Protein AF-A0A812P3U1-F1 (afdb_monomer_lite)

Structure (mmCIF, N/CA/C/O backbone):
data_AF-A0A812P3U1-F1
#
_entry.id   AF-A0A812P3U1-F1
#
loop_
_atom_site.group_PDB
_atom_site.id
_atom_site.type_symbol
_atom_site.label_atom_id
_atom_site.label_alt_id
_atom_site.label_comp_id
_atom_site.label_asym_id
_atom_site.label_entity_id
_atom_site.label_seq_id
_atom_site.pdbx_PDB_ins_code
_atom_site.Cartn_x
_atom_site.Cartn_y
_atom_site.Cartn_z
_atom_site.occupancy
_atom_site.B_iso_or_equiv
_atom_site.auth_seq_id
_atom_site.auth_comp_id
_atom_site.auth_asym_id
_atom_site.auth_atom_id
_atom_site.pdbx_PDB_model_num
ATOM 1 N N . MET A 1 1 ? -9.580 5.241 38.600 1.00 35.41 1 MET A N 1
ATOM 2 C CA . MET A 1 1 ? -8.513 4.418 37.987 1.00 35.41 1 MET A CA 1
ATOM 3 C C . MET A 1 1 ? -7.707 5.245 36.988 1.00 35.41 1 MET A C 1
ATOM 5 O O . MET A 1 1 ? -6.519 5.392 37.224 1.00 35.41 1 MET A O 1
ATOM 9 N N . LEU A 1 2 ? -8.333 5.895 35.993 1.00 36.06 2 LEU A N 1
ATOM 10 C CA . LEU A 1 2 ? -7.642 6.769 35.025 1.00 36.06 2 LEU A CA 1
ATOM 11 C C . LEU A 1 2 ? -6.825 7.919 35.646 1.00 36.06 2 LEU A C 1
ATOM 13 O O . LEU A 1 2 ? -5.671 8.079 35.280 1.00 36.06 2 LEU A O 1
ATOM 17 N N . ASN A 1 3 ? -7.335 8.650 36.646 1.00 39.12 3 ASN A N 1
ATOM 18 C CA . ASN A 1 3 ? -6.546 9.726 37.282 1.00 39.12 3 ASN A CA 1
ATOM 19 C C . ASN A 1 3 ? -5.245 9.229 37.932 1.00 39.12 3 ASN A C 1
ATOM 21 O O . ASN A 1 3 ? -4.270 9.967 37.981 1.00 39.12 3 ASN A O 1
ATOM 25 N N . LYS A 1 4 ? -5.209 7.975 38.408 1.00 44.34 4 LYS A N 1
ATOM 26 C CA . LYS A 1 4 ? -3.974 7.374 38.931 1.00 44.34 4 LYS A CA 1
ATOM 27 C C . LYS A 1 4 ? -3.002 7.044 37.798 1.00 44.34 4 LYS A C 1
ATOM 29 O O . LYS A 1 4 ? -1.811 7.218 37.984 1.00 44.34 4 LYS A O 1
ATOM 34 N N . ILE A 1 5 ? -3.506 6.602 36.646 1.00 46.44 5 ILE A N 1
ATOM 35 C CA . ILE A 1 5 ? -2.692 6.303 35.459 1.00 46.44 5 ILE A CA 1
ATOM 36 C C . ILE A 1 5 ? -2.029 7.585 34.943 1.00 46.44 5 ILE A C 1
ATOM 38 O O . ILE A 1 5 ? -0.818 7.605 34.781 1.00 46.44 5 ILE A O 1
ATOM 42 N N . TRP A 1 6 ? -2.791 8.670 34.783 1.00 49.84 6 TRP A N 1
ATOM 43 C CA . TRP A 1 6 ? -2.254 9.958 34.327 1.00 49.84 6 TRP A CA 1
ATOM 44 C C . TRP A 1 6 ? -1.283 10.580 35.329 1.00 49.84 6 TRP A C 1
ATOM 46 O O . TRP A 1 6 ? -0.220 11.048 34.942 1.00 49.84 6 TRP A O 1
ATOM 56 N N . PHE A 1 7 ? -1.605 10.517 36.623 1.00 54.69 7 PHE A N 1
ATOM 57 C CA . PHE A 1 7 ? -0.685 10.943 37.674 1.00 54.69 7 PHE A CA 1
ATOM 58 C C . PHE A 1 7 ? 0.636 10.168 37.617 1.00 54.69 7 PHE A C 1
ATOM 60 O O . PHE A 1 7 ? 1.700 10.776 37.640 1.00 54.69 7 PHE A O 1
ATOM 67 N N . TRP A 1 8 ? 0.586 8.838 37.492 1.00 63.28 8 TRP A N 1
ATOM 68 C CA . TRP A 1 8 ? 1.797 8.029 37.390 1.00 63.28 8 TRP A CA 1
ATOM 69 C C . TRP A 1 8 ? 2.546 8.243 36.075 1.00 63.28 8 TRP A C 1
ATOM 71 O O . TRP A 1 8 ? 3.765 8.215 36.106 1.00 63.28 8 TRP A O 1
ATOM 81 N N . LEU A 1 9 ? 1.871 8.529 34.960 1.00 57.09 9 LEU A N 1
ATOM 82 C CA . LEU A 1 9 ? 2.522 8.915 33.702 1.00 57.09 9 LEU A CA 1
ATOM 83 C C . LEU A 1 9 ? 3.313 10.219 33.843 1.00 57.09 9 LEU A C 1
ATOM 85 O O . LEU A 1 9 ? 4.460 10.269 33.418 1.00 57.09 9 LEU A O 1
ATOM 89 N N . VAL A 1 10 ? 2.746 11.233 34.505 1.00 53.69 10 VAL A N 1
ATOM 90 C CA . VAL A 1 10 ? 3.455 12.487 34.813 1.00 53.69 10 VAL A CA 1
ATOM 91 C C . VAL A 1 10 ? 4.627 12.229 35.757 1.00 53.69 10 VAL A C 1
ATOM 93 O O . VAL A 1 10 ? 5.730 12.699 35.513 1.00 53.69 10 VAL A O 1
ATOM 96 N N . VAL A 1 11 ? 4.413 11.456 36.827 1.00 65.44 11 VAL A N 1
ATOM 97 C CA . VAL A 1 11 ? 5.470 11.121 37.794 1.00 65.44 11 VAL A CA 1
ATOM 98 C C . VAL A 1 11 ? 6.602 10.343 37.124 1.00 65.44 11 VAL A C 1
ATOM 100 O O . VAL A 1 11 ? 7.764 10.652 37.357 1.00 65.44 11 VAL A O 1
ATOM 103 N N . ILE A 1 12 ? 6.283 9.368 36.272 1.00 68.31 12 ILE A N 1
ATOM 104 C CA . ILE A 1 12 ? 7.272 8.619 35.494 1.00 68.31 12 ILE A CA 1
ATOM 105 C C . ILE A 1 12 ? 7.984 9.565 34.526 1.00 68.31 12 ILE A C 1
ATOM 107 O O . ILE A 1 12 ? 9.206 9.589 34.537 1.00 68.31 12 ILE A O 1
ATOM 111 N N . GLY A 1 13 ? 7.259 10.394 33.772 1.00 58.78 13 GLY A N 1
ATOM 112 C CA . GLY A 1 13 ? 7.859 11.336 32.826 1.00 58.78 13 GLY A CA 1
ATOM 113 C C . GLY A 1 13 ? 8.827 12.325 33.487 1.00 58.78 13 GLY A C 1
ATOM 114 O O . GLY A 1 13 ? 9.929 12.540 32.995 1.00 58.78 13 GLY A O 1
ATOM 115 N N . ILE A 1 14 ? 8.469 12.852 34.663 1.00 61.41 14 ILE A N 1
ATOM 116 C CA . ILE A 1 14 ? 9.309 13.790 35.423 1.00 61.41 14 ILE A CA 1
ATOM 117 C C . ILE A 1 14 ? 10.513 13.093 36.071 1.00 61.41 14 ILE A C 1
ATOM 119 O O . ILE A 1 14 ? 11.592 13.674 36.129 1.00 61.41 14 ILE A O 1
ATOM 123 N N . LEU A 1 15 ? 10.345 11.879 36.609 1.00 68.62 15 LEU A N 1
ATOM 124 C CA . LEU A 1 15 ? 11.401 11.199 37.373 1.00 68.62 15 LEU A CA 1
ATOM 125 C C . LEU A 1 15 ? 12.348 10.372 36.504 1.00 68.62 15 LEU A C 1
ATOM 127 O O . LEU A 1 15 ? 13.488 10.137 36.908 1.00 68.62 15 LEU A O 1
ATOM 131 N N . TYR A 1 16 ? 11.896 9.923 35.334 1.00 69.06 16 TYR A N 1
ATOM 132 C CA . TYR A 1 16 ? 12.659 9.020 34.486 1.00 69.06 16 TYR A CA 1
ATOM 133 C C . TYR A 1 16 ? 13.907 9.683 33.911 1.00 69.06 16 TYR A C 1
ATOM 135 O O . TYR A 1 16 ? 14.999 9.143 34.065 1.00 69.06 16 TYR A O 1
ATOM 143 N N . ALA A 1 17 ? 13.777 10.875 33.329 1.00 61.88 17 ALA A N 1
ATOM 144 C CA . ALA A 1 17 ? 14.898 11.572 32.708 1.00 61.88 17 ALA A CA 1
ATOM 145 C C . ALA A 1 17 ? 16.033 11.904 33.724 1.00 61.88 17 ALA A C 1
ATOM 147 O O . ALA A 1 17 ? 17.196 11.580 33.457 1.00 61.88 17 ALA A O 1
ATOM 148 N N . PRO A 1 18 ? 15.734 12.395 34.951 1.00 62.41 18 PRO A N 1
ATOM 149 C CA . PRO A 1 18 ? 16.685 12.471 36.069 1.00 62.41 18 PRO A CA 1
ATOM 150 C C . PRO A 1 18 ? 17.338 11.142 36.458 1.00 62.41 18 PRO A C 1
ATOM 152 O O . PRO A 1 18 ? 18.549 11.077 36.674 1.00 62.41 18 PRO A O 1
ATOM 155 N N . ALA A 1 19 ? 16.542 10.076 36.584 1.00 67.00 19 ALA A N 1
ATOM 156 C CA . ALA A 1 19 ? 17.036 8.763 36.982 1.00 67.00 19 ALA A CA 1
ATOM 157 C C . ALA A 1 19 ? 17.965 8.170 35.910 1.00 67.00 19 ALA A C 1
ATOM 159 O O . ALA A 1 19 ? 19.026 7.642 36.241 1.00 67.00 19 ALA A O 1
ATOM 160 N N . LYS A 1 20 ? 17.616 8.331 34.629 1.00 64.38 20 LYS A N 1
ATOM 161 C CA . LYS A 1 20 ? 18.434 7.948 33.474 1.00 64.38 20 LYS A CA 1
ATOM 162 C C . LYS A 1 20 ? 19.774 8.685 33.479 1.00 64.38 20 LYS A C 1
ATOM 164 O O . LYS A 1 20 ? 20.815 8.043 33.364 1.00 64.38 20 LYS A O 1
ATOM 169 N N . ALA A 1 21 ? 19.775 10.001 33.708 1.00 61.41 21 ALA A N 1
ATOM 170 C CA . ALA A 1 21 ? 21.001 10.799 33.794 1.00 61.41 21 ALA A CA 1
ATOM 171 C C . ALA A 1 21 ? 21.945 10.343 34.928 1.00 61.41 21 ALA A C 1
ATOM 173 O O . ALA A 1 21 ? 23.162 10.328 34.745 1.00 61.41 21 ALA A O 1
ATOM 174 N N . LEU A 1 22 ? 21.400 9.916 36.074 1.00 66.88 22 LEU A N 1
ATOM 175 C CA . LEU A 1 22 ? 22.176 9.403 37.214 1.00 66.88 22 LEU A CA 1
ATOM 176 C C . LEU A 1 22 ? 22.772 8.006 36.974 1.00 66.88 22 LEU A C 1
ATOM 178 O O . LEU A 1 22 ? 23.843 7.697 37.498 1.00 66.88 22 LEU A O 1
ATOM 182 N N . VAL A 1 23 ? 22.084 7.157 36.206 1.00 66.19 23 VAL A N 1
ATOM 183 C CA . VAL A 1 23 ? 22.488 5.762 35.948 1.00 66.19 23 VAL A CA 1
ATOM 184 C C . VAL A 1 23 ? 23.395 5.638 34.714 1.00 66.19 23 VAL A C 1
ATOM 186 O O . VAL A 1 23 ? 24.175 4.691 34.629 1.00 66.19 23 VAL A O 1
ATOM 189 N N . ARG A 1 24 ? 23.384 6.625 33.807 1.00 61.34 24 ARG A N 1
ATOM 190 C CA . ARG A 1 24 ? 24.194 6.681 32.572 1.00 61.34 24 ARG A CA 1
ATOM 191 C C . ARG A 1 24 ? 25.697 6.376 32.739 1.00 61.34 24 ARG A C 1
ATOM 193 O O . ARG A 1 24 ? 26.239 5.706 31.868 1.00 61.34 24 ARG A O 1
ATOM 200 N N . PRO A 1 25 ? 26.396 6.776 33.824 1.00 63.16 25 PRO A N 1
ATOM 201 C CA . PRO A 1 25 ? 27.804 6.405 34.017 1.00 63.16 25 PRO A CA 1
ATOM 202 C C . PRO A 1 25 ? 28.043 4.897 34.213 1.00 63.16 25 PRO A C 1
ATOM 204 O O . PRO A 1 25 ? 29.178 4.440 34.114 1.00 63.16 25 PRO A O 1
ATOM 207 N N . TRP A 1 26 ? 26.992 4.130 34.520 1.00 61.72 26 TRP A N 1
ATOM 208 C CA . TRP A 1 26 ? 27.055 2.721 34.918 1.00 61.72 26 TRP A CA 1
ATOM 209 C C . TRP A 1 26 ? 26.405 1.773 33.902 1.00 61.72 26 TRP A C 1
ATOM 211 O O . TRP A 1 26 ? 26.569 0.560 34.022 1.00 61.72 26 TRP A O 1
ATOM 221 N N . LEU A 1 27 ? 25.669 2.302 32.917 1.00 54.31 27 LEU A N 1
ATOM 222 C CA . LEU A 1 27 ? 24.940 1.531 31.911 1.00 54.31 27 LEU A CA 1
ATOM 223 C C . LEU A 1 27 ? 25.068 2.217 30.536 1.00 54.31 27 LEU A C 1
ATOM 225 O O . LEU A 1 27 ? 24.733 3.400 30.435 1.00 54.31 27 LEU A O 1
ATOM 229 N N . PRO A 1 28 ? 25.512 1.518 29.475 1.00 55.69 28 PRO A N 1
ATOM 230 C CA . PRO A 1 28 ? 25.570 2.079 28.130 1.00 55.69 28 PRO A CA 1
ATOM 231 C C . PRO A 1 28 ? 24.150 2.142 27.548 1.00 55.69 28 PRO A C 1
ATOM 233 O O . PRO A 1 28 ? 23.687 1.206 26.904 1.00 55.69 28 PRO A O 1
ATOM 236 N N . LEU A 1 29 ? 23.435 3.224 27.847 1.00 54.84 29 LEU A N 1
ATOM 237 C CA . LEU A 1 29 ? 22.147 3.567 27.238 1.00 54.84 29 LEU A CA 1
ATOM 238 C C . LEU A 1 29 ? 22.382 4.441 25.990 1.00 54.84 29 LEU A C 1
ATOM 240 O O . LEU A 1 29 ? 23.396 5.151 25.952 1.00 54.84 29 LEU A O 1
ATOM 244 N N . PRO A 1 30 ? 21.485 4.404 24.984 1.00 50.34 30 PRO A N 1
ATOM 245 C CA . PRO A 1 30 ? 21.627 5.201 23.765 1.00 50.34 30 PRO A CA 1
ATOM 246 C C . PRO A 1 30 ? 21.749 6.707 24.074 1.00 50.34 30 PRO A C 1
ATOM 248 O O . PRO A 1 30 ? 21.284 7.170 25.128 1.00 50.34 30 PRO A O 1
ATOM 251 N N . PRO A 1 31 ? 22.417 7.488 23.201 1.00 49.81 31 PRO A N 1
ATOM 252 C CA . PRO A 1 31 ? 22.459 8.936 23.344 1.00 49.81 31 PRO A CA 1
ATOM 253 C C . PRO A 1 31 ? 21.032 9.494 23.330 1.00 49.81 31 PRO A C 1
ATOM 255 O O . PRO A 1 31 ? 20.183 9.028 22.580 1.00 49.81 31 PRO A O 1
ATOM 258 N N . VAL A 1 32 ? 20.767 10.483 24.185 1.00 44.66 32 VAL A N 1
ATOM 259 C CA . VAL A 1 32 ? 19.588 11.339 24.018 1.00 44.66 32 VAL A CA 1
ATOM 260 C C . VAL A 1 32 ? 19.856 12.109 22.731 1.00 44.66 32 VAL A C 1
ATOM 262 O O . VAL A 1 32 ? 20.801 12.900 22.711 1.00 44.66 32 VAL A O 1
ATOM 265 N N . GLU A 1 33 ? 19.137 11.807 21.652 1.00 39.09 33 GLU A N 1
ATOM 266 C CA . GLU A 1 33 ? 19.189 12.636 20.451 1.00 39.09 33 GLU A CA 1
ATOM 267 C C . GLU A 1 33 ? 18.694 14.024 20.848 1.00 39.09 33 GLU A C 1
ATOM 269 O O . GLU A 1 33 ? 17.530 14.222 21.189 1.00 39.09 33 GLU A O 1
ATOM 274 N N . ALA A 1 34 ? 19.626 14.973 20.905 1.00 35.62 34 ALA A N 1
ATOM 275 C CA . ALA A 1 34 ? 19.278 16.373 20.976 1.00 35.62 34 ALA A CA 1
ATOM 276 C C . ALA A 1 34 ? 18.569 16.716 19.665 1.00 35.62 34 ALA A C 1
ATOM 278 O O . ALA A 1 34 ? 19.098 16.442 18.587 1.00 35.62 34 ALA A O 1
ATOM 279 N N . VAL A 1 35 ? 17.382 17.310 19.772 1.00 32.56 35 VAL A N 1
ATOM 280 C CA . VAL A 1 35 ? 16.724 17.978 18.651 1.00 32.56 35 VAL A CA 1
ATOM 281 C C . VAL A 1 35 ? 17.746 18.904 17.994 1.00 32.56 35 VAL A C 1
ATOM 283 O O . VAL A 1 35 ? 18.381 19.714 18.673 1.00 32.56 35 VAL A O 1
ATOM 286 N N . VAL A 1 36 ? 17.918 18.736 16.683 1.00 29.97 36 VAL A N 1
ATOM 287 C CA . VAL A 1 36 ? 18.748 19.575 15.817 1.00 29.97 36 VAL A CA 1
ATOM 288 C C . VAL A 1 36 ? 18.342 21.033 16.037 1.00 29.97 36 VAL A C 1
ATOM 290 O O . VAL A 1 36 ? 17.263 21.458 15.630 1.00 29.97 36 VAL A O 1
ATOM 293 N N . LEU A 1 37 ? 19.186 21.787 16.738 1.00 32.56 37 LEU A N 1
ATOM 294 C CA . LEU A 1 37 ? 19.173 23.240 16.668 1.00 32.56 37 LEU A CA 1
ATOM 295 C C . LEU A 1 37 ? 20.023 23.637 15.459 1.00 32.56 37 LEU A C 1
ATOM 297 O O . LEU A 1 37 ? 21.056 23.023 15.207 1.00 32.56 37 LEU A O 1
ATOM 301 N N . ASP A 1 38 ? 19.499 24.623 14.738 1.00 32.94 38 ASP A N 1
ATOM 302 C CA . ASP A 1 38 ? 19.952 25.251 13.492 1.00 32.94 38 ASP A CA 1
ATOM 303 C C . ASP A 1 38 ? 21.463 25.174 13.179 1.00 32.94 38 ASP A C 1
ATOM 305 O O . ASP A 1 38 ? 22.321 25.271 14.060 1.00 32.94 38 ASP A O 1
ATOM 309 N N . ASP A 1 39 ? 21.767 25.043 11.887 1.00 38.06 39 ASP A N 1
ATOM 310 C CA . ASP A 1 39 ? 23.092 24.799 11.311 1.00 38.06 39 ASP A CA 1
ATOM 311 C C . ASP A 1 39 ? 24.202 25.713 11.877 1.00 38.06 39 ASP A C 1
ATOM 313 O O . ASP A 1 39 ? 24.243 26.916 11.600 1.00 38.06 39 ASP A O 1
ATOM 317 N N . GLY A 1 40 ? 25.184 25.131 12.589 1.00 40.25 40 GLY A N 1
ATOM 318 C CA . GLY A 1 40 ? 26.502 25.762 12.766 1.00 40.25 40 GLY A CA 1
ATOM 319 C C . GLY A 1 40 ? 27.254 25.611 14.095 1.00 40.25 40 GLY A C 1
ATOM 320 O O . GLY A 1 40 ? 28.354 26.159 14.181 1.00 40.25 40 GLY A O 1
ATOM 321 N N . GLU A 1 41 ? 26.757 24.902 15.114 1.00 33.53 41 GLU A N 1
ATOM 322 C CA . GLU A 1 41 ? 27.467 24.784 16.406 1.00 33.53 41 GLU A CA 1
ATOM 323 C C . GLU A 1 41 ? 28.112 23.402 16.660 1.00 33.53 41 GLU A C 1
ATOM 325 O O . GLU A 1 41 ? 27.617 22.358 16.239 1.00 33.53 41 GLU A O 1
ATOM 330 N N . GLU A 1 42 ? 29.278 23.424 17.322 1.00 31.62 42 GLU A N 1
ATOM 331 C CA . GLU A 1 42 ? 30.118 22.275 17.712 1.00 31.62 42 GLU A CA 1
ATOM 332 C C . GLU A 1 42 ? 29.354 21.169 18.479 1.00 31.62 42 GLU A C 1
ATOM 334 O O . GLU A 1 42 ? 28.328 21.450 19.101 1.00 31.62 42 GLU A O 1
ATOM 339 N N . PRO A 1 43 ? 29.853 19.908 18.504 1.00 34.81 43 PRO A N 1
ATOM 340 C CA . PRO A 1 43 ? 29.157 18.789 19.144 1.00 34.81 43 PRO A CA 1
ATOM 341 C C . PRO A 1 43 ? 28.796 19.101 20.602 1.00 34.81 43 PRO A C 1
ATOM 343 O O . PRO A 1 43 ? 29.668 19.340 21.442 1.00 34.81 43 PRO A O 1
ATOM 346 N N . ALA A 1 44 ? 27.491 19.080 20.882 1.00 37.16 44 ALA A N 1
ATOM 347 C CA . ALA A 1 44 ? 26.908 19.517 22.139 1.00 37.16 44 ALA A CA 1
ATOM 348 C C . ALA A 1 44 ? 27.502 18.788 23.358 1.00 37.16 44 ALA A C 1
ATOM 350 O O . ALA A 1 44 ? 27.598 17.559 23.422 1.00 37.16 44 ALA A O 1
ATOM 351 N N . THR A 1 45 ? 27.864 19.577 24.368 1.00 42.03 45 THR A N 1
ATOM 352 C CA . THR A 1 45 ? 28.166 19.118 25.726 1.00 42.03 45 THR A CA 1
ATOM 353 C C . THR A 1 45 ? 27.034 18.250 26.295 1.00 42.03 45 THR A C 1
ATOM 355 O O . THR A 1 45 ? 25.875 18.442 25.929 1.00 42.03 45 THR A O 1
ATOM 358 N N . PRO A 1 46 ? 27.319 17.312 27.221 1.00 44.16 46 PRO A N 1
ATOM 359 C CA . PRO A 1 46 ? 26.283 16.481 27.827 1.00 44.16 46 PRO A CA 1
ATOM 360 C C . PRO A 1 46 ? 25.206 17.350 28.487 1.00 44.16 46 PRO A C 1
ATOM 362 O O . PRO A 1 46 ? 25.521 18.140 29.378 1.00 44.16 46 PRO A O 1
ATOM 365 N N . VAL A 1 47 ? 23.955 17.157 28.050 1.00 49.94 47 VAL A N 1
ATOM 366 C CA . VAL A 1 47 ? 22.759 17.873 28.520 1.00 49.94 47 VAL A CA 1
ATOM 367 C C . VAL A 1 47 ? 22.753 17.942 30.047 1.00 49.94 47 VAL A C 1
ATOM 369 O O . VAL A 1 47 ? 22.734 16.924 30.747 1.00 49.94 47 VAL A O 1
ATOM 372 N N . THR A 1 48 ? 22.814 19.156 30.578 1.00 54.84 48 THR A N 1
ATOM 373 C CA . THR A 1 48 ? 22.782 19.416 32.012 1.00 54.84 48 THR A CA 1
ATOM 374 C C . THR A 1 48 ? 21.369 19.202 32.558 1.00 54.84 48 THR A C 1
ATOM 376 O O . THR A 1 48 ? 20.366 19.373 31.868 1.00 54.84 48 THR A O 1
ATOM 379 N N . PHE A 1 49 ? 21.255 18.875 33.848 1.00 51.06 49 PHE A N 1
ATOM 380 C CA . PHE A 1 49 ? 19.959 18.722 34.529 1.00 51.06 49 PHE A CA 1
ATOM 381 C C . PHE A 1 49 ? 19.043 19.956 34.372 1.00 51.06 49 PHE A C 1
ATOM 383 O O . PHE A 1 49 ? 17.819 19.840 34.381 1.00 51.06 49 PHE A O 1
ATOM 390 N N . ALA A 1 50 ? 19.642 21.141 34.213 1.00 47.88 50 ALA A N 1
ATOM 391 C CA . ALA A 1 50 ? 18.932 22.393 33.987 1.00 47.88 50 ALA A CA 1
ATOM 392 C C . ALA A 1 50 ? 18.325 22.495 32.573 1.00 47.88 50 ALA A C 1
ATOM 394 O O . ALA A 1 50 ? 17.213 23.002 32.433 1.00 47.88 50 ALA A O 1
ATOM 395 N N . GLU A 1 51 ? 19.016 21.995 31.546 1.00 49.94 51 GLU A N 1
ATOM 396 C CA . GLU A 1 51 ? 18.537 21.978 30.154 1.00 49.94 51 GLU A CA 1
ATOM 397 C C . GLU A 1 51 ? 17.381 20.991 29.977 1.00 49.94 51 GLU A C 1
ATOM 399 O O . GLU A 1 51 ? 16.342 21.362 29.438 1.00 49.94 51 GLU A O 1
ATOM 404 N N . LEU A 1 52 ? 17.491 19.800 30.572 1.00 52.00 52 LEU A N 1
ATOM 405 C CA . LEU A 1 52 ? 16.429 18.788 30.586 1.00 52.00 52 LEU A CA 1
ATOM 406 C C . LEU A 1 52 ? 15.149 19.301 31.275 1.00 52.00 52 LEU A C 1
ATOM 408 O O . LEU A 1 52 ? 14.032 19.094 30.807 1.00 52.00 52 LEU A O 1
ATOM 412 N N . GLY A 1 53 ? 15.302 20.025 32.391 1.00 51.59 53 GLY A N 1
ATOM 413 C CA . GLY A 1 53 ? 14.174 20.661 33.076 1.00 51.59 53 GLY A CA 1
ATOM 414 C C . GLY A 1 53 ? 13.509 21.760 32.240 1.00 51.59 53 GLY A C 1
ATOM 415 O O . GLY A 1 53 ? 12.284 21.900 32.269 1.00 51.59 53 GLY A O 1
ATOM 416 N N . LYS A 1 54 ? 14.298 22.523 31.472 1.00 51.94 54 LYS A N 1
ATOM 417 C CA . LYS A 1 54 ? 13.801 23.561 30.559 1.00 51.94 54 LYS A CA 1
ATOM 418 C C . LYS A 1 54 ? 13.021 22.948 29.392 1.00 51.94 54 LYS A C 1
ATOM 420 O O . LYS A 1 54 ? 11.946 23.441 29.073 1.00 51.94 54 LYS A O 1
ATOM 425 N N . GLU A 1 55 ? 13.509 21.852 28.826 1.00 53.91 55 GLU A N 1
ATOM 426 C CA . GLU A 1 55 ? 12.900 21.137 27.700 1.00 53.91 55 GLU A CA 1
ATOM 427 C C . GLU A 1 55 ? 11.556 20.485 28.058 1.00 53.91 55 GLU A C 1
ATOM 429 O O . GLU A 1 55 ? 10.556 20.688 27.364 1.00 53.91 55 GLU A O 1
ATOM 434 N N . VAL A 1 56 ? 11.483 19.793 29.203 1.00 52.44 56 VAL A N 1
ATOM 435 C CA . VAL A 1 56 ? 10.223 19.221 29.716 1.00 52.44 56 VAL A CA 1
ATOM 436 C C . VAL A 1 56 ? 9.201 20.323 30.006 1.00 52.44 56 VAL A C 1
ATOM 438 O O . VAL A 1 56 ? 8.010 20.161 29.736 1.00 52.44 56 VAL A O 1
ATOM 441 N N . THR A 1 57 ? 9.657 21.465 30.531 1.00 52.69 57 THR A N 1
ATOM 442 C CA . THR A 1 57 ? 8.790 22.618 30.812 1.00 52.69 57 THR A CA 1
ATOM 443 C C . THR A 1 57 ? 8.272 23.266 29.525 1.00 52.69 57 THR A C 1
ATOM 445 O O . THR A 1 57 ? 7.091 23.597 29.449 1.00 52.69 57 THR A O 1
ATOM 448 N N . GLN A 1 58 ? 9.120 23.422 28.507 1.00 55.50 58 GLN A N 1
ATOM 449 C CA . GLN A 1 58 ? 8.738 24.011 27.224 1.00 55.50 58 GLN A CA 1
ATOM 450 C C . GLN A 1 58 ? 7.754 23.103 26.470 1.00 55.50 58 GLN A C 1
ATOM 452 O O . GLN A 1 58 ? 6.667 23.546 26.111 1.00 55.50 58 GLN A O 1
ATOM 457 N N . SER A 1 59 ? 8.050 21.802 26.389 1.00 51.22 59 SER A N 1
ATOM 458 C CA . SER A 1 59 ? 7.171 20.792 25.777 1.00 51.22 59 SER A CA 1
ATOM 459 C C . SER A 1 59 ? 5.791 20.721 26.441 1.00 51.22 59 SER A C 1
ATOM 461 O O . SER A 1 59 ? 4.771 20.492 25.786 1.00 51.22 59 SER A O 1
ATOM 463 N N . ALA A 1 60 ? 5.742 20.929 27.758 1.00 49.62 60 ALA A N 1
ATOM 464 C CA . ALA A 1 60 ? 4.502 21.021 28.516 1.00 49.62 60 ALA A CA 1
ATOM 465 C C . ALA A 1 60 ? 3.650 22.242 28.132 1.00 49.62 60 ALA A C 1
ATOM 467 O O . ALA A 1 60 ? 2.424 22.130 28.052 1.00 49.62 60 ALA A O 1
ATOM 468 N N . ILE A 1 61 ? 4.287 23.397 27.917 1.00 58.50 61 ILE A N 1
ATOM 469 C CA . ILE A 1 61 ? 3.619 24.639 27.508 1.00 58.50 61 ILE A CA 1
ATOM 470 C C . ILE A 1 61 ? 3.132 24.521 26.060 1.00 58.50 61 ILE A C 1
ATOM 472 O O . ILE A 1 61 ? 1.969 24.819 25.784 1.00 58.50 61 ILE A O 1
ATOM 476 N N . ASP A 1 62 ? 3.971 24.013 25.158 1.00 53.88 62 ASP A N 1
ATOM 477 C CA . ASP A 1 62 ? 3.631 23.857 23.741 1.00 53.88 62 ASP A CA 1
ATOM 478 C C . ASP A 1 62 ? 2.474 22.866 23.555 1.00 53.88 62 ASP A C 1
ATOM 480 O O . ASP A 1 62 ? 1.503 23.152 22.853 1.00 53.88 62 ASP A O 1
ATOM 484 N N . GLY A 1 63 ? 2.488 21.755 24.300 1.00 49.34 63 GLY A N 1
ATOM 485 C CA . GLY A 1 63 ? 1.374 20.807 24.348 1.00 49.34 63 GLY A CA 1
ATOM 486 C C . GLY A 1 63 ? 0.048 21.425 24.807 1.00 49.34 63 GLY A C 1
ATOM 487 O O . GLY A 1 63 ? -1.013 21.054 24.300 1.00 49.34 63 GLY A O 1
ATOM 488 N N . ALA A 1 64 ? 0.088 22.377 25.745 1.00 51.25 64 ALA A N 1
ATOM 489 C CA . ALA A 1 64 ? -1.103 23.086 26.207 1.00 51.25 64 ALA A CA 1
ATOM 490 C C . ALA A 1 64 ? -1.645 24.066 25.152 1.00 51.25 64 ALA A C 1
ATOM 492 O O . ALA A 1 64 ? -2.862 24.168 24.998 1.00 51.25 64 ALA A O 1
ATOM 493 N N . ASN A 1 65 ? -0.768 24.741 24.403 1.00 55.53 65 ASN A N 1
ATOM 494 C CA . ASN A 1 65 ? -1.156 25.665 23.332 1.00 55.53 65 ASN A CA 1
ATOM 495 C C . ASN A 1 65 ? -1.793 24.924 22.147 1.00 55.53 65 ASN A C 1
ATOM 497 O O . ASN A 1 65 ? -2.914 25.248 21.753 1.00 55.53 65 ASN A O 1
ATOM 501 N N . VAL A 1 66 ? -1.153 23.850 21.669 1.00 50.00 66 VAL A N 1
ATOM 502 C CA . VAL A 1 66 ? -1.685 22.999 20.586 1.00 50.00 66 VAL A CA 1
ATOM 503 C C . VAL A 1 66 ? -3.073 22.453 20.942 1.00 50.00 66 VAL A C 1
ATOM 505 O O . VAL A 1 66 ? -3.982 22.437 20.111 1.00 50.00 66 VAL A O 1
ATOM 508 N N . ALA A 1 67 ? -3.282 22.056 22.202 1.00 47.88 67 ALA A N 1
ATOM 509 C CA . ALA A 1 67 ? -4.580 21.586 22.685 1.00 47.88 67 ALA A CA 1
ATOM 510 C C . ALA A 1 67 ? -5.698 22.633 22.534 1.00 47.88 67 ALA A C 1
ATOM 512 O O . ALA A 1 67 ? -6.834 22.286 22.188 1.00 47.88 67 ALA A O 1
ATOM 513 N N . VAL A 1 68 ? -5.392 23.902 22.816 1.00 53.41 68 VAL A N 1
ATOM 514 C CA . VAL A 1 68 ? -6.345 25.017 22.730 1.00 53.41 68 VAL A CA 1
ATOM 515 C C . VAL A 1 68 ? -6.677 25.325 21.272 1.00 53.41 68 VAL A C 1
ATOM 517 O O . VAL A 1 68 ? -7.860 25.393 20.931 1.00 53.41 68 VAL A O 1
ATOM 520 N N . ASP A 1 69 ? -5.670 25.420 20.406 1.00 53.75 69 ASP A N 1
ATOM 521 C CA . ASP A 1 69 ? -5.854 25.753 18.988 1.00 53.75 69 ASP A CA 1
ATOM 522 C C . ASP A 1 69 ? -6.672 24.691 18.245 1.00 53.75 69 ASP A C 1
ATOM 524 O O . ASP A 1 69 ? -7.627 25.003 17.524 1.00 53.75 69 ASP A O 1
ATOM 528 N N . VAL A 1 70 ? -6.377 23.411 18.489 1.00 47.25 70 VAL A N 1
ATOM 529 C CA . VAL A 1 70 ? -7.155 22.291 17.939 1.00 47.25 70 VAL A CA 1
ATOM 530 C C . VAL A 1 70 ? -8.602 22.340 18.433 1.00 47.25 70 VAL A C 1
ATOM 532 O O . VAL A 1 70 ? -9.535 22.137 17.652 1.00 47.25 70 VAL A O 1
ATOM 535 N N . SER A 1 71 ? -8.814 22.641 19.717 1.00 47.59 71 SER A N 1
ATOM 536 C CA . SER A 1 71 ? -10.158 22.716 20.299 1.00 47.59 71 SER A CA 1
ATOM 537 C C . SER A 1 71 ? -10.992 23.841 19.679 1.00 47.59 71 SER A C 1
ATOM 539 O O . SER A 1 71 ? -12.168 23.628 19.387 1.00 47.59 71 SER A O 1
ATOM 541 N N . LEU A 1 72 ? -10.398 25.014 19.434 1.00 55.94 72 LEU A N 1
ATOM 542 C CA . LEU A 1 72 ? -11.082 26.158 18.820 1.00 55.94 72 LEU A CA 1
ATOM 543 C C . LEU A 1 72 ? -11.460 25.894 17.356 1.00 55.94 72 LEU A C 1
ATOM 545 O O . LEU A 1 72 ? -12.600 26.152 16.963 1.00 55.94 72 LEU A O 1
ATOM 549 N N . ASN A 1 73 ? -10.550 25.316 16.567 1.00 49.50 73 ASN A N 1
ATOM 550 C CA . ASN A 1 73 ? -10.806 24.996 15.159 1.00 49.50 73 ASN A CA 1
ATOM 551 C C . ASN A 1 73 ? -11.888 23.913 14.986 1.00 49.50 73 ASN A C 1
ATOM 553 O O . ASN A 1 73 ? -12.718 23.987 14.075 1.00 49.50 73 ASN A O 1
ATOM 557 N N . LEU A 1 74 ? -11.945 22.935 15.896 1.00 46.84 74 LEU A N 1
ATOM 558 C CA . LEU A 1 74 ? -12.957 21.876 15.868 1.00 46.84 74 LEU A CA 1
ATOM 559 C C . LEU A 1 74 ? -14.379 22.384 16.124 1.00 46.84 74 LEU A C 1
ATOM 561 O O . LEU A 1 74 ? -15.324 21.830 15.562 1.00 46.84 74 LEU A O 1
ATOM 565 N N . ILE A 1 75 ? -14.552 23.442 16.922 1.00 51.38 75 ILE A N 1
ATOM 566 C CA . ILE A 1 75 ? -15.878 24.001 17.225 1.00 51.38 75 ILE A CA 1
ATOM 567 C C . ILE A 1 75 ? -16.576 24.471 15.944 1.00 51.38 75 ILE A C 1
ATOM 569 O O . ILE A 1 75 ? -17.737 24.125 15.724 1.00 51.38 75 ILE A O 1
ATOM 573 N N . GLY A 1 76 ? -15.879 25.208 15.073 1.00 49.47 76 GLY A N 1
ATOM 574 C CA . GLY A 1 76 ? -16.462 25.733 13.833 1.00 49.47 76 GLY A CA 1
ATOM 575 C C . GLY A 1 76 ? -16.921 24.627 12.879 1.00 49.47 76 GLY A C 1
ATOM 576 O O . GLY A 1 76 ? -18.045 24.655 12.375 1.00 49.47 76 GLY A O 1
ATOM 577 N N . ILE A 1 77 ? -16.079 23.608 12.699 1.00 44.50 77 ILE A N 1
ATOM 578 C CA . ILE A 1 77 ? -16.371 22.443 11.856 1.00 44.50 77 ILE A CA 1
ATOM 579 C C . ILE A 1 77 ? -17.547 21.641 12.438 1.00 44.50 77 ILE A C 1
ATOM 581 O O . ILE A 1 77 ? -18.489 21.314 11.718 1.00 44.50 77 ILE A O 1
ATOM 585 N N . MET A 1 78 ? -17.547 21.362 13.745 1.00 44.53 78 MET A N 1
ATOM 586 C CA . MET A 1 78 ? -18.619 20.597 14.392 1.00 44.53 78 MET A CA 1
ATOM 587 C C . MET A 1 78 ? -19.971 21.309 14.326 1.00 44.53 78 MET A C 1
ATOM 589 O O . MET A 1 78 ? -20.979 20.662 14.055 1.00 44.53 78 MET A O 1
ATOM 593 N N . VAL A 1 79 ? -20.008 22.627 14.541 1.00 51.94 79 VAL A N 1
ATOM 594 C CA . VAL A 1 79 ? -21.247 23.418 14.460 1.00 51.94 79 VAL A CA 1
ATOM 595 C C . VAL A 1 79 ? -21.846 23.357 13.054 1.00 51.94 79 VAL A C 1
ATOM 597 O O . VAL A 1 79 ? -23.048 23.121 12.916 1.00 51.94 79 VAL A O 1
ATOM 600 N N . LEU A 1 80 ? -21.019 23.503 12.016 1.00 47.34 80 LEU A N 1
ATOM 601 C CA . LEU A 1 80 ? -21.458 23.416 10.622 1.00 47.34 80 LEU A CA 1
ATOM 602 C C . LEU A 1 80 ? -22.074 22.043 10.305 1.00 47.34 80 LEU A C 1
ATOM 604 O O . LEU A 1 80 ? -23.184 21.962 9.775 1.00 47.34 80 LEU A O 1
ATOM 608 N N . TRP A 1 81 ? -21.379 20.960 10.660 1.00 50.78 81 TRP A N 1
ATOM 609 C CA . TRP A 1 81 ? -21.809 19.606 10.301 1.00 50.78 81 TRP A CA 1
ATOM 610 C C . TRP A 1 81 ? -22.963 19.081 11.154 1.00 50.78 81 TRP A C 1
ATOM 612 O O . TRP A 1 81 ? -23.841 18.407 10.621 1.00 50.78 81 TRP A O 1
ATOM 622 N N . LEU A 1 82 ? -23.028 19.424 12.445 1.00 45.53 82 LEU A N 1
ATOM 623 C CA . LEU A 1 82 ? -24.196 19.132 13.285 1.00 45.53 82 LEU A CA 1
ATOM 624 C C . LEU A 1 82 ? -25.449 19.837 12.757 1.00 45.53 82 LEU A C 1
ATOM 626 O O . LEU A 1 82 ? -26.525 19.239 12.733 1.00 45.53 82 LEU A O 1
ATOM 630 N N . GLY A 1 83 ? -25.299 21.078 12.280 1.00 47.25 83 GLY A N 1
ATOM 631 C CA . GLY A 1 83 ? -26.363 21.803 11.591 1.00 47.25 83 GLY A CA 1
ATOM 632 C C . GLY A 1 83 ? -26.830 21.074 10.329 1.00 47.25 83 GLY A C 1
ATOM 633 O O . GLY A 1 83 ? -28.024 20.834 10.167 1.00 47.25 83 GLY A O 1
ATOM 634 N N . LEU A 1 84 ? -25.899 20.644 9.470 1.00 47.12 84 LEU A N 1
ATOM 635 C CA . LEU A 1 84 ? -26.233 19.899 8.251 1.00 47.12 84 LEU A CA 1
ATOM 636 C C . LEU A 1 84 ? -26.870 18.530 8.547 1.00 47.12 84 LEU A C 1
ATOM 638 O O . LEU A 1 84 ? -27.790 18.108 7.850 1.00 47.12 84 LEU A O 1
ATOM 642 N N . MET A 1 85 ? -26.422 17.847 9.599 1.00 49.94 85 MET A N 1
ATOM 643 C CA . MET A 1 85 ? -26.980 16.567 10.034 1.00 49.94 85 MET A CA 1
ATOM 644 C C . MET A 1 85 ? -28.422 16.712 10.524 1.00 49.94 85 MET A C 1
ATOM 646 O O . MET A 1 85 ? -29.279 15.891 10.198 1.00 49.94 85 MET A O 1
ATOM 650 N N . GLN A 1 86 ? -28.708 17.780 11.269 1.00 50.41 86 GLN A N 1
ATOM 651 C CA . GLN A 1 86 ? -30.069 18.093 11.687 1.00 50.41 86 GLN A CA 1
ATOM 652 C C . GLN A 1 86 ? -30.968 18.348 10.467 1.00 50.41 86 GLN A C 1
ATOM 654 O O . GLN A 1 86 ? -32.061 17.795 10.400 1.00 50.41 86 GLN A O 1
ATOM 659 N N . VAL A 1 87 ? -30.468 19.057 9.448 1.00 47.16 87 VAL A N 1
ATOM 660 C CA . VAL A 1 87 ? -31.169 19.233 8.163 1.00 47.16 87 VAL A CA 1
ATOM 661 C C . VAL A 1 87 ? -31.410 17.892 7.457 1.00 47.16 87 VAL A C 1
ATOM 663 O O . VAL A 1 87 ? -32.510 17.655 6.968 1.00 47.16 87 VAL A O 1
ATOM 666 N N . ALA A 1 88 ? -30.427 16.986 7.424 1.00 48.38 88 ALA A N 1
ATOM 667 C CA . ALA A 1 88 ? -30.576 15.662 6.811 1.00 48.38 88 ALA A CA 1
ATOM 668 C C . ALA A 1 88 ? -31.622 14.793 7.533 1.00 48.38 88 ALA A C 1
ATOM 670 O O . ALA A 1 88 ? -32.387 14.064 6.894 1.00 48.38 88 ALA A O 1
ATOM 671 N N . LYS A 1 89 ? -31.681 14.888 8.864 1.00 51.31 89 LYS A N 1
ATOM 672 C CA . LYS A 1 89 ? -32.707 14.241 9.683 1.00 51.31 89 LYS A CA 1
ATOM 673 C C . LYS A 1 89 ? -34.092 14.821 9.402 1.00 51.31 89 LYS A C 1
ATOM 675 O O . LYS A 1 89 ? -35.013 14.057 9.134 1.00 51.31 89 LYS A O 1
ATOM 680 N N . ASP A 1 90 ? -34.220 16.144 9.391 1.00 51.62 90 ASP A N 1
ATOM 681 C CA . ASP A 1 90 ? -35.492 16.830 9.132 1.00 51.62 90 ASP A CA 1
ATOM 682 C C . ASP A 1 90 ? -35.979 16.619 7.684 1.00 51.62 90 ASP A C 1
ATOM 684 O O . ASP A 1 90 ? -37.180 16.618 7.421 1.00 51.62 90 ASP A O 1
ATOM 688 N N . ALA A 1 91 ? -35.059 16.357 6.749 1.00 50.59 91 ALA A N 1
ATOM 689 C CA . ALA A 1 91 ? -35.346 15.974 5.367 1.00 50.59 91 ALA A CA 1
ATOM 690 C C . ALA A 1 91 ? -35.744 14.491 5.187 1.00 50.59 91 ALA A C 1
ATOM 692 O O . ALA A 1 91 ? -36.024 14.069 4.065 1.00 50.59 91 ALA A O 1
ATOM 693 N N . GLY A 1 92 ? -35.747 13.679 6.251 1.00 53.62 92 GLY A N 1
ATOM 694 C CA . GLY A 1 92 ? -36.125 12.260 6.201 1.00 53.62 92 GLY A CA 1
ATOM 695 C C . GLY A 1 92 ? -35.090 11.331 5.549 1.00 53.62 92 GLY A C 1
ATOM 696 O O . GLY A 1 92 ? -35.355 10.139 5.383 1.00 53.62 92 GLY A O 1
ATOM 697 N N . LEU A 1 93 ? -33.893 11.827 5.205 1.00 55.59 93 LEU A N 1
ATOM 698 C CA . LEU A 1 93 ? -32.806 11.013 4.634 1.00 55.59 93 LEU A CA 1
ATOM 699 C C . LEU A 1 93 ? -32.354 9.917 5.606 1.00 55.59 93 LEU A C 1
ATOM 701 O O . LEU A 1 93 ? -32.092 8.784 5.201 1.00 55.59 93 LEU A O 1
ATOM 705 N N . VAL A 1 94 ? -32.311 10.243 6.900 1.00 55.22 94 VAL A N 1
ATOM 706 C CA . VAL A 1 94 ? -31.899 9.303 7.949 1.00 55.22 94 VAL A CA 1
ATOM 707 C C . VAL A 1 94 ? -32.951 8.207 8.160 1.00 55.22 94 VAL A C 1
ATOM 709 O O . VAL A 1 94 ? -32.599 7.041 8.331 1.00 55.22 94 VAL A O 1
ATOM 712 N N . ASP A 1 95 ? -34.238 8.542 8.051 1.00 60.44 95 ASP A N 1
ATOM 713 C CA . ASP A 1 95 ? -35.331 7.562 8.103 1.00 60.44 95 ASP A CA 1
ATOM 714 C C . ASP A 1 95 ? -35.343 6.651 6.861 1.00 60.44 95 ASP A C 1
ATOM 716 O O . ASP A 1 95 ? -35.639 5.456 6.954 1.00 60.44 95 ASP A O 1
ATOM 720 N N . GLY A 1 96 ? -34.948 7.179 5.698 1.00 63.66 96 GLY A N 1
ATOM 721 C CA . GLY A 1 96 ? -34.728 6.393 4.482 1.00 63.66 96 GLY A CA 1
ATOM 722 C C . GLY A 1 96 ? -33.589 5.378 4.633 1.00 63.66 96 GLY A C 1
ATOM 723 O O . GLY A 1 96 ? -33.754 4.200 4.302 1.00 63.66 96 GLY A O 1
ATOM 724 N N . LEU A 1 97 ? -32.459 5.801 5.208 1.00 60.34 97 LEU A N 1
ATOM 725 C CA . LEU A 1 97 ? -31.338 4.911 5.527 1.00 60.34 97 LEU A CA 1
ATOM 726 C C . LEU A 1 97 ? -31.736 3.851 6.571 1.00 60.34 97 LEU A C 1
ATOM 728 O O . LEU A 1 97 ? -31.378 2.679 6.437 1.00 60.34 97 LEU A O 1
ATOM 732 N N . ALA A 1 98 ? -32.550 4.230 7.561 1.00 58.19 98 ALA A N 1
ATOM 733 C CA . ALA A 1 98 ? -33.122 3.315 8.548 1.00 58.19 98 ALA A CA 1
ATOM 734 C C . ALA A 1 98 ? -33.937 2.198 7.925 1.00 58.19 98 ALA A C 1
ATOM 736 O O . ALA A 1 98 ? -33.809 1.030 8.303 1.00 58.19 98 ALA A O 1
ATOM 737 N N . TYR A 1 99 ? -34.778 2.558 6.961 1.00 65.06 99 TYR A N 1
ATOM 738 C CA . TYR A 1 99 ? -35.596 1.605 6.241 1.00 65.06 99 TYR A CA 1
ATOM 739 C C . TYR A 1 99 ? -34.738 0.643 5.411 1.00 65.06 99 TYR A C 1
ATOM 741 O O . TYR A 1 99 ? -34.982 -0.564 5.439 1.00 65.06 99 TYR A O 1
ATOM 749 N N . LEU A 1 100 ? -33.697 1.153 4.747 1.00 68.88 100 LEU A N 1
ATOM 750 C CA . LEU A 1 100 ? -32.773 0.354 3.940 1.00 68.88 100 LEU A CA 1
ATOM 751 C C . LEU A 1 100 ? -31.969 -0.651 4.782 1.00 68.88 100 LEU A C 1
ATOM 753 O O . LEU A 1 100 ? -31.776 -1.792 4.366 1.00 68.88 100 LEU A O 1
ATOM 757 N N . LEU A 1 101 ? -31.538 -0.254 5.984 1.00 70.88 101 LEU A N 1
ATOM 758 C CA . LEU A 1 101 ? -30.712 -1.080 6.873 1.00 70.88 101 LEU A CA 1
ATOM 759 C C . LEU A 1 101 ? -31.517 -2.021 7.788 1.00 70.88 101 LEU A C 1
ATOM 761 O O . LEU A 1 101 ? -30.927 -2.858 8.476 1.00 70.88 101 LEU A O 1
ATOM 765 N N . ARG A 1 102 ? -32.858 -1.975 7.770 1.00 69.81 102 ARG A N 1
ATOM 766 C CA . ARG A 1 102 ? -33.727 -2.887 8.549 1.00 69.81 102 ARG A CA 1
ATOM 767 C C . ARG A 1 102 ? -33.363 -4.379 8.447 1.00 69.81 102 ARG A C 1
ATOM 769 O O . ARG A 1 102 ? -33.367 -5.038 9.489 1.00 69.81 102 ARG A O 1
ATOM 776 N N . PRO A 1 103 ? -33.057 -4.951 7.263 1.00 75.75 103 PRO A N 1
ATOM 777 C CA . PRO A 1 103 ? -32.710 -6.369 7.147 1.00 75.75 103 PRO A CA 1
ATOM 778 C C . PRO A 1 103 ? -31.427 -6.720 7.908 1.00 75.75 103 PRO A C 1
ATOM 780 O O . PRO A 1 103 ? -31.369 -7.738 8.595 1.00 75.75 103 PRO A O 1
ATOM 783 N N . LEU A 1 104 ? -30.425 -5.839 7.838 1.00 80.00 104 LEU A N 1
ATOM 784 C CA . LEU A 1 104 ? -29.169 -5.980 8.570 1.00 80.00 104 LEU A CA 1
ATOM 785 C C . LEU A 1 104 ? -29.404 -5.87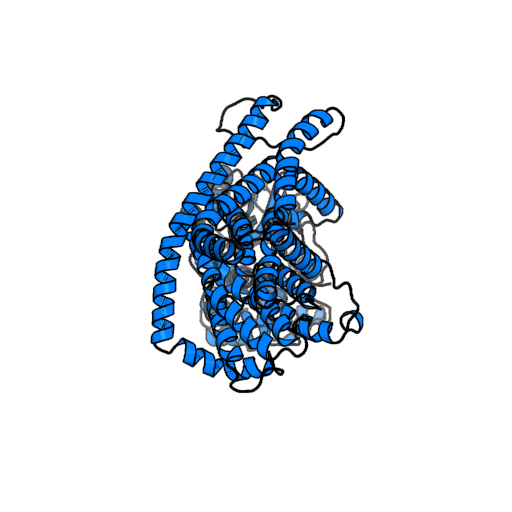5 10.082 1.00 80.00 104 LEU A C 1
ATOM 787 O O . LEU A 1 104 ? -28.871 -6.679 10.842 1.00 80.00 104 LEU A O 1
ATOM 791 N N . MET A 1 105 ? -30.252 -4.940 10.516 1.00 79.56 105 MET A N 1
ATOM 792 C CA . MET A 1 105 ? -30.581 -4.743 11.930 1.00 79.56 105 MET A CA 1
ATOM 793 C C . MET A 1 105 ? -31.254 -5.963 12.563 1.00 79.56 105 MET A C 1
ATOM 795 O O . MET A 1 105 ? -30.893 -6.340 13.677 1.00 79.56 105 MET A O 1
ATOM 799 N N . ARG A 1 106 ? -32.168 -6.623 11.844 1.00 79.06 106 ARG A N 1
ATOM 800 C CA . ARG A 1 106 ? -32.785 -7.888 12.285 1.00 79.06 106 ARG A CA 1
ATOM 801 C C . ARG A 1 106 ? -31.767 -9.016 12.433 1.00 79.06 106 ARG A C 1
ATOM 803 O O . ARG A 1 106 ? -31.886 -9.855 13.318 1.00 79.06 106 ARG A O 1
ATOM 810 N N . TRP A 1 107 ? -30.760 -9.039 11.564 1.00 81.19 107 TRP A N 1
ATOM 811 C CA . TRP A 1 107 ? -29.708 -10.051 11.596 1.00 81.19 107 TRP A CA 1
ATOM 812 C C . TRP A 1 107 ? -28.657 -9.793 12.686 1.00 81.19 107 TRP A C 1
ATOM 814 O O . TRP A 1 107 ? -28.170 -10.736 13.313 1.00 81.19 107 TRP A O 1
ATOM 824 N N . LEU A 1 108 ? -28.293 -8.529 12.920 1.00 80.25 108 LEU A N 1
ATOM 825 C CA . LEU A 1 108 ? -27.338 -8.134 13.960 1.00 80.25 108 LEU A CA 1
ATOM 826 C C . LEU A 1 108 ? -27.937 -8.256 15.363 1.00 80.25 108 LEU A C 1
ATOM 828 O O . LEU A 1 108 ? -27.249 -8.708 16.276 1.00 80.25 108 LEU A O 1
ATOM 832 N N . PHE A 1 109 ? -29.213 -7.903 15.522 1.00 86.00 109 PHE A N 1
ATOM 833 C CA . PHE A 1 109 ? -29.903 -7.865 16.809 1.00 86.00 109 PHE A CA 1
ATOM 834 C C . PHE A 1 109 ? -31.152 -8.762 16.814 1.00 86.00 109 PHE A C 1
ATOM 836 O O . PHE A 1 109 ? -32.267 -8.254 16.920 1.00 86.00 109 PHE A O 1
ATOM 843 N N . PRO A 1 110 ? -30.990 -10.095 16.730 1.00 79.75 110 PRO A N 1
ATOM 844 C CA . PRO A 1 110 ? -32.119 -11.028 16.673 1.00 79.75 110 PRO A CA 1
ATOM 845 C C . PRO A 1 110 ? -32.959 -11.045 17.961 1.00 79.75 110 PRO A C 1
ATOM 847 O O . PRO A 1 110 ? -34.110 -11.466 17.937 1.00 79.75 110 PRO A O 1
ATOM 850 N N . ASP A 1 111 ? -32.385 -10.580 19.075 1.00 79.44 111 ASP A N 1
ATOM 851 C CA . ASP A 1 111 ? -33.025 -10.551 20.393 1.00 79.44 111 ASP A CA 1
ATOM 852 C C . ASP A 1 111 ? -33.929 -9.313 20.602 1.00 79.44 111 ASP A C 1
ATOM 854 O O . ASP A 1 111 ? -34.581 -9.202 21.641 1.00 79.44 111 ASP A O 1
ATOM 858 N N . ILE A 1 112 ? -33.960 -8.358 19.658 1.00 85.62 112 ILE A N 1
ATOM 859 C CA . ILE A 1 112 ? -34.802 -7.153 19.739 1.00 85.62 112 ILE A CA 1
ATOM 860 C C . ILE A 1 112 ? -36.117 -7.400 18.977 1.00 85.62 112 ILE A C 1
ATOM 862 O O . ILE A 1 112 ? -36.070 -7.767 17.802 1.00 85.62 112 ILE A O 1
ATOM 866 N N . PRO A 1 113 ? -37.296 -7.180 19.593 1.00 81.19 113 PRO A N 1
ATOM 867 C CA . PRO A 1 113 ? -38.575 -7.306 18.900 1.00 81.19 113 PRO A CA 1
ATOM 868 C C . PRO A 1 113 ? -38.713 -6.337 17.718 1.00 81.19 113 PRO A C 1
ATOM 870 O O . PRO A 1 113 ? -38.336 -5.164 17.799 1.00 81.19 113 PRO A O 1
ATOM 873 N N . ASP A 1 114 ? -39.335 -6.808 16.637 1.00 73.94 114 ASP A N 1
ATOM 874 C CA . ASP A 1 114 ? -39.610 -5.991 15.455 1.00 73.94 114 ASP A CA 1
ATOM 875 C C . ASP A 1 114 ? -40.425 -4.736 15.816 1.00 73.94 114 ASP A C 1
ATOM 877 O O . ASP A 1 114 ? -41.492 -4.813 16.424 1.00 73.94 114 ASP A O 1
ATOM 881 N N . GLY A 1 115 ? -39.927 -3.564 15.412 1.00 70.69 115 GLY A N 1
ATOM 882 C CA . GLY A 1 115 ? -40.569 -2.273 15.687 1.00 70.69 115 GLY A CA 1
ATOM 883 C C . GLY A 1 115 ? -40.230 -1.649 17.046 1.00 70.69 115 GLY A C 1
ATOM 884 O O . GLY A 1 115 ? -40.727 -0.562 17.333 1.00 70.69 115 GLY A O 1
ATOM 885 N N . HIS A 1 116 ? -39.368 -2.275 17.859 1.00 81.69 116 HIS A N 1
ATOM 886 C CA . HIS A 1 116 ? -38.918 -1.695 19.127 1.00 81.69 116 HIS A CA 1
ATOM 887 C C . HIS A 1 116 ? -38.101 -0.398 18.911 1.00 81.69 116 HIS A C 1
ATOM 889 O O . HIS A 1 116 ? -37.240 -0.371 18.020 1.00 81.69 116 HIS A O 1
ATOM 895 N N . PRO A 1 117 ? -38.277 0.656 19.740 1.00 74.75 117 PRO A N 1
ATOM 896 C CA . PRO A 1 117 ? -37.555 1.927 19.591 1.00 74.75 117 PRO A CA 1
ATOM 897 C C . PRO A 1 117 ? -36.022 1.803 19.652 1.00 74.75 117 PRO A C 1
ATOM 899 O O . PRO A 1 117 ? -35.311 2.610 19.047 1.00 74.75 117 PRO A O 1
ATOM 902 N N . ALA A 1 118 ? -35.508 0.748 20.298 1.00 79.81 118 ALA A N 1
ATOM 903 C CA . ALA A 1 118 ? -34.085 0.383 20.301 1.00 79.81 118 ALA A CA 1
ATOM 904 C C . ALA A 1 118 ? -33.464 0.371 18.893 1.00 79.81 118 ALA A C 1
ATOM 906 O O . ALA A 1 118 ? -32.356 0.870 18.717 1.00 79.81 118 ALA A O 1
ATOM 907 N N . HIS A 1 119 ? -34.173 -0.137 17.878 1.00 78.88 119 HIS A N 1
ATOM 908 C CA . HIS A 1 119 ? -33.651 -0.165 16.510 1.00 78.88 119 HIS A CA 1
ATOM 909 C C . HIS A 1 119 ? -33.389 1.235 15.952 1.00 78.88 119 HIS A C 1
ATOM 911 O O . HIS A 1 119 ? -32.362 1.450 15.313 1.00 78.88 119 HIS A O 1
ATOM 917 N N . GLY A 1 120 ? -34.291 2.185 16.216 1.00 73.69 120 GLY A N 1
ATOM 918 C CA . GLY A 1 120 ? -34.132 3.569 15.775 1.00 73.69 120 GLY A CA 1
ATOM 919 C C . GLY A 1 120 ? -32.941 4.240 16.453 1.00 73.69 120 GLY A C 1
ATOM 920 O O . GLY A 1 120 ? -32.107 4.839 15.783 1.00 73.69 120 GLY A O 1
ATOM 921 N N . ALA A 1 121 ? -32.806 4.084 17.771 1.00 74.81 121 ALA A N 1
ATOM 922 C CA . ALA A 1 121 ? -31.706 4.687 18.520 1.00 74.81 121 ALA A CA 1
ATOM 923 C C . ALA A 1 121 ? -30.331 4.094 18.152 1.00 74.81 121 ALA A C 1
ATOM 925 O O . ALA A 1 121 ? -29.375 4.850 17.971 1.00 74.81 121 ALA A O 1
ATOM 926 N N . ILE A 1 122 ? -30.236 2.766 17.983 1.00 84.31 122 ILE A N 1
ATOM 927 C CA . ILE A 1 122 ? -28.999 2.094 17.544 1.00 84.31 122 ILE A CA 1
ATOM 928 C C . ILE A 1 122 ? -28.578 2.613 16.173 1.00 84.31 122 ILE A C 1
ATOM 930 O O . ILE A 1 122 ? -27.418 2.950 15.964 1.00 84.31 122 ILE A O 1
ATOM 934 N N . LEU A 1 123 ? -29.522 2.715 15.245 1.00 76.25 123 LEU A N 1
ATOM 935 C CA . LEU A 1 123 ? -29.226 3.157 13.897 1.00 76.25 123 LEU A CA 1
ATOM 936 C C . LEU A 1 123 ? -28.815 4.635 13.838 1.00 76.25 123 LEU A C 1
ATOM 938 O O . LEU A 1 123 ? -27.908 4.978 13.086 1.00 76.25 123 LEU A O 1
ATOM 942 N N . MET A 1 124 ? -29.437 5.507 14.633 1.00 71.25 124 MET A N 1
ATOM 943 C CA . MET A 1 124 ? -29.040 6.920 14.716 1.00 71.25 124 MET A CA 1
ATOM 944 C C . MET A 1 124 ? -27.607 7.060 15.234 1.00 71.25 124 MET A C 1
ATOM 946 O O . MET A 1 124 ? -26.821 7.834 14.695 1.00 71.25 124 MET A O 1
ATOM 950 N N . ASN A 1 125 ? -27.247 6.261 16.237 1.00 80.06 125 ASN A N 1
ATOM 951 C CA . ASN A 1 125 ? -25.883 6.187 16.737 1.00 80.06 125 ASN A CA 1
ATOM 952 C C . ASN A 1 125 ? -24.905 5.643 15.675 1.00 80.06 125 ASN A C 1
ATOM 954 O O . ASN A 1 125 ? -23.894 6.286 15.410 1.00 80.06 125 ASN A O 1
ATOM 958 N N . MET A 1 126 ? -25.239 4.534 15.007 1.00 78.50 126 MET A N 1
ATOM 959 C CA . MET A 1 126 ? -24.410 3.974 13.934 1.00 78.50 126 MET A CA 1
ATOM 960 C C . MET A 1 126 ? -24.235 4.960 12.778 1.00 78.50 126 MET A C 1
ATOM 962 O O . MET A 1 126 ? -23.124 5.137 12.306 1.00 78.50 126 MET A O 1
ATOM 966 N N . SER A 1 127 ? -25.295 5.648 12.355 1.00 70.81 127 SER A N 1
ATOM 967 C CA . SER A 1 127 ? -25.241 6.619 11.253 1.00 70.81 127 SER A CA 1
ATOM 968 C C . SER A 1 127 ? -24.350 7.816 11.591 1.00 70.81 127 SER A C 1
ATOM 970 O O . SER A 1 127 ? -23.610 8.289 10.734 1.00 70.81 127 SER A O 1
ATOM 972 N N . ALA A 1 128 ? -24.384 8.285 12.842 1.00 67.00 128 ALA A N 1
ATOM 973 C CA . ALA A 1 128 ? -23.507 9.353 13.312 1.00 67.00 128 ALA A CA 1
ATOM 974 C C . ALA A 1 128 ? -22.029 8.914 13.332 1.00 67.00 128 ALA A C 1
ATOM 976 O O . ALA A 1 128 ? -21.180 9.648 12.830 1.00 67.00 128 ALA A O 1
ATOM 977 N N . ASN A 1 129 ? -21.731 7.701 13.813 1.00 72.19 129 ASN A N 1
ATOM 978 C CA . ASN A 1 129 ? -20.375 7.140 13.755 1.00 72.19 129 ASN A CA 1
ATOM 979 C C . ASN A 1 129 ? -19.912 6.904 12.309 1.00 72.19 129 ASN A C 1
ATOM 981 O O . ASN A 1 129 ? -18.780 7.219 11.960 1.00 72.19 129 ASN A O 1
ATOM 985 N N . MET A 1 130 ? -20.795 6.412 11.432 1.00 69.00 130 MET A N 1
ATOM 986 C CA . MET A 1 130 ? -20.467 6.155 10.025 1.00 69.00 130 MET A CA 1
ATOM 987 C C . MET A 1 130 ? -20.062 7.423 9.267 1.00 69.00 130 MET A C 1
ATOM 989 O O . MET A 1 130 ? -19.362 7.350 8.261 1.00 69.00 130 MET A O 1
ATOM 993 N N . LEU A 1 131 ? -20.479 8.591 9.743 1.00 62.41 131 LEU A N 1
ATOM 994 C CA . LEU A 1 131 ? -20.140 9.885 9.159 1.00 62.41 131 LEU A CA 1
ATOM 995 C C . LEU A 1 131 ? -18.998 10.594 9.905 1.00 62.41 131 LEU A C 1
ATOM 997 O O . LEU A 1 131 ? -18.762 11.776 9.662 1.00 62.41 131 LEU A O 1
ATOM 1001 N N . GLY A 1 132 ? -18.307 9.902 10.819 1.00 60.28 132 GLY A N 1
ATOM 1002 C CA . GLY A 1 132 ? -17.190 10.455 11.589 1.00 60.28 132 GLY A CA 1
ATOM 1003 C C . GLY A 1 132 ? -17.603 11.584 12.539 1.00 60.28 132 GLY A C 1
ATOM 1004 O O . GLY A 1 132 ? -16.823 12.508 12.781 1.00 60.28 132 GLY A O 1
ATOM 1005 N N . LEU A 1 133 ? -18.853 11.559 13.026 1.00 58.19 133 LEU A N 1
ATOM 1006 C CA . LEU A 1 133 ? -19.422 12.527 13.971 1.00 58.19 133 LEU A CA 1
ATOM 1007 C C . LEU A 1 133 ? -19.431 11.958 15.400 1.00 58.19 133 LEU A C 1
ATOM 1009 O O . LEU A 1 133 ? -20.437 12.028 16.107 1.00 58.19 133 LEU A O 1
ATOM 1013 N N . ASP A 1 134 ? -18.300 11.410 15.830 1.00 59.47 134 ASP A N 1
ATOM 1014 C CA . ASP A 1 134 ? -18.097 10.613 17.051 1.00 59.47 134 ASP A CA 1
ATOM 1015 C C . ASP A 1 134 ? -18.729 11.236 18.317 1.00 59.47 134 ASP A C 1
ATOM 1017 O O . ASP A 1 134 ? -19.468 10.604 19.080 1.00 59.47 134 ASP A O 1
ATOM 1021 N N . ASN A 1 135 ? -18.532 12.543 18.513 1.00 53.06 135 ASN A N 1
ATOM 1022 C CA . ASN A 1 135 ? -19.072 13.278 19.664 1.00 53.06 135 ASN A CA 1
ATOM 1023 C C . ASN A 1 135 ? -20.608 13.457 19.600 1.00 53.06 135 ASN A C 1
ATOM 1025 O O . ASN A 1 135 ? -21.260 13.607 20.634 1.00 53.06 135 ASN A O 1
ATOM 1029 N N . ALA A 1 136 ? -21.195 13.438 18.401 1.00 51.56 136 ALA A N 1
ATOM 1030 C CA . ALA A 1 136 ? -22.632 13.583 18.159 1.00 51.56 136 ALA A CA 1
ATOM 1031 C C . ALA A 1 136 ? -23.403 12.266 18.324 1.00 51.56 136 ALA A C 1
ATOM 1033 O O . ALA A 1 136 ? -24.616 12.277 18.530 1.00 51.56 136 ALA A O 1
ATOM 1034 N N . ALA A 1 137 ? -22.712 11.129 18.236 1.00 63.62 137 ALA A N 1
ATOM 1035 C CA . ALA A 1 137 ? -23.316 9.803 18.301 1.00 63.62 137 ALA A CA 1
ATOM 1036 C C . ALA A 1 137 ? -23.683 9.365 19.727 1.00 63.62 137 ALA A C 1
ATOM 1038 O O . ALA A 1 137 ? -24.572 8.530 19.926 1.00 63.62 137 ALA A O 1
ATOM 1039 N N . THR A 1 138 ? -23.015 9.938 20.732 1.00 67.19 138 THR A N 1
ATOM 1040 C CA . THR A 1 138 ? -23.128 9.532 22.141 1.00 67.19 138 THR A CA 1
ATOM 1041 C C . THR A 1 138 ? -24.542 9.678 22.725 1.00 67.19 138 THR A C 1
ATOM 1043 O O . THR A 1 138 ? -25.011 8.726 23.350 1.00 67.19 138 THR A O 1
ATOM 1046 N N . PRO A 1 139 ? -25.290 10.780 22.507 1.00 55.81 139 PRO A N 1
ATOM 1047 C CA . PRO A 1 139 ? -26.671 10.895 22.986 1.00 55.81 139 PRO A CA 1
ATOM 1048 C C . PRO A 1 139 ? -27.593 9.803 22.428 1.00 55.81 139 PRO A C 1
ATOM 1050 O O . PRO A 1 139 ? -28.413 9.241 23.158 1.00 55.81 139 PRO A O 1
ATOM 1053 N N . PHE A 1 140 ? -27.428 9.453 21.150 1.00 70.44 140 PHE A N 1
ATOM 1054 C CA . PHE A 1 140 ? -28.187 8.376 20.516 1.00 70.44 140 PHE A CA 1
ATOM 1055 C C . PHE A 1 140 ? -27.789 7.008 21.066 1.00 70.44 140 PHE A C 1
ATOM 1057 O O . PHE A 1 140 ? -28.650 6.159 21.280 1.00 70.44 140 PHE A O 1
ATOM 1064 N N . GLY A 1 141 ? -26.502 6.808 21.355 1.00 76.00 141 GLY A N 1
ATOM 1065 C CA . GLY A 1 141 ? -26.003 5.557 21.909 1.00 76.00 141 GLY A CA 1
ATOM 1066 C C . GLY A 1 141 ? -26.425 5.316 23.357 1.00 76.00 141 GLY A C 1
ATOM 1067 O O . GLY A 1 141 ? -26.807 4.203 23.717 1.00 76.00 141 GLY A O 1
ATOM 1068 N N . LEU A 1 142 ? -26.479 6.374 24.169 1.00 71.25 142 LEU A N 1
ATOM 1069 C CA . LEU A 1 142 ? -27.075 6.327 25.504 1.00 71.25 142 LEU A CA 1
ATOM 1070 C C . LEU A 1 142 ? -28.562 5.980 25.438 1.00 71.25 142 LEU A C 1
ATOM 1072 O O . LEU A 1 142 ? -29.030 5.127 26.194 1.00 71.25 142 LEU A O 1
ATOM 1076 N N . LYS A 1 143 ? -29.296 6.587 24.498 1.00 66.69 143 LYS A N 1
ATOM 1077 C CA . LYS A 1 143 ? -30.703 6.253 24.276 1.00 66.69 143 LYS A CA 1
ATOM 1078 C C . LYS A 1 143 ? -30.865 4.796 23.831 1.00 66.69 143 LYS A C 1
ATOM 1080 O O . LYS A 1 143 ? -31.700 4.092 24.383 1.00 66.69 143 LYS A O 1
ATOM 1085 N N . ALA A 1 144 ? -30.029 4.311 22.915 1.00 79.88 144 ALA A N 1
ATOM 1086 C CA . ALA A 1 144 ? -30.027 2.917 22.475 1.00 79.88 144 ALA A CA 1
ATOM 1087 C C . ALA A 1 144 ? -29.797 1.944 23.636 1.00 79.88 144 ALA A C 1
ATOM 1089 O O . ALA A 1 144 ? -30.513 0.953 23.762 1.00 79.88 144 ALA A O 1
ATOM 1090 N N . MET A 1 145 ? -28.852 2.249 24.526 1.00 82.12 145 MET A N 1
ATOM 1091 C CA . MET A 1 145 ? -28.613 1.426 25.707 1.00 82.12 145 MET A CA 1
ATOM 1092 C C . MET A 1 145 ? -29.787 1.426 26.675 1.00 82.12 145 MET A C 1
ATOM 1094 O O . MET A 1 145 ? -30.097 0.369 27.217 1.00 82.12 145 MET A O 1
ATOM 1098 N N . GLN A 1 146 ? -30.452 2.565 26.889 1.00 73.94 146 GLN A N 1
ATOM 1099 C CA . GLN A 1 146 ? -31.656 2.632 27.726 1.00 73.94 146 GLN A CA 1
ATOM 1100 C C . GLN A 1 146 ? -32.757 1.718 27.174 1.00 73.94 146 GLN A C 1
ATOM 1102 O O . GLN A 1 146 ? -33.305 0.908 27.915 1.00 73.94 146 GLN A O 1
ATOM 1107 N N . GLU A 1 147 ? -33.002 1.771 25.865 1.00 81.88 147 GLU A N 1
ATOM 1108 C CA . GLU A 1 147 ? -33.993 0.927 25.184 1.00 81.88 147 GLU A CA 1
ATOM 1109 C C . GLU A 1 147 ? -33.622 -0.567 25.237 1.00 81.88 147 GLU A C 1
ATOM 1111 O O . GLU A 1 147 ? -34.465 -1.428 25.483 1.00 81.88 147 GLU A O 1
ATOM 1116 N N . LEU A 1 148 ? -32.340 -0.906 25.063 1.00 86.75 148 LEU A N 1
ATOM 1117 C CA . LEU A 1 148 ? -31.846 -2.276 25.242 1.00 86.75 148 LEU A CA 1
ATOM 1118 C C . LEU A 1 148 ? -31.962 -2.745 26.696 1.00 86.75 148 LEU A C 1
ATOM 1120 O O . LEU A 1 148 ? -32.163 -3.933 26.957 1.00 86.75 148 LEU A O 1
ATOM 1124 N N . GLN A 1 149 ? -31.816 -1.823 27.648 1.00 86.69 149 GLN A N 1
ATOM 1125 C CA . GLN A 1 149 ? -31.915 -2.109 29.071 1.00 86.69 149 GLN A CA 1
ATOM 1126 C C . GLN A 1 149 ? -33.352 -2.395 29.482 1.00 86.69 149 GLN A C 1
ATOM 1128 O O . GLN A 1 149 ? -33.541 -3.207 30.380 1.00 86.69 149 GLN A O 1
ATOM 1133 N N . GLU A 1 150 ? -34.368 -1.826 28.831 1.00 85.00 150 GLU A N 1
ATOM 1134 C CA . GLU A 1 150 ? -35.773 -2.189 29.068 1.00 85.00 150 GLU A CA 1
ATOM 1135 C C . GLU A 1 150 ? -36.025 -3.673 28.774 1.00 85.00 150 GLU A C 1
ATOM 1137 O O . GLU A 1 150 ? -36.574 -4.381 29.622 1.00 85.00 150 GLU A O 1
ATOM 1142 N N . LEU A 1 151 ? -35.490 -4.161 27.651 1.00 84.38 151 LEU A N 1
ATOM 1143 C CA . LEU A 1 151 ? -35.569 -5.559 27.211 1.00 84.38 151 LEU A CA 1
ATOM 1144 C C . LEU A 1 151 ? -34.689 -6.520 28.027 1.00 84.38 151 LEU A C 1
ATOM 1146 O O . LEU A 1 151 ? -34.824 -7.737 27.910 1.00 84.38 151 LEU A O 1
ATOM 1150 N N . ASN A 1 152 ? -33.774 -5.999 28.846 1.00 84.44 152 ASN A N 1
ATOM 1151 C CA . ASN A 1 152 ? -32.817 -6.816 29.579 1.00 84.44 152 ASN A CA 1
ATOM 1152 C C . ASN A 1 152 ? -33.481 -7.567 30.757 1.00 84.44 152 ASN A C 1
ATOM 1154 O O . ASN A 1 152 ? -33.980 -6.904 31.677 1.00 84.44 152 ASN A O 1
ATOM 1158 N N . PRO A 1 153 ? -33.458 -8.916 30.789 1.00 77.88 153 PRO A N 1
ATOM 1159 C CA . PRO A 1 153 ? -33.997 -9.691 31.908 1.00 77.88 153 PRO A CA 1
ATOM 1160 C C . PRO A 1 153 ? -33.150 -9.583 33.189 1.00 77.88 153 PRO A C 1
ATOM 1162 O O . PRO A 1 153 ? -33.692 -9.720 34.282 1.00 77.88 153 PRO A O 1
ATOM 1165 N N . ASP A 1 154 ? -31.845 -9.305 33.080 1.00 81.88 154 ASP A N 1
ATOM 1166 C CA . ASP A 1 154 ? -30.940 -9.086 34.215 1.00 81.88 154 ASP A CA 1
ATOM 1167 C C . ASP A 1 154 ? -30.263 -7.721 34.084 1.00 81.88 154 ASP A C 1
ATOM 1169 O O . ASP A 1 154 ? -29.232 -7.579 33.426 1.00 81.88 154 ASP A O 1
ATOM 1173 N N . LYS A 1 155 ? -30.825 -6.714 34.762 1.00 78.94 155 LYS A N 1
ATOM 1174 C CA . LYS A 1 155 ? -30.389 -5.312 34.662 1.00 78.94 155 LYS A CA 1
ATOM 1175 C C . LYS A 1 155 ? -28.916 -5.093 35.025 1.00 78.94 155 LYS A C 1
ATOM 1177 O O . LYS A 1 155 ? -28.335 -4.093 34.613 1.00 78.94 155 LYS A O 1
ATOM 1182 N N . GLU A 1 156 ? -28.287 -6.006 35.759 1.00 72.69 156 GLU A N 1
ATOM 1183 C CA . GLU A 1 156 ? -26.875 -5.883 36.120 1.00 72.69 156 GLU A CA 1
ATOM 1184 C C . GLU A 1 156 ? -25.926 -6.548 35.112 1.00 72.69 156 GLU A C 1
ATOM 1186 O O . GLU A 1 156 ? -24.711 -6.355 35.214 1.00 72.69 156 GLU A O 1
ATOM 1191 N N . THR A 1 157 ? -26.438 -7.304 34.138 1.00 74.12 157 THR A N 1
ATOM 1192 C CA . THR A 1 157 ? -25.644 -8.064 33.163 1.00 74.12 157 THR A CA 1
ATOM 1193 C C . THR A 1 157 ? -25.894 -7.603 31.736 1.00 74.12 157 THR A C 1
ATOM 1195 O O . THR A 1 157 ? -27.033 -7.504 31.299 1.00 74.12 157 THR A O 1
ATOM 1198 N N . ALA A 1 158 ? -24.824 -7.392 30.968 1.00 80.25 158 ALA A N 1
ATOM 1199 C CA . ALA A 1 158 ? -24.924 -7.047 29.554 1.00 80.25 158 ALA A CA 1
ATOM 1200 C C . ALA A 1 158 ? -25.606 -8.166 28.742 1.00 80.25 158 ALA A C 1
ATOM 1202 O O . ALA A 1 158 ? -25.195 -9.332 28.788 1.00 80.25 158 ALA A O 1
ATOM 1203 N N . THR A 1 159 ? -26.617 -7.823 27.943 1.00 85.69 159 THR A N 1
ATOM 1204 C CA . THR A 1 159 ? -27.205 -8.756 26.966 1.00 85.69 159 THR A CA 1
ATOM 1205 C C . THR A 1 159 ? -26.298 -8.914 25.742 1.00 85.69 159 THR A C 1
ATOM 1207 O O . THR A 1 159 ? -25.372 -8.129 25.532 1.00 85.69 159 THR A O 1
ATOM 1210 N N . ASN A 1 160 ? -26.555 -9.926 24.905 1.00 82.31 160 ASN A N 1
ATOM 1211 C CA . ASN A 1 160 ? -25.824 -10.079 23.640 1.00 82.31 160 ASN A CA 1
ATOM 1212 C C . ASN A 1 160 ? -26.086 -8.891 22.700 1.00 82.31 160 ASN A C 1
ATOM 1214 O O . ASN A 1 160 ? -25.170 -8.452 22.011 1.00 82.31 160 ASN A O 1
ATOM 1218 N N . ALA A 1 161 ? -27.299 -8.326 22.720 1.00 83.38 161 ALA A N 1
ATOM 1219 C CA . ALA A 1 161 ? -27.629 -7.115 21.976 1.00 83.38 161 ALA A CA 1
ATOM 1220 C C . ALA A 1 161 ? -26.792 -5.911 22.447 1.00 83.38 161 ALA A C 1
ATOM 1222 O O . ALA A 1 161 ? -26.211 -5.217 21.622 1.00 83.38 161 ALA A O 1
ATOM 1223 N N . MET A 1 162 ? -26.625 -5.710 23.758 1.00 85.88 162 MET A N 1
ATOM 1224 C CA . MET A 1 162 ? -25.748 -4.652 24.284 1.00 85.88 162 MET A CA 1
ATOM 1225 C C . MET A 1 162 ? -24.274 -4.871 23.935 1.00 85.88 162 MET A C 1
ATOM 1227 O O . MET A 1 162 ? -23.586 -3.926 23.560 1.00 85.88 162 MET A O 1
ATOM 1231 N N . ALA A 1 163 ? -23.795 -6.115 24.033 1.00 83.19 163 ALA A N 1
ATOM 1232 C CA . ALA A 1 163 ? -22.424 -6.468 23.671 1.00 83.19 163 ALA A CA 1
ATOM 1233 C C . ALA A 1 163 ? -22.155 -6.234 22.176 1.00 83.19 163 ALA A C 1
ATOM 1235 O O . ALA A 1 163 ? -21.135 -5.657 21.817 1.00 83.19 163 ALA A O 1
ATOM 1236 N N . THR A 1 164 ? -23.097 -6.626 21.315 1.00 84.19 164 THR A N 1
ATOM 1237 C CA . THR A 1 164 ? -23.035 -6.414 19.860 1.00 84.19 164 THR A CA 1
ATOM 1238 C C . THR A 1 164 ? -23.061 -4.927 19.523 1.00 84.19 164 THR A C 1
ATOM 1240 O O . THR A 1 164 ? -22.257 -4.467 18.720 1.00 84.19 164 THR A O 1
ATOM 1243 N N . PHE A 1 165 ? -23.940 -4.159 20.172 1.00 86.62 165 PHE A N 1
ATOM 1244 C CA . PHE A 1 165 ? -24.052 -2.718 19.963 1.00 86.62 165 PHE A CA 1
ATOM 1245 C C . PHE A 1 165 ? -22.756 -1.977 20.312 1.00 86.62 165 PHE A C 1
ATOM 1247 O O . PHE A 1 165 ? -22.300 -1.129 19.547 1.00 86.62 165 PHE A O 1
ATOM 1254 N N . LEU A 1 166 ? -22.137 -2.331 21.439 1.00 81.75 166 LEU A N 1
ATOM 1255 C CA . LEU A 1 166 ? -20.859 -1.764 21.862 1.00 81.75 166 LEU A CA 1
ATOM 1256 C C . LEU A 1 166 ? -19.697 -2.197 20.973 1.00 81.75 166 LEU A C 1
ATOM 1258 O O . LEU A 1 166 ? -18.868 -1.365 20.630 1.00 81.75 166 LEU A O 1
ATOM 1262 N N . ALA A 1 167 ? -19.656 -3.464 20.560 1.00 80.69 167 ALA A N 1
ATOM 1263 C CA . ALA A 1 167 ? -18.620 -3.963 19.663 1.00 80.69 167 ALA A CA 1
ATOM 1264 C C . ALA A 1 167 ? -18.660 -3.251 18.298 1.00 80.69 167 ALA A C 1
ATOM 1266 O O . ALA A 1 167 ? -17.615 -2.885 17.774 1.00 80.69 167 ALA A O 1
ATOM 1267 N N . ILE A 1 168 ? -19.861 -2.978 17.774 1.00 81.94 168 ILE A N 1
ATOM 1268 C CA . ILE A 1 168 ? -20.059 -2.184 16.553 1.00 81.94 168 ILE A CA 1
ATOM 1269 C C . ILE A 1 168 ? -19.671 -0.714 16.765 1.00 81.94 168 ILE A C 1
ATOM 1271 O O . ILE A 1 168 ? -19.092 -0.106 15.874 1.00 81.94 168 ILE A O 1
ATOM 1275 N N . ASN A 1 169 ? -19.968 -0.131 17.931 1.00 76.19 169 ASN A N 1
ATOM 1276 C CA . ASN A 1 169 ? -19.530 1.233 18.249 1.00 76.19 169 ASN A CA 1
ATOM 1277 C C . ASN A 1 169 ? -18.010 1.339 18.365 1.00 76.19 169 ASN A C 1
ATOM 1279 O O . ASN A 1 169 ? -17.463 2.360 17.982 1.00 76.19 169 ASN A O 1
ATOM 1283 N N . THR A 1 170 ? -17.333 0.303 18.859 1.00 73.25 170 THR A N 1
ATOM 1284 C CA . THR A 1 170 ? -15.867 0.236 18.896 1.00 73.25 170 THR A CA 1
ATOM 1285 C C . THR A 1 170 ? -15.262 0.152 17.495 1.00 73.25 170 THR A C 1
ATOM 1287 O O . THR A 1 170 ? -14.253 0.792 17.229 1.00 73.25 170 THR A O 1
ATOM 1290 N N . SER A 1 171 ? -15.855 -0.632 16.594 1.00 73.12 171 SER A N 1
ATOM 1291 C CA . SER A 1 171 ? -15.313 -0.849 15.248 1.00 73.12 171 SER A CA 1
ATOM 1292 C C . SER A 1 171 ? -15.765 0.173 14.201 1.00 73.12 171 SER A C 1
ATOM 1294 O O . SER A 1 171 ? -15.216 0.175 13.105 1.00 73.12 171 SER A O 1
ATOM 1296 N N . SER A 1 172 ? -16.810 0.950 14.525 1.00 67.56 172 SER A N 1
ATOM 1297 C CA . SER A 1 172 ? -17.448 2.043 13.776 1.00 67.56 172 SER A CA 1
ATOM 1298 C C . SER A 1 172 ? -17.076 2.123 12.292 1.00 67.56 172 SER A C 1
ATOM 1300 O O . SER A 1 172 ? -16.045 2.679 11.938 1.00 67.56 172 SER A O 1
ATOM 1302 N N . VAL A 1 173 ? -17.940 1.592 11.412 1.00 68.31 173 VAL A N 1
ATOM 1303 C CA . VAL A 1 173 ? -17.771 1.655 9.944 1.00 68.31 173 VAL A CA 1
ATOM 1304 C C . VAL A 1 173 ? -17.767 3.100 9.453 1.00 68.31 173 VAL A C 1
ATOM 1306 O O . VAL A 1 173 ? -18.811 3.628 9.096 1.00 68.31 173 VAL A O 1
ATOM 1309 N N . THR A 1 174 ? -16.612 3.749 9.412 1.00 69.06 174 THR A N 1
ATOM 1310 C CA . THR A 1 174 ? -16.502 5.154 9.016 1.00 69.06 174 THR A CA 1
ATOM 1311 C C . THR A 1 174 ? -16.478 5.280 7.491 1.00 69.06 174 THR A C 1
ATOM 1313 O O . THR A 1 174 ? -15.488 4.952 6.841 1.00 69.06 174 THR A O 1
ATOM 1316 N N . LEU A 1 175 ? -17.575 5.767 6.907 1.00 64.62 175 LEU A N 1
ATOM 1317 C CA . LEU A 1 175 ? -17.696 6.065 5.477 1.00 64.62 175 LEU A CA 1
ATOM 1318 C C . LEU A 1 175 ? -17.013 7.374 5.102 1.00 64.62 175 LEU A C 1
ATOM 1320 O O . LEU A 1 175 ? -16.459 7.479 4.016 1.00 64.62 175 LEU A O 1
ATOM 1324 N N . VAL A 1 176 ? -17.085 8.378 5.977 1.00 65.06 176 VAL A N 1
ATOM 1325 C CA . VAL A 1 176 ? -16.439 9.676 5.768 1.00 65.06 176 VAL A CA 1
ATOM 1326 C C . VAL A 1 176 ? -15.785 10.098 7.086 1.00 65.06 176 VAL A C 1
ATOM 1328 O O . VAL A 1 176 ? -16.485 10.524 8.000 1.00 65.06 176 VAL A O 1
ATOM 1331 N N . PRO A 1 177 ? -14.456 9.978 7.232 1.00 66.00 177 PRO A N 1
ATOM 1332 C CA . PRO A 1 177 ? -13.739 10.308 8.455 1.00 66.00 177 PRO A CA 1
ATOM 1333 C C . PRO A 1 177 ? -13.482 11.818 8.509 1.00 66.00 177 PRO A C 1
ATOM 1335 O O . PRO A 1 177 ? -12.348 12.282 8.397 1.00 66.00 177 PRO A O 1
ATOM 1338 N N . ILE A 1 178 ? -14.559 12.597 8.659 1.00 63.94 178 ILE A N 1
ATOM 1339 C CA . ILE A 1 178 ? -14.551 14.067 8.566 1.00 63.94 178 ILE A CA 1
ATOM 1340 C C . ILE A 1 178 ? -13.524 14.681 9.524 1.00 63.94 178 ILE A C 1
ATOM 1342 O O . ILE A 1 178 ? -12.781 15.580 9.136 1.00 63.94 178 ILE A O 1
ATOM 1346 N N . ALA A 1 179 ? -13.448 14.182 10.761 1.00 63.75 179 ALA A N 1
ATOM 1347 C CA . ALA A 1 179 ? -12.502 14.680 11.756 1.00 63.75 179 ALA A CA 1
ATOM 1348 C C . ALA A 1 179 ? -11.039 14.461 11.333 1.00 63.75 179 ALA A C 1
ATOM 1350 O O . ALA A 1 179 ? -10.233 15.380 11.439 1.00 63.75 179 ALA A O 1
ATOM 1351 N N . VAL A 1 180 ? -10.710 13.279 10.799 1.00 71.44 180 VAL A N 1
ATOM 1352 C CA . VAL A 1 180 ? -9.355 12.945 10.327 1.00 71.44 180 VAL A CA 1
ATOM 1353 C C . VAL A 1 180 ? -8.966 13.813 9.134 1.00 71.44 180 VAL A C 1
ATOM 1355 O O . VAL A 1 180 ? -7.879 14.383 9.128 1.00 71.44 180 VAL A O 1
ATOM 1358 N N . ILE A 1 181 ? -9.875 13.984 8.170 1.00 64.69 181 ILE A N 1
ATOM 1359 C CA . ILE A 1 181 ? -9.679 14.895 7.033 1.00 64.69 181 ILE A CA 1
ATOM 1360 C C . ILE A 1 181 ? -9.434 16.322 7.544 1.00 64.69 181 ILE A C 1
ATOM 1362 O O . ILE A 1 181 ? -8.513 16.993 7.090 1.00 64.69 181 ILE A O 1
ATOM 1366 N N . GLY A 1 182 ? -10.209 16.768 8.538 1.00 59.72 182 GLY A N 1
ATOM 1367 C CA . GLY A 1 182 ? -10.035 18.069 9.180 1.00 59.72 182 GLY A CA 1
ATOM 1368 C C . GLY A 1 182 ? -8.658 18.252 9.825 1.00 59.72 182 GLY A C 1
ATOM 1369 O O . GLY A 1 182 ? -8.038 19.293 9.623 1.00 59.72 182 GLY A O 1
ATOM 1370 N N . TYR A 1 183 ? -8.146 17.246 10.544 1.00 69.31 183 TYR A N 1
ATOM 1371 C CA . TYR A 1 183 ? -6.801 17.297 11.135 1.00 69.31 183 TYR A CA 1
ATOM 1372 C C . TYR A 1 183 ? -5.708 17.389 10.074 1.00 69.31 183 TYR A C 1
ATOM 1374 O O . TYR A 1 183 ? -4.777 18.174 10.219 1.00 69.31 183 TYR A O 1
ATOM 1382 N N . ARG A 1 184 ? -5.855 16.649 8.975 1.00 73.88 184 ARG A N 1
ATOM 1383 C CA . ARG A 1 184 ? -4.905 16.683 7.859 1.00 73.88 184 ARG A CA 1
ATOM 1384 C C . ARG A 1 184 ? -4.918 18.023 7.125 1.00 73.88 184 ARG A C 1
ATOM 1386 O O . ARG A 1 184 ? -3.853 18.541 6.811 1.00 73.88 184 ARG A O 1
ATOM 1393 N N . ILE A 1 185 ? -6.094 18.617 6.898 1.00 60.38 185 ILE A N 1
ATOM 1394 C CA . ILE A 1 185 ? -6.207 19.977 6.338 1.00 60.38 185 ILE A CA 1
ATOM 1395 C C . ILE A 1 185 ? -5.515 20.984 7.257 1.00 60.38 185 ILE A C 1
ATOM 1397 O O . ILE A 1 185 ? -4.742 21.810 6.782 1.00 60.38 185 ILE A O 1
ATOM 1401 N N . ALA A 1 186 ? -5.777 20.910 8.565 1.00 57.94 186 ALA A N 1
ATOM 1402 C CA . ALA A 1 186 ? -5.182 21.818 9.543 1.00 57.94 186 ALA A CA 1
ATOM 1403 C C . ALA A 1 186 ? -3.650 21.694 9.600 1.00 57.94 186 ALA A C 1
ATOM 1405 O O . ALA A 1 186 ? -2.966 22.698 9.763 1.00 57.94 186 ALA A O 1
ATOM 1406 N N . ALA A 1 187 ? -3.123 20.486 9.393 1.00 64.94 187 ALA A N 1
ATOM 1407 C CA . ALA A 1 187 ? -1.694 20.213 9.262 1.00 64.94 187 ALA A CA 1
ATOM 1408 C C . ALA A 1 187 ? -1.112 20.564 7.873 1.00 64.94 187 ALA A C 1
ATOM 1410 O O . ALA A 1 187 ? 0.081 20.397 7.637 1.00 64.94 187 ALA A O 1
ATOM 1411 N N . GLY A 1 188 ? -1.928 21.061 6.936 1.00 64.00 188 GLY A N 1
ATOM 1412 C CA . GLY A 1 188 ? -1.490 21.511 5.614 1.00 64.00 188 GLY A CA 1
ATOM 1413 C C . GLY A 1 188 ? -1.208 20.391 4.608 1.00 64.00 188 GLY A C 1
ATOM 1414 O O . GLY A 1 188 ? -0.281 20.545 3.815 1.00 64.00 188 GLY A O 1
ATOM 1415 N N . SER A 1 189 ? -1.979 19.299 4.668 1.00 57.06 189 SER A N 1
ATOM 1416 C CA . SER A 1 189 ? -1.938 18.152 3.743 1.00 57.06 189 SER A CA 1
ATOM 1417 C C . SER A 1 189 ? -2.333 18.526 2.312 1.00 57.06 189 SER A C 1
ATOM 1419 O O . SER A 1 189 ? -3.329 19.222 2.102 1.00 57.06 189 SER A O 1
ATOM 1421 N N . GLU A 1 190 ? -1.590 18.009 1.332 1.00 59.62 190 GLU A N 1
ATOM 1422 C CA . GLU A 1 190 ? -1.889 18.148 -0.100 1.00 59.62 190 GLU A CA 1
ATOM 1423 C C . GLU A 1 190 ? -2.990 17.178 -0.551 1.00 59.62 190 GLU A C 1
ATOM 1425 O O . GLU A 1 190 ? -3.775 17.494 -1.448 1.00 59.62 190 GLU A O 1
ATOM 1430 N N . ASN A 1 191 ? -3.110 16.025 0.123 1.00 59.12 191 ASN A N 1
ATOM 1431 C CA . ASN A 1 191 ? -4.180 15.051 -0.091 1.00 59.12 191 ASN A CA 1
ATOM 1432 C C . ASN A 1 191 ? -4.907 14.673 1.218 1.00 59.12 191 ASN A C 1
ATOM 1434 O O . ASN A 1 191 ? -4.777 13.551 1.726 1.00 59.12 191 ASN A O 1
ATOM 1438 N N . PRO A 1 192 ? -5.760 15.562 1.761 1.00 55.50 192 PRO A N 1
ATOM 1439 C CA . PRO A 1 192 ? -6.410 15.320 3.047 1.00 55.50 192 PRO A CA 1
ATOM 1440 C C . PRO A 1 192 ? -7.357 14.115 3.072 1.00 55.50 192 PRO A C 1
ATOM 1442 O O . PRO A 1 192 ? -7.633 13.574 4.141 1.00 55.50 192 PRO A O 1
ATOM 1445 N N . ALA A 1 193 ? -7.863 13.690 1.910 1.00 65.00 193 ALA A N 1
ATOM 1446 C CA . ALA A 1 193 ? -8.770 12.553 1.773 1.00 65.00 193 ALA A CA 1
ATOM 1447 C C . ALA A 1 193 ? -8.061 11.237 1.398 1.00 65.00 193 ALA A C 1
ATOM 1449 O O . ALA A 1 193 ? -8.723 10.202 1.344 1.00 65.00 193 ALA A O 1
ATOM 1450 N N . GLY A 1 194 ? -6.741 11.241 1.174 1.00 58.28 194 GLY A N 1
ATOM 1451 C CA . GLY A 1 194 ? -5.972 10.067 0.736 1.00 58.28 194 GLY A CA 1
ATOM 1452 C C . GLY A 1 194 ? -6.213 8.789 1.561 1.00 58.28 194 GLY A C 1
ATOM 1453 O O . GLY A 1 194 ? -6.449 7.730 0.977 1.00 58.28 194 GLY A O 1
ATOM 1454 N N . PRO A 1 195 ? -6.266 8.859 2.906 1.00 66.00 195 PRO A N 1
ATOM 1455 C CA . PRO A 1 195 ? -6.526 7.693 3.758 1.00 66.00 195 PRO A CA 1
ATOM 1456 C C . PRO A 1 195 ? -7.951 7.107 3.706 1.00 66.00 195 PRO A C 1
ATOM 1458 O O . PRO A 1 195 ? -8.191 6.054 4.296 1.00 66.00 195 PRO A O 1
ATOM 1461 N N . LEU A 1 196 ? -8.912 7.763 3.043 1.00 68.62 196 LEU A N 1
ATOM 1462 C CA . LEU A 1 196 ? -10.345 7.439 3.102 1.00 68.62 196 LEU A CA 1
ATOM 1463 C C . LEU A 1 196 ? -10.658 5.971 2.786 1.00 68.62 196 LEU A C 1
ATOM 1465 O O . LEU A 1 196 ? -11.336 5.295 3.560 1.00 68.62 196 LEU A O 1
ATOM 1469 N N . ALA A 1 197 ? -10.155 5.471 1.655 1.00 63.62 197 ALA A N 1
ATOM 1470 C CA . ALA A 1 197 ? -10.431 4.108 1.207 1.00 63.62 197 ALA A CA 1
ATOM 1471 C C . ALA A 1 197 ? -9.873 3.066 2.190 1.00 63.62 197 ALA A C 1
ATOM 1473 O O . ALA A 1 197 ? -10.524 2.063 2.485 1.00 63.62 197 ALA A O 1
ATOM 1474 N N . TYR A 1 198 ? -8.696 3.337 2.756 1.00 68.75 198 TYR A N 1
ATOM 1475 C CA . TYR A 1 198 ? -8.060 2.468 3.740 1.00 68.75 198 TYR A CA 1
ATOM 1476 C C . TYR A 1 198 ? -8.807 2.464 5.075 1.00 68.75 198 TYR A C 1
ATOM 1478 O O . TYR A 1 198 ? -8.989 1.396 5.657 1.00 68.75 198 TYR A O 1
ATOM 1486 N N . ILE A 1 199 ? -9.315 3.619 5.519 1.00 70.81 199 ILE A N 1
ATOM 1487 C CA . ILE A 1 199 ? -10.189 3.729 6.697 1.00 70.81 199 ILE A CA 1
ATOM 1488 C C . ILE A 1 199 ? -11.473 2.917 6.489 1.00 70.81 199 ILE A C 1
ATOM 1490 O O . ILE A 1 199 ? -11.867 2.142 7.360 1.00 70.81 199 ILE A O 1
ATOM 1494 N N . MET A 1 200 ? -12.105 3.010 5.317 1.00 71.31 200 MET A N 1
ATOM 1495 C CA . MET A 1 200 ? -13.297 2.210 5.017 1.00 71.31 200 MET A CA 1
ATOM 1496 C C . MET A 1 200 ? -13.013 0.704 5.092 1.00 71.31 200 MET A C 1
ATOM 1498 O O . MET A 1 200 ? -13.772 -0.041 5.707 1.00 71.31 200 MET A O 1
ATOM 1502 N N . VAL A 1 201 ? -11.904 0.239 4.510 1.00 70.44 201 VAL A N 1
ATOM 1503 C CA . VAL A 1 201 ? -11.529 -1.183 4.560 1.00 70.44 201 VAL A CA 1
ATOM 1504 C C . VAL A 1 201 ? -11.233 -1.628 5.993 1.00 70.44 201 VAL A C 1
ATOM 1506 O O . VAL A 1 201 ? -11.754 -2.655 6.433 1.00 70.44 201 VAL A O 1
ATOM 1509 N N . ALA A 1 202 ? -10.438 -0.857 6.735 1.00 70.12 202 ALA A N 1
ATOM 1510 C CA . ALA A 1 202 ? -10.056 -1.177 8.106 1.00 70.12 202 ALA A CA 1
ATOM 1511 C C . ALA A 1 202 ? -11.273 -1.247 9.043 1.00 70.12 202 ALA A C 1
ATOM 1513 O O . ALA A 1 202 ? -11.415 -2.208 9.800 1.00 70.12 202 ALA A O 1
ATOM 1514 N N . THR A 1 203 ? -12.207 -0.300 8.932 1.00 74.81 203 THR A N 1
ATOM 1515 C CA . THR A 1 203 ? -13.430 -0.283 9.751 1.00 74.81 203 THR A CA 1
ATOM 1516 C C . THR A 1 203 ? -14.405 -1.410 9.393 1.00 74.81 203 THR A C 1
ATOM 1518 O O . THR A 1 203 ? -15.019 -2.007 10.283 1.00 74.81 203 THR A O 1
ATOM 1521 N N . ILE A 1 204 ? -14.522 -1.785 8.110 1.00 76.81 204 ILE A N 1
ATOM 1522 C CA . ILE A 1 204 ? -15.310 -2.954 7.680 1.00 76.81 204 ILE A CA 1
ATOM 1523 C C . ILE A 1 204 ? -14.714 -4.238 8.270 1.00 76.81 204 ILE A C 1
ATOM 1525 O O . ILE A 1 204 ? -15.446 -5.040 8.855 1.00 76.81 204 ILE A O 1
ATOM 1529 N N . VAL A 1 205 ? -13.395 -4.428 8.162 1.00 75.88 205 VAL A N 1
ATOM 1530 C CA . VAL A 1 205 ? -12.697 -5.604 8.708 1.00 75.88 205 VAL A CA 1
ATOM 1531 C C . VAL A 1 205 ? -12.836 -5.660 10.228 1.00 75.88 205 VAL A C 1
ATOM 1533 O O . VAL A 1 205 ? -13.243 -6.695 10.761 1.00 75.88 205 VAL A O 1
ATOM 1536 N N . SER A 1 206 ? -12.582 -4.546 10.919 1.00 77.62 206 SER A N 1
ATOM 1537 C CA . SER A 1 206 ? -12.766 -4.425 12.368 1.00 77.62 206 SER A CA 1
ATOM 1538 C C . SER A 1 206 ? -14.196 -4.790 12.779 1.00 77.62 206 SER A C 1
ATOM 1540 O O . SER A 1 206 ? -14.394 -5.583 13.700 1.00 77.62 206 SER A O 1
ATOM 1542 N N . THR A 1 207 ? -15.206 -4.321 12.039 1.00 77.88 207 THR A N 1
ATOM 1543 C CA . THR A 1 207 ? -16.622 -4.598 12.330 1.00 77.88 207 THR A CA 1
ATOM 1544 C C . THR A 1 207 ? -16.993 -6.063 12.108 1.00 77.88 207 THR A C 1
ATOM 1546 O O . THR A 1 207 ? -17.717 -6.651 12.916 1.00 77.88 207 THR A O 1
ATOM 1549 N N . VAL A 1 208 ? -16.464 -6.703 11.062 1.00 80.25 208 VAL A N 1
ATOM 1550 C CA . VAL A 1 208 ? -16.648 -8.146 10.839 1.00 80.25 208 VAL A CA 1
ATOM 1551 C C . VAL A 1 208 ? -16.020 -8.954 11.976 1.00 80.25 208 VAL A C 1
ATOM 1553 O O . VAL A 1 208 ? -16.655 -9.885 12.486 1.00 80.25 208 VAL A O 1
ATOM 1556 N N . VAL A 1 209 ? -14.811 -8.588 12.415 1.00 76.69 209 VAL A N 1
ATOM 1557 C CA . VAL A 1 209 ? -14.137 -9.222 13.557 1.00 76.69 209 VAL A CA 1
ATOM 1558 C C . VAL A 1 209 ? -14.944 -9.018 14.837 1.00 76.69 209 VAL A C 1
ATOM 1560 O O . VAL A 1 209 ? -15.192 -9.994 15.543 1.00 76.69 209 VAL A O 1
ATOM 1563 N N . ALA A 1 210 ? -15.435 -7.805 15.096 1.00 72.06 210 ALA A N 1
ATOM 1564 C CA . ALA A 1 210 ? -16.256 -7.465 16.255 1.00 72.06 210 ALA A CA 1
ATOM 1565 C C . ALA A 1 210 ? -17.513 -8.348 16.347 1.00 72.06 210 ALA A C 1
ATOM 1567 O O . ALA A 1 210 ? -17.738 -9.037 17.347 1.00 72.06 210 ALA A O 1
ATOM 1568 N N . VAL A 1 211 ? -18.309 -8.400 15.272 1.00 75.75 211 VAL A N 1
ATOM 1569 C CA . VAL A 1 211 ? -19.556 -9.184 15.213 1.00 75.75 211 VAL A CA 1
ATOM 1570 C C . VAL A 1 211 ? -19.275 -10.686 15.330 1.00 75.75 211 VAL A C 1
ATOM 1572 O O . VAL A 1 211 ? -19.995 -11.410 16.027 1.00 75.75 211 VAL A O 1
ATOM 1575 N N . THR A 1 212 ? -18.210 -11.169 14.687 1.00 76.44 212 THR A N 1
ATOM 1576 C CA . THR A 1 212 ? -17.814 -12.583 14.744 1.00 76.44 212 THR A CA 1
ATOM 1577 C C . THR A 1 212 ? -17.325 -12.967 16.142 1.00 76.44 212 THR A C 1
ATOM 1579 O O . THR A 1 212 ? -17.751 -13.992 16.680 1.00 76.44 212 THR A O 1
ATOM 1582 N N . ALA A 1 213 ? -16.502 -12.125 16.773 1.00 73.38 213 ALA A N 1
ATOM 1583 C CA . ALA A 1 213 ? -15.988 -12.329 18.123 1.00 73.38 213 ALA A CA 1
ATOM 1584 C C . ALA A 1 213 ? -17.121 -12.388 19.151 1.00 73.38 213 ALA A C 1
ATOM 1586 O O . ALA A 1 213 ? -17.161 -13.327 19.944 1.00 73.38 213 ALA A O 1
ATOM 1587 N N . VAL A 1 214 ? -18.091 -11.466 19.096 1.00 73.88 214 VAL A N 1
ATOM 1588 C CA . VAL A 1 214 ? -19.272 -11.503 19.979 1.00 73.88 214 VAL A CA 1
ATOM 1589 C C . VAL A 1 214 ? -20.022 -12.831 19.832 1.00 73.88 214 VAL A C 1
ATOM 1591 O O . VAL A 1 214 ? -20.300 -13.498 20.829 1.00 73.88 214 VAL A O 1
ATOM 1594 N N . ARG A 1 215 ? -20.294 -13.275 18.597 1.00 76.38 215 ARG A N 1
ATOM 1595 C CA . ARG A 1 215 ? -21.049 -14.516 18.338 1.00 76.38 215 ARG A CA 1
ATOM 1596 C C . ARG A 1 215 ? -20.316 -15.789 18.756 1.00 76.38 215 ARG A C 1
ATOM 1598 O O . ARG A 1 215 ? -20.969 -16.752 19.160 1.00 76.38 215 ARG A O 1
ATOM 1605 N N . LEU A 1 216 ? -18.991 -15.823 18.640 1.00 77.88 216 LEU A N 1
ATOM 1606 C CA . LEU A 1 216 ? -18.179 -16.974 19.040 1.00 77.88 216 LEU A CA 1
ATOM 1607 C C . LEU A 1 216 ? -17.953 -17.005 20.556 1.00 77.88 216 LEU A C 1
ATOM 1609 O O . LEU A 1 216 ? -18.168 -18.043 21.183 1.00 77.88 216 LEU A O 1
ATOM 1613 N N . LEU A 1 217 ? -17.593 -15.871 21.163 1.00 74.31 217 LEU A N 1
ATOM 1614 C CA . LEU A 1 217 ? -17.342 -15.773 22.604 1.00 74.31 217 LEU A CA 1
ATOM 1615 C C . LEU A 1 217 ? -18.619 -15.979 23.426 1.00 74.31 217 LEU A C 1
ATOM 1617 O O . LEU A 1 217 ? -18.558 -16.561 24.509 1.00 74.31 217 LEU A O 1
ATOM 1621 N N . ALA A 1 218 ? -19.785 -15.590 22.900 1.00 70.19 218 ALA A N 1
ATOM 1622 C CA . ALA A 1 218 ? -21.074 -15.856 23.536 1.00 70.19 218 ALA A CA 1
ATOM 1623 C C . ALA A 1 218 ? -21.373 -17.358 23.726 1.00 70.19 218 ALA A C 1
ATOM 1625 O O . ALA A 1 218 ? -22.165 -17.697 24.604 1.00 70.19 218 ALA A O 1
ATOM 1626 N N . LYS A 1 219 ? -20.742 -18.255 22.950 1.00 70.06 219 LYS A N 1
ATOM 1627 C CA . LYS A 1 219 ? -20.937 -19.716 23.037 1.00 70.06 219 LYS A CA 1
ATOM 1628 C C . LYS A 1 219 ? -20.048 -20.402 24.083 1.00 70.06 219 LYS A C 1
ATOM 1630 O O . LYS A 1 219 ? -20.245 -21.584 24.352 1.00 70.06 219 LYS A O 1
ATOM 1635 N N . LEU A 1 220 ? -19.060 -19.708 24.654 1.00 72.38 220 LEU A N 1
ATOM 1636 C CA . LEU A 1 220 ? -18.099 -20.320 25.576 1.00 72.38 220 LEU A CA 1
ATOM 1637 C C . LEU A 1 220 ? -18.634 -20.364 27.027 1.00 72.38 220 LEU A C 1
ATOM 1639 O O . LEU A 1 220 ? -19.048 -19.325 27.552 1.00 72.38 220 LEU A O 1
ATOM 1643 N N . PRO A 1 221 ? -18.518 -21.510 27.738 1.00 57.03 221 PRO A N 1
ATOM 1644 C CA . PRO A 1 221 ? -19.009 -21.668 29.116 1.00 57.03 221 PRO A CA 1
ATOM 1645 C C . PRO A 1 221 ? -18.332 -20.733 30.131 1.00 57.03 221 PRO A C 1
ATOM 1647 O O . PRO A 1 221 ? -18.885 -20.416 31.178 1.00 57.03 221 PRO A O 1
ATOM 1650 N N . ARG A 1 222 ? -17.122 -20.246 29.828 1.00 59.81 222 ARG A N 1
ATOM 1651 C CA . ARG A 1 222 ? -16.387 -19.307 30.692 1.00 59.81 222 ARG A CA 1
ATOM 1652 C C . ARG A 1 222 ? -17.055 -17.927 30.783 1.00 59.81 222 ARG A C 1
ATOM 1654 O O . ARG A 1 222 ? -16.820 -17.205 31.746 1.00 59.81 222 ARG A O 1
ATOM 1661 N N . TYR A 1 223 ? -17.893 -17.567 29.809 1.00 57.81 223 TYR A N 1
ATOM 1662 C CA . TYR A 1 223 ? -18.664 -16.319 29.804 1.00 57.81 223 TYR A CA 1
ATOM 1663 C C . TYR A 1 223 ? -20.136 -16.522 30.215 1.00 57.81 223 TYR A C 1
ATOM 1665 O O . TYR A 1 223 ? -20.903 -15.552 30.233 1.00 57.81 223 TYR A O 1
ATOM 1673 N N . SER A 1 224 ? -20.522 -17.750 30.599 1.00 50.19 224 SER A N 1
ATOM 1674 C CA . SER A 1 224 ? -21.752 -18.047 31.338 1.00 50.19 224 SER A CA 1
ATOM 1675 C C . SER A 1 224 ? -21.455 -18.079 32.842 1.00 50.19 224 SER A C 1
ATOM 1677 O O . SER A 1 224 ? -21.107 -19.113 33.390 1.00 50.19 224 SER A O 1
ATOM 1679 N N . VAL A 1 225 ? -21.579 -16.904 33.467 1.00 45.44 225 VAL A N 1
ATOM 1680 C CA . VAL A 1 225 ? -21.672 -16.621 34.916 1.00 45.44 225 VAL A CA 1
ATOM 1681 C C . VAL A 1 225 ? -20.625 -17.268 35.851 1.00 45.44 225 VAL A C 1
ATOM 1683 O O . VAL A 1 225 ? -20.636 -18.463 36.104 1.00 45.44 225 VAL A O 1
ATOM 1686 N N . THR A 1 226 ? -19.826 -16.432 36.527 1.00 42.34 226 THR A N 1
ATOM 1687 C CA . THR A 1 226 ? -19.462 -16.581 37.959 1.00 42.34 226 THR A CA 1
ATOM 1688 C C . THR A 1 226 ? -19.058 -15.209 38.551 1.00 42.34 226 THR A C 1
ATOM 1690 O O . THR A 1 226 ? -18.679 -14.315 37.792 1.00 42.34 226 THR A O 1
ATOM 1693 N N . PRO A 1 227 ? -19.225 -14.978 39.872 1.00 42.38 227 PRO A N 1
ATOM 1694 C CA . PRO A 1 227 ? -19.477 -13.650 40.446 1.00 42.38 227 PRO A CA 1
ATOM 1695 C C . PRO A 1 227 ? -18.285 -13.017 41.185 1.00 42.38 227 PRO A C 1
ATOM 1697 O O . PRO A 1 227 ? -17.566 -13.712 41.891 1.00 42.38 227 PRO A O 1
ATOM 1700 N N . VAL A 1 228 ? -18.199 -11.677 41.161 1.00 41.09 228 VAL A N 1
ATOM 1701 C CA . VAL A 1 228 ? -17.790 -10.838 42.313 1.00 41.09 228 VAL A CA 1
ATOM 1702 C C . VAL A 1 228 ? -18.605 -9.531 42.252 1.00 41.09 228 VAL A C 1
ATOM 1704 O O . VAL A 1 228 ? -18.400 -8.717 41.357 1.00 41.09 228 VAL A O 1
ATOM 1707 N N . ALA A 1 229 ? -19.588 -9.362 43.148 1.00 51.78 229 ALA A N 1
ATOM 1708 C CA . ALA A 1 229 ? -20.781 -8.531 42.901 1.00 51.78 229 ALA A CA 1
ATOM 1709 C C . ALA A 1 229 ? -21.066 -7.367 43.888 1.00 51.78 229 ALA A C 1
ATOM 1711 O O . ALA A 1 229 ? -22.164 -6.824 43.846 1.00 51.78 229 ALA A O 1
ATOM 1712 N N . TRP A 1 230 ? -20.141 -6.927 44.757 1.00 40.50 230 TRP A N 1
ATOM 1713 C CA . TRP A 1 230 ? -20.521 -6.014 45.866 1.00 40.50 230 TRP A CA 1
ATOM 1714 C C . TRP A 1 230 ? -19.759 -4.687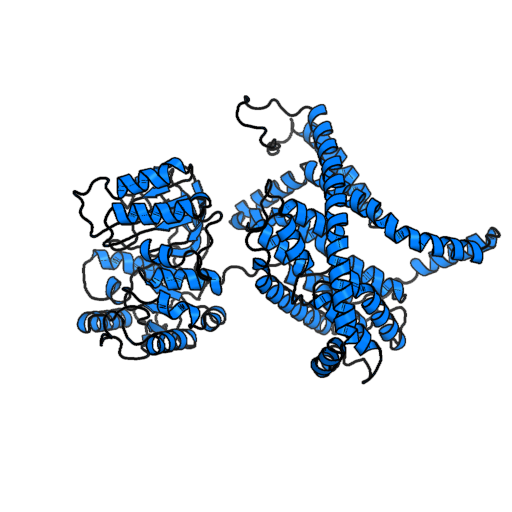 46.028 1.00 40.50 230 TRP A C 1
ATOM 1716 O O . TRP A 1 230 ? -20.086 -3.917 46.926 1.00 40.50 230 TRP A O 1
ATOM 1726 N N . THR A 1 231 ? -18.804 -4.331 45.169 1.00 45.09 231 THR A N 1
ATOM 1727 C CA . THR A 1 231 ? -17.954 -3.144 45.417 1.00 45.09 231 THR A CA 1
ATOM 1728 C C . THR A 1 231 ? -18.659 -1.799 45.208 1.00 45.09 231 THR A C 1
ATOM 1730 O O . THR A 1 231 ? -18.479 -0.883 46.003 1.00 45.09 231 THR A O 1
ATOM 1733 N N . VAL A 1 232 ? -19.489 -1.662 44.173 1.00 38.16 232 VAL A N 1
ATOM 1734 C CA . VAL A 1 232 ? -20.098 -0.370 43.801 1.00 38.16 232 VAL A CA 1
ATOM 1735 C C . VAL A 1 232 ? -21.382 -0.044 44.584 1.00 38.16 232 VAL A C 1
ATOM 1737 O O . VAL A 1 232 ? -21.447 1.044 45.158 1.00 38.16 232 VAL A O 1
ATOM 1740 N N . PRO A 1 233 ? -22.384 -0.943 44.708 1.00 43.88 233 PRO A N 1
ATOM 1741 C CA . PRO A 1 233 ? -23.538 -0.665 45.569 1.00 43.88 233 PRO A CA 1
ATOM 1742 C C . PRO A 1 233 ? -23.151 -0.519 47.051 1.00 43.88 233 PRO A C 1
ATOM 1744 O O . PRO A 1 233 ? -23.779 0.266 47.755 1.00 43.88 233 PRO A O 1
ATOM 1747 N N . GLY A 1 234 ? -22.079 -1.180 47.511 1.00 48.19 234 GLY A N 1
ATOM 1748 C CA . GLY A 1 234 ? -21.555 -1.015 48.871 1.00 48.19 234 GLY A CA 1
ATOM 1749 C C . GLY A 1 234 ? -21.049 0.401 49.171 1.00 48.19 234 GLY A 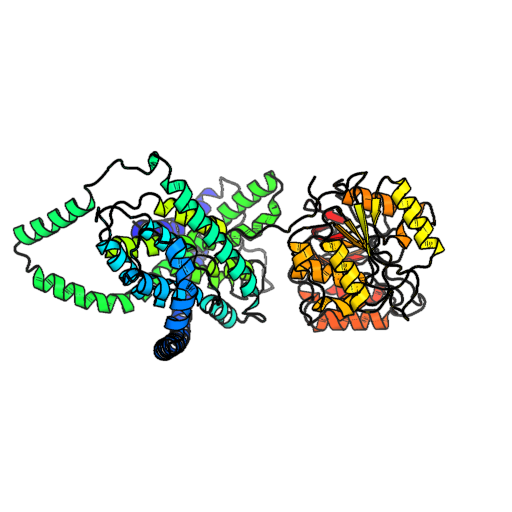C 1
ATOM 1750 O O . GLY A 1 234 ? -21.307 0.920 50.251 1.00 48.19 234 GLY A O 1
ATOM 1751 N N . VAL A 1 235 ? -20.399 1.066 48.210 1.00 42.94 235 VAL A N 1
ATOM 1752 C CA . VAL A 1 235 ? -19.913 2.451 48.370 1.00 42.94 235 VAL A CA 1
ATOM 1753 C C . VAL A 1 235 ? -21.056 3.464 48.286 1.00 42.94 235 VAL A C 1
ATOM 1755 O O . VAL A 1 235 ? -21.081 4.418 49.055 1.00 42.94 235 VAL A O 1
ATOM 1758 N N . ILE A 1 236 ? -22.039 3.246 47.410 1.00 43.12 236 ILE A N 1
ATOM 1759 C CA . ILE A 1 236 ? -23.200 4.142 47.286 1.00 43.12 236 ILE A CA 1
ATOM 1760 C C . ILE A 1 236 ? -24.077 4.066 48.545 1.00 43.12 236 ILE A C 1
ATOM 1762 O O . ILE A 1 236 ? -24.464 5.103 49.079 1.00 43.12 236 ILE A O 1
ATOM 1766 N N . LEU A 1 237 ? -24.319 2.863 49.082 1.00 49.94 237 LEU A N 1
ATOM 1767 C CA . LEU A 1 237 ? -25.033 2.688 50.351 1.00 49.94 237 LEU A CA 1
ATOM 1768 C C . LEU A 1 237 ? -24.251 3.270 51.536 1.00 49.94 237 LEU A C 1
ATOM 1770 O O . LEU A 1 237 ? -24.861 3.889 52.401 1.00 49.94 237 LEU A O 1
ATOM 1774 N N . LEU A 1 238 ? -22.916 3.150 51.553 1.00 50.34 238 LEU A N 1
ATOM 1775 C CA . LEU A 1 238 ? -22.055 3.787 52.556 1.00 50.34 238 LEU A CA 1
ATOM 1776 C C . LEU A 1 238 ? -22.161 5.321 52.509 1.00 50.34 238 LEU A C 1
ATOM 1778 O O . LEU A 1 238 ? -22.221 5.953 53.557 1.00 50.34 238 LEU A O 1
ATOM 1782 N N . ILE A 1 239 ? -22.203 5.921 51.316 1.00 47.81 239 ILE A N 1
ATOM 1783 C CA . ILE A 1 239 ? -22.293 7.378 51.133 1.00 47.81 239 ILE A CA 1
ATOM 1784 C C . ILE A 1 239 ? -23.678 7.896 51.522 1.00 47.81 239 ILE A C 1
ATOM 1786 O O . ILE A 1 239 ? -23.765 8.879 52.251 1.00 47.81 239 ILE A O 1
ATOM 1790 N N . VAL A 1 240 ? -24.753 7.221 51.107 1.00 50.81 240 VAL A N 1
ATOM 1791 C CA . VAL A 1 240 ? -26.128 7.589 51.488 1.00 50.81 240 VAL A CA 1
ATOM 1792 C C . VAL A 1 240 ? -26.342 7.404 52.994 1.00 50.81 240 VAL A C 1
ATOM 1794 O O . VAL A 1 240 ? -26.911 8.278 53.642 1.00 50.81 240 VAL A O 1
ATOM 1797 N N . PHE A 1 241 ? -25.817 6.323 53.581 1.00 57.91 241 PHE A N 1
ATOM 1798 C CA . PHE A 1 241 ? -25.867 6.093 55.027 1.00 57.91 241 PHE A CA 1
ATOM 1799 C C . PHE A 1 241 ? -25.025 7.113 55.804 1.00 57.91 241 PHE A C 1
ATOM 1801 O O . PHE A 1 241 ? -25.479 7.622 56.821 1.00 57.91 241 PHE A O 1
ATOM 1808 N N . ALA A 1 242 ? -23.830 7.468 55.323 1.00 54.69 242 ALA A N 1
ATOM 1809 C CA . ALA A 1 242 ? -22.990 8.495 55.938 1.00 54.69 242 ALA A CA 1
ATOM 1810 C C . ALA A 1 242 ? -23.583 9.908 55.806 1.00 54.69 242 ALA A C 1
ATOM 1812 O O . ALA A 1 242 ? -23.410 10.715 56.717 1.00 54.69 242 ALA A O 1
ATOM 1813 N N . ALA A 1 243 ? -24.273 10.203 54.700 1.00 50.06 243 ALA A N 1
ATOM 1814 C CA . ALA A 1 243 ? -24.985 11.459 54.477 1.00 50.06 243 ALA A CA 1
ATOM 1815 C C . ALA A 1 243 ? -26.226 11.568 55.374 1.00 50.06 243 ALA A C 1
ATOM 1817 O O . ALA A 1 243 ? -26.465 12.625 55.949 1.00 50.06 243 ALA A O 1
ATOM 1818 N N . TRP A 1 244 ? -26.956 10.465 55.566 1.00 70.44 244 TRP A N 1
ATOM 1819 C CA . TRP A 1 244 ? -28.065 10.379 56.518 1.00 70.44 244 TRP A CA 1
ATOM 1820 C C . TRP A 1 244 ? -27.591 10.462 57.980 1.00 70.44 244 TRP A C 1
ATOM 1822 O O . TRP A 1 244 ? -28.129 11.249 58.746 1.00 70.44 244 TRP A O 1
ATOM 1832 N N . TRP A 1 245 ? -26.522 9.744 58.356 1.00 65.81 245 TRP A N 1
ATOM 1833 C CA . TRP A 1 245 ? -25.922 9.781 59.705 1.00 65.81 245 TRP A CA 1
ATOM 1834 C C . TRP A 1 245 ? -25.380 11.169 60.088 1.00 65.81 245 TRP A C 1
ATOM 1836 O O . TRP A 1 245 ? -25.202 11.469 61.267 1.00 65.81 245 TRP A O 1
ATOM 1846 N N . ARG A 1 246 ? -25.075 12.013 59.097 1.00 66.69 246 ARG A N 1
ATOM 1847 C CA . ARG A 1 246 ? -24.545 13.369 59.295 1.00 66.69 246 ARG A CA 1
ATOM 1848 C C . ARG A 1 246 ? -25.535 14.485 58.939 1.00 66.69 246 ARG A C 1
ATOM 1850 O O . ARG A 1 246 ? -25.096 15.625 58.839 1.00 66.69 246 ARG A O 1
ATOM 1857 N N . ASP A 1 247 ? -26.820 14.172 58.748 1.00 64.12 247 ASP A N 1
ATOM 1858 C CA . ASP A 1 247 ? -27.886 15.136 58.412 1.00 64.12 247 ASP A CA 1
ATOM 1859 C C . ASP A 1 247 ? -27.557 16.057 57.214 1.00 64.12 247 ASP A C 1
ATOM 1861 O O . ASP A 1 247 ? -27.809 17.262 57.213 1.00 64.12 247 ASP A O 1
ATOM 1865 N N . VAL A 1 248 ? -26.980 15.492 56.149 1.00 58.41 248 VAL A N 1
ATOM 1866 C CA . VAL A 1 248 ? -26.671 16.240 54.920 1.00 58.41 248 VAL A CA 1
ATOM 1867 C C . VAL A 1 248 ? -27.943 16.399 54.064 1.00 58.41 248 VAL A C 1
ATOM 1869 O O . VAL A 1 248 ? -28.608 15.395 53.789 1.00 58.41 248 VAL A O 1
ATOM 1872 N N . PRO A 1 249 ? -28.288 17.611 53.569 1.00 55.00 249 PRO A N 1
ATOM 1873 C CA . PRO A 1 249 ? -29.470 17.847 52.732 1.00 55.00 249 PRO A CA 1
ATOM 1874 C C . PRO A 1 249 ? -29.280 17.294 51.304 1.00 55.00 249 PRO A C 1
ATOM 1876 O O . PRO A 1 249 ? -29.005 18.014 50.345 1.00 55.00 249 PRO A O 1
ATOM 1879 N N . MET A 1 250 ? -29.446 15.976 51.166 1.00 42.53 250 MET A N 1
ATOM 1880 C CA . MET A 1 250 ? -29.112 15.189 49.968 1.00 42.53 250 MET A CA 1
ATOM 1881 C C . MET A 1 250 ? -29.764 15.685 48.668 1.00 42.53 250 MET A C 1
ATOM 1883 O O . MET A 1 250 ? -29.143 15.611 47.609 1.00 42.53 250 MET A O 1
ATOM 1887 N N . TYR A 1 251 ? -30.992 16.203 48.728 1.00 42.28 251 TYR A N 1
ATOM 1888 C CA . TYR A 1 251 ? -31.717 16.674 47.545 1.00 42.28 251 TYR A CA 1
ATOM 1889 C C . TYR A 1 251 ? -31.133 17.980 46.979 1.00 42.28 251 TYR A C 1
ATOM 1891 O O . TYR A 1 251 ? -30.916 18.088 45.774 1.00 42.28 251 TYR A O 1
ATOM 1899 N N . GLU A 1 252 ? -30.798 18.952 47.832 1.00 45.41 252 GLU A N 1
ATOM 1900 C CA . GLU A 1 252 ? -30.182 20.212 47.392 1.00 45.41 252 GLU A CA 1
ATOM 1901 C C . GLU A 1 252 ? -28.735 20.014 46.931 1.00 45.41 252 GLU A C 1
ATOM 1903 O O . GLU A 1 252 ? -28.333 20.587 45.917 1.00 45.41 252 GLU A O 1
ATOM 1908 N N . SER A 1 253 ? -27.968 19.144 47.599 1.00 45.94 253 SER A N 1
ATOM 1909 C CA . SER A 1 253 ? -26.619 18.773 47.149 1.00 45.94 253 SER A CA 1
ATOM 1910 C C . SER A 1 253 ? -26.636 18.071 45.786 1.00 45.94 253 SER A C 1
ATOM 1912 O O . SER A 1 253 ? -25.764 18.323 44.957 1.00 45.94 253 SER A O 1
ATOM 1914 N N . PHE A 1 254 ? -27.653 17.251 45.505 1.00 43.38 254 PHE A N 1
ATOM 1915 C CA . PHE A 1 254 ? -27.832 16.612 44.199 1.00 43.38 254 PHE A CA 1
ATOM 1916 C C . PHE A 1 254 ? -28.222 17.615 43.099 1.00 43.38 254 PHE A C 1
ATOM 1918 O O . PHE A 1 254 ? -27.630 17.605 42.021 1.00 43.38 254 PHE A O 1
ATOM 1925 N N . ILE A 1 255 ? -29.167 18.524 43.372 1.00 41.97 255 ILE A N 1
ATOM 1926 C CA . ILE A 1 255 ? -29.582 19.584 42.432 1.00 41.97 255 ILE A CA 1
ATOM 1927 C C . ILE A 1 255 ? -28.416 20.550 42.137 1.00 41.97 255 ILE A C 1
ATOM 1929 O O . ILE A 1 255 ? -28.265 21.016 41.006 1.00 41.97 255 ILE A O 1
ATOM 1933 N N . THR A 1 256 ? -27.563 20.820 43.129 1.00 45.16 256 THR A N 1
ATOM 1934 C CA . THR A 1 256 ? -26.343 21.631 42.976 1.00 45.16 256 THR A CA 1
ATOM 1935 C C . THR A 1 256 ? -25.298 20.905 42.120 1.00 45.16 256 THR A C 1
ATOM 1937 O O . THR A 1 256 ? -24.808 21.482 41.151 1.00 45.16 256 THR A O 1
ATOM 1940 N N . GLY A 1 257 ? -25.059 19.611 42.366 1.00 35.53 257 GLY A N 1
ATOM 1941 C CA . GLY A 1 257 ? -24.168 18.781 41.541 1.00 35.53 257 GLY A CA 1
ATOM 1942 C C . GLY A 1 257 ? -24.654 18.584 40.095 1.00 35.53 257 GLY A C 1
ATOM 1943 O O . GLY A 1 257 ? -23.852 18.488 39.168 1.00 35.53 257 GLY A O 1
ATOM 1944 N N . ALA A 1 258 ? -25.969 18.596 39.856 1.00 36.25 258 ALA A N 1
ATOM 1945 C CA . ALA A 1 258 ? -26.536 18.547 38.506 1.00 36.25 258 ALA A CA 1
ATOM 1946 C C . ALA A 1 258 ? -26.307 19.852 37.713 1.00 36.25 258 ALA A C 1
ATOM 1948 O O . ALA A 1 258 ? -26.086 19.801 36.503 1.00 36.25 258 ALA A O 1
ATOM 1949 N N . LYS A 1 259 ? -26.302 21.018 38.380 1.00 37.81 259 LYS A N 1
ATOM 1950 C CA . LYS A 1 259 ? -25.927 22.308 37.765 1.00 37.81 259 LYS A CA 1
ATOM 1951 C C . LYS A 1 259 ? -24.420 22.409 37.500 1.00 37.81 259 LYS A C 1
ATOM 1953 O O . LYS A 1 259 ? -24.029 22.954 36.471 1.00 37.81 259 LYS A O 1
ATOM 1958 N N . GLU A 1 260 ? -23.582 21.818 38.354 1.00 39.34 260 GLU A N 1
ATOM 1959 C CA . GLU A 1 260 ? -22.140 21.650 38.098 1.00 39.34 260 GLU A CA 1
ATOM 1960 C C . GLU A 1 260 ? -21.864 20.762 36.875 1.00 39.34 260 GLU A C 1
ATOM 1962 O O . GLU A 1 260 ? -20.912 21.017 36.142 1.00 39.34 260 GLU A O 1
ATOM 1967 N N . GLY A 1 261 ? -22.751 19.803 36.577 1.00 31.84 261 GLY A N 1
ATOM 1968 C CA . GLY A 1 261 ? -22.749 18.998 35.348 1.00 31.84 261 GLY A CA 1
ATOM 1969 C C . GLY A 1 261 ? -22.723 19.816 34.048 1.00 31.84 261 GLY A C 1
ATOM 1970 O O . GLY A 1 261 ? -22.141 19.381 33.059 1.00 31.84 261 GLY A O 1
ATOM 1971 N N . PHE A 1 262 ? -23.284 21.029 34.046 1.00 36.03 262 PHE A N 1
ATOM 1972 C CA . PHE A 1 262 ? -23.212 21.952 32.906 1.00 36.03 262 PHE A CA 1
ATOM 1973 C C . PHE A 1 262 ? -21.845 22.659 32.823 1.00 36.03 262 PHE A C 1
ATOM 1975 O O . PHE A 1 262 ? -21.331 22.920 31.737 1.00 36.03 262 PHE A O 1
ATOM 1982 N N . GLY A 1 263 ? -21.203 22.881 33.973 1.00 37.56 263 GLY A N 1
ATOM 1983 C CA . GLY A 1 263 ? -19.804 23.294 34.072 1.00 37.56 263 GLY A CA 1
ATOM 1984 C C . GLY A 1 263 ? -18.833 22.215 33.592 1.00 37.56 263 GLY A C 1
ATOM 1985 O O . GLY A 1 263 ? -17.789 22.562 33.051 1.00 37.56 263 GLY A O 1
ATOM 1986 N N . VAL A 1 264 ? -19.192 20.926 33.683 1.00 35.16 264 VAL A N 1
ATOM 1987 C CA . VAL A 1 264 ? -18.356 19.802 33.215 1.00 35.16 264 VAL A CA 1
ATOM 1988 C C . VAL A 1 264 ? -17.983 19.939 31.738 1.00 35.16 264 VAL A C 1
ATOM 1990 O O . VAL A 1 264 ? -16.859 19.621 31.370 1.00 35.16 264 VAL A O 1
ATOM 1993 N N . VAL A 1 265 ? -18.865 20.487 30.899 1.00 36.88 265 VAL A N 1
ATOM 1994 C CA . VAL A 1 265 ? -18.593 20.701 29.466 1.00 36.88 265 VAL A CA 1
ATOM 1995 C C . VAL A 1 265 ? -17.466 21.720 29.240 1.00 36.88 265 VAL A C 1
ATOM 1997 O O . VAL A 1 265 ? -16.595 21.490 28.407 1.00 36.88 265 VAL A O 1
ATOM 2000 N N . ILE A 1 266 ? -17.416 22.795 30.033 1.00 43.69 266 ILE A N 1
ATOM 2001 C CA . ILE A 1 266 ? -16.321 23.785 30.030 1.00 43.69 266 ILE A CA 1
ATOM 2002 C C . ILE A 1 266 ? -15.090 23.248 30.795 1.00 43.69 266 ILE A C 1
ATOM 2004 O O . ILE A 1 266 ? -13.951 23.580 30.479 1.00 43.69 266 ILE A O 1
ATOM 2008 N N . MET A 1 267 ? -15.306 22.349 31.759 1.00 40.31 267 MET A N 1
ATOM 2009 C CA . MET A 1 267 ? -14.282 21.697 32.581 1.00 40.31 267 MET A CA 1
ATOM 2010 C C . MET A 1 267 ? -13.486 20.619 31.827 1.00 40.31 267 MET A C 1
ATOM 2012 O O . MET A 1 267 ? -12.365 20.323 32.228 1.00 40.31 267 MET A O 1
ATOM 2016 N N . ILE A 1 268 ? -14.026 20.029 30.750 1.00 42.56 268 ILE A N 1
ATOM 2017 C CA . ILE A 1 268 ? -13.330 19.000 29.950 1.00 42.56 268 ILE A CA 1
ATOM 2018 C C . ILE A 1 268 ? -12.077 19.564 29.265 1.00 42.56 268 ILE A C 1
ATOM 2020 O O . ILE A 1 268 ? -11.101 18.831 29.123 1.00 42.56 268 ILE A O 1
ATOM 2024 N N . ILE A 1 269 ? -12.055 20.860 28.930 1.00 47.53 269 ILE A N 1
ATOM 2025 C CA . ILE A 1 269 ? -10.891 21.536 28.330 1.00 47.53 269 ILE A CA 1
ATOM 2026 C C . ILE A 1 269 ? -9.645 21.407 29.236 1.00 47.53 269 ILE A C 1
ATOM 2028 O O . ILE A 1 269 ? -8.642 20.874 28.766 1.00 47.53 269 ILE A O 1
ATOM 2032 N N . PRO A 1 270 ? -9.692 21.762 30.539 1.00 46.25 270 PRO A N 1
ATOM 2033 C CA . PRO A 1 270 ? -8.609 21.496 31.489 1.00 46.25 270 PRO A CA 1
ATOM 2034 C C . PRO A 1 270 ? -8.140 20.038 31.562 1.00 46.25 270 PRO A C 1
ATOM 2036 O O . PRO A 1 270 ? -6.946 19.799 31.716 1.00 46.25 270 PRO A O 1
ATOM 2039 N N . TYR A 1 271 ? -9.039 19.052 31.446 1.00 45.59 271 TYR A N 1
ATOM 2040 C CA . TYR A 1 271 ? -8.639 17.638 31.435 1.00 45.59 271 TYR A CA 1
ATOM 2041 C C . TYR A 1 271 ? -7.944 17.249 30.131 1.00 45.59 271 TYR A C 1
ATOM 2043 O O . TYR A 1 271 ? -6.998 16.471 30.167 1.00 45.59 271 TYR A O 1
ATOM 2051 N N . LEU A 1 272 ? -8.378 17.795 28.994 1.00 46.16 272 LEU A N 1
ATOM 2052 C CA . LEU A 1 272 ? -7.731 17.604 27.696 1.00 46.16 272 LEU A CA 1
ATOM 2053 C C . LEU A 1 272 ? -6.324 18.216 27.705 1.00 46.16 272 LEU A C 1
ATOM 2055 O O . LEU A 1 272 ? -5.368 17.535 27.352 1.00 46.16 272 LEU A O 1
ATOM 2059 N N . VAL A 1 273 ? -6.188 19.436 28.235 1.00 49.12 273 VAL A N 1
ATOM 2060 C CA . VAL A 1 273 ? -4.897 20.101 28.465 1.00 49.12 273 VAL A CA 1
ATOM 2061 C C . VAL A 1 273 ? -4.021 19.290 29.425 1.00 49.12 273 VAL A C 1
ATOM 2063 O O . VAL A 1 273 ? -2.863 19.048 29.119 1.00 49.12 273 VAL A O 1
ATOM 2066 N N . ALA A 1 274 ? -4.556 18.798 30.548 1.00 48.53 274 ALA A N 1
ATOM 2067 C CA . ALA A 1 274 ? -3.795 18.007 31.520 1.00 48.53 274 ALA A CA 1
ATOM 2068 C C . ALA A 1 274 ? -3.353 16.635 30.978 1.00 48.53 274 ALA A C 1
ATOM 2070 O O . ALA A 1 274 ? -2.273 16.158 31.319 1.00 48.53 274 ALA A O 1
ATOM 2071 N N . ILE A 1 275 ? -4.172 15.995 30.138 1.00 48.22 275 ILE A N 1
ATOM 2072 C CA . ILE A 1 275 ? -3.837 14.726 29.480 1.00 48.22 275 ILE A CA 1
ATOM 2073 C C . ILE A 1 275 ? -2.759 14.950 28.416 1.00 48.22 275 ILE A C 1
ATOM 2075 O O . ILE A 1 275 ? -1.787 14.202 28.387 1.00 48.22 275 ILE A O 1
ATOM 2079 N N . LEU A 1 276 ? -2.888 15.983 27.579 1.00 48.00 276 LEU A N 1
ATOM 2080 C CA . LEU A 1 276 ? -1.888 16.311 26.557 1.00 48.00 276 LEU A CA 1
ATOM 2081 C C . LEU A 1 276 ? -0.569 16.780 27.176 1.00 48.00 276 LEU A C 1
ATOM 2083 O O . LEU A 1 276 ? 0.489 16.345 26.737 1.00 48.00 276 LEU A O 1
ATOM 2087 N N . PHE A 1 277 ? -0.633 17.543 28.267 1.00 56.50 277 PHE A N 1
ATOM 2088 C CA . PHE A 1 277 ? 0.510 17.859 29.123 1.00 56.50 277 PHE A CA 1
ATOM 2089 C C . PHE A 1 277 ? 1.184 16.587 29.651 1.00 56.50 277 PHE A C 1
ATOM 2091 O O . PHE A 1 277 ? 2.386 16.413 29.481 1.00 56.50 277 PHE A O 1
ATOM 2098 N N . ALA A 1 278 ? 0.422 15.666 30.249 1.00 52.41 278 ALA A N 1
ATOM 2099 C CA . ALA A 1 278 ? 0.969 14.424 30.792 1.00 52.41 278 ALA A CA 1
ATOM 2100 C C . ALA A 1 278 ? 1.636 13.559 29.716 1.00 52.41 278 ALA A C 1
ATOM 2102 O O . ALA A 1 278 ? 2.672 12.953 29.973 1.00 52.41 278 ALA A O 1
ATOM 2103 N N . ILE A 1 279 ? 1.051 13.520 28.518 1.00 53.44 279 ILE A N 1
ATOM 2104 C CA . ILE A 1 279 ? 1.589 12.787 27.373 1.00 53.44 279 ILE A CA 1
ATOM 2105 C C . ILE A 1 279 ? 2.865 13.452 26.861 1.00 53.44 279 ILE A C 1
ATOM 2107 O O . ILE A 1 279 ? 3.857 12.756 26.702 1.00 53.44 279 ILE A O 1
ATOM 2111 N N . LYS A 1 280 ? 2.888 14.775 26.668 1.00 56.75 280 LYS A N 1
ATOM 2112 C CA . LYS A 1 280 ? 4.088 15.500 26.219 1.00 56.75 280 LYS A CA 1
ATOM 2113 C C . LYS A 1 280 ? 5.237 15.384 27.221 1.00 56.75 280 LYS A C 1
ATOM 2115 O O . LYS A 1 280 ? 6.354 15.100 26.815 1.00 56.75 280 LYS A O 1
ATOM 2120 N N . VAL A 1 281 ? 4.957 15.493 28.522 1.00 59.16 281 VAL A N 1
ATOM 2121 C CA . VAL A 1 281 ? 5.948 15.277 29.594 1.00 59.16 281 VAL A CA 1
ATOM 2122 C C . VAL A 1 281 ? 6.465 13.836 29.604 1.00 59.16 281 VAL A C 1
ATOM 2124 O O . VAL A 1 281 ? 7.644 13.601 29.851 1.00 59.16 281 VAL A O 1
ATOM 2127 N N . PHE A 1 282 ? 5.599 12.858 29.340 1.00 60.09 282 PHE A N 1
ATOM 2128 C CA . PHE A 1 282 ? 6.000 11.457 29.254 1.00 60.09 282 PHE A CA 1
ATOM 2129 C C . PHE A 1 282 ? 6.824 11.159 27.993 1.00 60.09 282 PHE A C 1
ATOM 2131 O O . PHE A 1 282 ? 7.839 10.474 28.094 1.00 60.09 282 PHE A O 1
ATOM 2138 N N . LEU A 1 283 ? 6.435 11.689 26.831 1.00 56.22 283 LEU A N 1
ATOM 2139 C CA . LEU A 1 283 ? 7.177 11.537 25.576 1.00 56.22 283 LEU A CA 1
ATOM 2140 C C . LEU A 1 283 ? 8.552 12.215 25.667 1.00 56.22 283 LEU A C 1
ATOM 2142 O O . LEU A 1 283 ? 9.552 11.572 25.382 1.00 56.22 283 LEU A O 1
ATOM 2146 N N . ALA A 1 284 ? 8.620 13.436 26.205 1.00 59.19 284 ALA A N 1
ATOM 2147 C CA . ALA A 1 284 ? 9.869 14.178 26.412 1.00 59.19 284 ALA A CA 1
ATOM 2148 C C . ALA A 1 284 ? 10.786 13.583 27.500 1.00 59.19 284 ALA A C 1
ATOM 2150 O O . ALA A 1 284 ? 11.895 14.062 27.715 1.00 59.19 284 ALA A O 1
ATOM 2151 N N . SER A 1 285 ? 10.342 12.552 28.228 1.00 63.66 285 SER A N 1
ATOM 2152 C CA . SER A 1 285 ? 11.158 11.933 29.279 1.00 63.66 285 SER A CA 1
ATOM 2153 C C . SER A 1 285 ? 12.298 11.065 28.743 1.00 63.66 285 SER A C 1
ATOM 2155 O O . SER A 1 285 ? 13.182 10.681 29.509 1.00 63.66 285 SER A O 1
ATOM 2157 N N . GLY A 1 286 ? 12.265 10.705 27.458 1.00 62.84 286 GLY A N 1
ATOM 2158 C CA . GLY A 1 286 ? 13.216 9.780 26.846 1.00 62.84 286 GLY A CA 1
ATOM 2159 C C . GLY A 1 286 ? 12.975 8.302 27.176 1.00 62.84 286 GLY A C 1
ATOM 2160 O O . GLY A 1 286 ? 13.723 7.444 26.713 1.00 62.84 286 GLY A O 1
ATOM 2161 N N . LEU A 1 287 ? 11.944 7.971 27.973 1.00 66.31 287 LEU A N 1
ATOM 2162 C CA . LEU A 1 287 ? 11.546 6.579 28.234 1.00 66.31 287 LEU A CA 1
ATOM 2163 C C . LEU A 1 287 ? 10.993 5.913 26.979 1.00 66.31 287 LEU A C 1
ATOM 2165 O O . LEU A 1 287 ? 11.214 4.724 26.763 1.00 66.31 287 LEU A O 1
ATOM 2169 N N . PHE A 1 288 ? 10.242 6.666 26.176 1.00 65.50 288 PHE A N 1
ATOM 2170 C CA . PHE A 1 288 ? 9.686 6.136 24.940 1.00 65.50 288 PHE A CA 1
ATOM 2171 C C . PHE A 1 288 ? 10.793 5.834 23.932 1.00 65.50 288 PHE A C 1
ATOM 2173 O O . PHE A 1 288 ? 10.756 4.775 23.317 1.00 65.50 288 PHE A O 1
ATOM 2180 N N . ASP A 1 289 ? 11.819 6.683 23.873 1.00 65.19 289 ASP A N 1
ATOM 2181 C CA . ASP A 1 289 ? 13.000 6.483 23.030 1.00 65.19 289 ASP A CA 1
ATOM 2182 C C . ASP A 1 289 ? 13.804 5.251 23.461 1.00 65.19 289 ASP A C 1
ATOM 2184 O O . ASP A 1 289 ? 14.282 4.500 22.621 1.00 65.19 289 ASP A O 1
ATOM 2188 N N . ASP A 1 290 ? 13.881 4.961 24.764 1.00 67.44 290 ASP A N 1
ATOM 2189 C CA . ASP A 1 290 ? 14.540 3.743 25.253 1.00 67.44 290 ASP A CA 1
ATOM 2190 C C . ASP A 1 290 ? 13.711 2.476 24.997 1.00 67.44 290 ASP A C 1
ATOM 2192 O O . ASP A 1 290 ? 14.268 1.418 24.700 1.00 67.44 290 ASP A O 1
ATOM 2196 N N . VAL A 1 291 ? 12.379 2.555 25.100 1.00 68.94 291 VAL A N 1
ATOM 2197 C CA . VAL A 1 291 ? 11.477 1.450 24.728 1.00 68.94 291 VAL A CA 1
ATOM 2198 C C . VAL A 1 291 ? 11.522 1.207 23.221 1.00 68.94 291 VAL A C 1
ATOM 2200 O O . VAL A 1 291 ? 11.543 0.049 22.805 1.00 68.94 291 VAL A O 1
ATOM 2203 N N . LYS A 1 292 ? 11.576 2.279 22.425 1.00 66.19 292 LYS A N 1
ATOM 2204 C CA . LYS A 1 292 ? 11.789 2.252 20.979 1.00 66.19 292 LYS A CA 1
ATOM 2205 C C . LYS A 1 292 ? 13.122 1.589 20.669 1.00 66.19 292 LYS A C 1
ATOM 2207 O O . LYS A 1 292 ? 13.107 0.554 20.023 1.00 66.19 292 LYS A O 1
ATOM 2212 N N . TRP A 1 293 ? 14.229 2.069 21.233 1.00 67.31 293 TRP A N 1
ATOM 2213 C CA . TRP A 1 293 ? 15.555 1.480 21.043 1.00 67.31 293 TRP A CA 1
ATOM 2214 C C . TRP A 1 2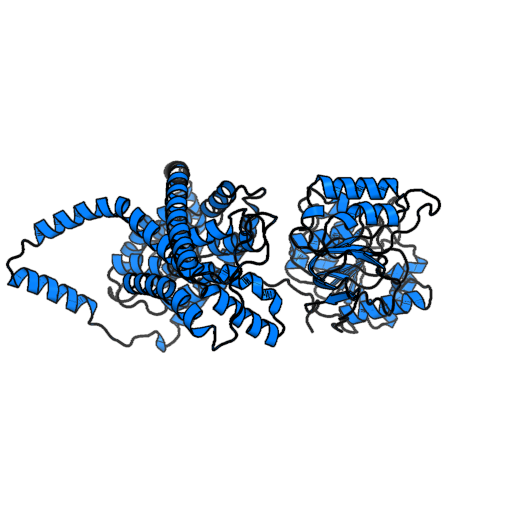93 ? 15.578 -0.006 21.413 1.00 67.31 293 TRP A C 1
ATOM 2216 O O . TRP A 1 293 ? 16.053 -0.833 20.643 1.00 67.31 293 TRP A O 1
ATOM 2226 N N . LEU A 1 294 ? 15.010 -0.396 22.559 1.00 71.31 294 LEU A N 1
ATOM 2227 C CA . LEU A 1 294 ? 14.963 -1.804 22.964 1.00 71.31 294 LEU A CA 1
ATOM 2228 C C . LEU A 1 294 ? 14.086 -2.648 22.022 1.00 71.31 294 LEU A C 1
ATOM 2230 O O . LEU A 1 294 ? 14.409 -3.801 21.739 1.00 71.31 294 LEU A O 1
ATOM 2234 N N . GLY A 1 295 ? 12.981 -2.074 21.542 1.00 64.94 295 GLY A N 1
ATOM 2235 C CA . GLY A 1 295 ? 12.096 -2.666 20.545 1.00 64.94 295 GLY A CA 1
ATOM 2236 C C . GLY A 1 295 ? 12.782 -2.832 19.192 1.00 64.94 295 GLY A C 1
ATOM 2237 O O . GLY A 1 295 ? 12.712 -3.910 18.618 1.00 64.94 295 GLY A O 1
ATOM 2238 N N . GLU A 1 296 ? 13.501 -1.819 18.721 1.00 62.25 296 GLU A N 1
ATOM 2239 C CA . GLU A 1 296 ? 14.306 -1.827 17.498 1.00 62.25 296 GLU A CA 1
ATOM 2240 C C . GLU A 1 296 ? 15.437 -2.847 17.582 1.00 62.25 296 GLU A C 1
ATOM 2242 O O . GLU A 1 296 ? 15.588 -3.650 16.670 1.00 62.25 296 GLU A O 1
ATOM 2247 N N . GLN A 1 297 ? 16.167 -2.909 18.701 1.00 66.88 297 GLN A N 1
ATOM 2248 C CA . GLN A 1 297 ? 17.187 -3.937 18.932 1.00 66.88 297 GLN A CA 1
ATOM 2249 C C . GLN A 1 297 ? 16.576 -5.346 18.946 1.00 66.88 297 GLN A C 1
ATOM 2251 O O . GLN A 1 297 ? 17.153 -6.287 18.398 1.00 66.88 297 GLN A O 1
ATOM 2256 N N . ALA A 1 298 ? 15.390 -5.508 19.541 1.00 66.56 298 ALA A N 1
ATOM 2257 C CA . ALA A 1 298 ? 14.672 -6.776 19.518 1.00 66.56 298 ALA A CA 1
ATOM 2258 C C . ALA A 1 298 ? 14.186 -7.133 18.106 1.00 66.56 298 ALA A C 1
ATOM 2260 O O . ALA A 1 298 ? 14.308 -8.289 17.717 1.00 66.56 298 ALA A O 1
ATOM 2261 N N . LEU A 1 299 ? 13.677 -6.171 17.331 1.00 57.16 299 LEU A N 1
ATOM 2262 C CA . LEU A 1 299 ? 13.247 -6.374 15.947 1.00 57.16 299 LEU A CA 1
ATOM 2263 C C . LEU A 1 299 ? 14.428 -6.677 15.019 1.00 57.16 299 LEU A C 1
ATOM 2265 O O . LEU A 1 299 ? 14.318 -7.608 14.224 1.00 57.16 299 LEU A O 1
ATOM 2269 N N . MET A 1 300 ? 15.560 -5.985 15.173 1.00 56.97 300 MET A N 1
ATOM 2270 C CA . MET A 1 300 ? 16.819 -6.294 14.483 1.00 56.97 300 MET A CA 1
ATOM 2271 C C . MET A 1 300 ? 17.270 -7.726 14.788 1.00 56.97 300 MET A C 1
ATOM 2273 O O . MET A 1 300 ? 17.651 -8.467 13.887 1.00 56.97 300 MET A O 1
ATOM 2277 N N . ALA A 1 301 ? 17.155 -8.175 16.043 1.00 63.47 301 ALA A N 1
ATOM 2278 C CA . ALA A 1 301 ? 17.523 -9.540 16.425 1.00 63.47 301 ALA A CA 1
ATOM 2279 C C . ALA A 1 301 ? 16.660 -10.631 15.754 1.00 63.47 301 ALA A C 1
ATOM 2281 O O . ALA A 1 301 ? 17.089 -11.785 15.683 1.00 63.47 301 ALA A O 1
ATOM 2282 N N . VAL A 1 302 ? 15.464 -10.289 15.257 1.00 57.25 302 VAL A N 1
ATOM 2283 C CA . VAL A 1 302 ? 14.569 -11.197 14.511 1.00 57.25 302 VAL A CA 1
ATOM 2284 C C . VAL A 1 302 ? 14.421 -10.842 13.023 1.00 57.25 302 VAL A C 1
ATOM 2286 O O . VAL A 1 302 ? 13.627 -11.486 12.337 1.00 57.25 302 VAL A O 1
ATOM 2289 N N . GLY A 1 303 ? 15.198 -9.882 12.501 1.00 39.53 303 GLY A N 1
ATOM 2290 C CA . GLY A 1 303 ? 15.180 -9.471 11.087 1.00 39.53 303 GLY A CA 1
ATOM 2291 C C . GLY A 1 303 ? 13.884 -8.772 10.658 1.00 39.53 303 GLY A C 1
ATOM 2292 O O . GLY A 1 303 ? 13.375 -8.996 9.558 1.00 39.53 303 GLY A O 1
ATOM 2293 N N . LEU A 1 304 ? 13.290 -7.998 11.569 1.00 46.41 304 LEU A N 1
ATOM 2294 C CA . LEU A 1 304 ? 12.029 -7.277 11.397 1.00 46.41 304 LEU A CA 1
ATOM 2295 C C . LEU A 1 304 ? 12.206 -5.752 11.528 1.00 46.41 304 LEU A C 1
ATOM 2297 O O . LEU A 1 304 ? 11.230 -5.066 11.835 1.00 46.41 304 LEU A O 1
ATOM 2301 N N . GLU A 1 305 ? 13.407 -5.205 11.283 1.00 49.25 305 GLU A N 1
ATOM 2302 C CA . GLU A 1 305 ? 13.688 -3.760 11.406 1.00 49.25 305 GLU A CA 1
ATOM 2303 C C . GLU A 1 305 ? 12.715 -2.856 10.629 1.00 49.25 305 GLU A C 1
ATOM 2305 O O . GLU A 1 305 ? 12.403 -1.766 11.094 1.00 49.25 305 GLU A O 1
ATOM 2310 N N . ARG A 1 306 ? 12.105 -3.347 9.541 1.00 43.31 306 ARG A N 1
ATOM 2311 C CA . ARG A 1 306 ? 11.054 -2.653 8.767 1.00 43.31 306 ARG A CA 1
ATOM 2312 C C . ARG A 1 306 ? 9.821 -2.201 9.569 1.00 43.31 306 ARG A C 1
ATOM 2314 O O . ARG A 1 306 ? 8.997 -1.450 9.061 1.00 43.31 306 ARG A O 1
ATOM 2321 N N . PHE A 1 307 ? 9.614 -2.736 10.775 1.00 53.19 307 PHE A N 1
ATOM 2322 C CA . PHE A 1 307 ? 8.520 -2.328 11.664 1.00 53.19 307 PHE A CA 1
ATOM 2323 C C . PHE A 1 307 ? 8.958 -1.263 12.682 1.00 53.19 307 PHE A C 1
ATOM 2325 O O . PHE A 1 307 ? 8.140 -0.861 13.507 1.00 53.19 307 PHE A O 1
ATOM 2332 N N . ALA A 1 308 ? 10.205 -0.781 12.620 1.00 53.84 308 ALA A N 1
ATOM 2333 C CA . ALA A 1 308 ? 10.726 0.251 13.513 1.00 53.84 308 ALA A CA 1
ATOM 2334 C C . ALA A 1 308 ? 9.891 1.540 13.445 1.00 53.84 308 ALA A C 1
ATOM 2336 O O . ALA A 1 308 ? 9.419 2.018 14.472 1.00 53.84 308 ALA A O 1
ATOM 2337 N N . GLU A 1 309 ? 9.564 2.019 12.240 1.00 54.53 309 GLU A N 1
ATOM 2338 C CA . GLU A 1 309 ? 8.685 3.185 12.045 1.00 54.53 309 GLU A CA 1
ATOM 2339 C C . GLU A 1 309 ? 7.261 2.966 12.584 1.00 54.53 309 GLU A C 1
ATOM 2341 O O . GLU A 1 309 ? 6.562 3.911 12.944 1.00 54.53 309 GLU A O 1
ATOM 2346 N N . SER A 1 310 ? 6.816 1.709 12.720 1.00 63.12 310 SER A N 1
ATOM 2347 C CA . SER A 1 310 ? 5.525 1.407 13.351 1.00 63.12 310 SER A CA 1
ATOM 2348 C C . SER A 1 310 ? 5.537 1.659 14.865 1.00 63.12 310 SER A C 1
ATOM 2350 O O . SER A 1 310 ? 4.464 1.779 15.462 1.00 63.12 310 SER A O 1
ATOM 2352 N N . PHE A 1 311 ? 6.709 1.784 15.505 1.00 67.75 311 PHE A N 1
ATOM 2353 C CA . PHE A 1 311 ? 6.799 2.202 16.908 1.00 67.75 311 PHE A CA 1
ATOM 2354 C C . PHE A 1 311 ? 6.435 3.675 17.111 1.00 67.75 311 PHE A C 1
ATOM 2356 O O . PHE A 1 311 ? 5.914 4.006 18.176 1.00 67.75 311 PHE A O 1
ATOM 2363 N N . GLU A 1 312 ? 6.577 4.532 16.094 1.00 68.88 312 GLU A N 1
ATOM 2364 C CA . GLU A 1 312 ? 6.098 5.926 16.145 1.00 68.88 312 GLU A CA 1
ATOM 2365 C C . GLU A 1 312 ? 4.570 6.001 16.273 1.00 68.88 312 GLU A C 1
ATOM 2367 O O . GLU A 1 312 ? 4.004 6.940 16.834 1.00 68.88 312 GLU A O 1
ATOM 2372 N N . LEU A 1 313 ? 3.883 4.949 15.822 1.00 74.06 313 LEU A N 1
ATOM 2373 C CA . LEU A 1 313 ? 2.437 4.788 15.931 1.00 74.06 313 LEU A CA 1
ATOM 2374 C C . LEU A 1 313 ? 2.014 4.099 17.235 1.00 74.06 313 LEU A C 1
ATOM 2376 O O . LEU A 1 313 ? 0.823 4.064 17.551 1.00 74.06 313 LEU A O 1
ATOM 2380 N N . LEU A 1 314 ? 2.951 3.565 18.027 1.00 72.75 314 LEU A N 1
ATOM 2381 C CA . LEU A 1 314 ? 2.653 2.866 19.279 1.00 72.75 314 LEU A CA 1
ATOM 2382 C C . LEU A 1 314 ? 1.973 3.767 20.330 1.00 72.75 314 LEU A C 1
ATOM 2384 O O . LEU A 1 314 ? 1.001 3.306 20.942 1.00 72.75 314 LEU A O 1
ATOM 2388 N N . PRO A 1 315 ? 2.378 5.041 20.536 1.00 69.00 315 PRO A N 1
ATOM 2389 C CA . PRO A 1 315 ? 1.637 5.951 21.404 1.00 69.00 315 PRO A CA 1
ATOM 2390 C C . PRO A 1 315 ? 0.181 6.089 20.958 1.00 69.00 315 PRO A C 1
ATOM 2392 O O . PRO A 1 315 ? -0.729 6.071 21.789 1.00 69.00 315 PRO A O 1
ATOM 2395 N N . LEU A 1 316 ? -0.062 6.164 19.647 1.00 75.75 316 LEU A N 1
ATOM 2396 C CA . LEU A 1 316 ? -1.404 6.265 19.087 1.00 75.75 316 LEU A CA 1
ATOM 2397 C C . LEU A 1 316 ? -2.187 4.958 19.289 1.00 75.75 316 LEU A C 1
ATOM 2399 O O . LEU A 1 316 ? -3.311 4.998 19.784 1.00 75.75 316 LEU A O 1
ATOM 2403 N N . ALA A 1 317 ? -1.580 3.801 19.009 1.00 75.00 317 ALA A N 1
ATOM 2404 C CA . ALA A 1 317 ? -2.177 2.478 19.212 1.00 75.00 317 ALA A CA 1
ATOM 2405 C C . ALA A 1 317 ? -2.597 2.229 20.669 1.00 75.00 317 ALA A C 1
ATOM 2407 O O . ALA A 1 317 ? -3.642 1.634 20.926 1.00 75.00 317 ALA A O 1
ATOM 2408 N N . LEU A 1 318 ? -1.792 2.688 21.632 1.00 68.19 318 LEU A N 1
ATOM 2409 C CA . LEU A 1 318 ? -2.063 2.524 23.061 1.00 68.19 318 LEU A CA 1
ATOM 2410 C C . LEU A 1 318 ? -3.099 3.523 23.571 1.00 68.19 318 LEU A C 1
ATOM 2412 O O . LEU A 1 318 ? -3.963 3.177 24.379 1.00 68.19 318 LEU A O 1
ATOM 2416 N N . THR A 1 319 ? -3.017 4.775 23.121 1.00 64.94 319 THR A N 1
ATOM 2417 C CA . THR A 1 319 ? -3.929 5.827 23.581 1.00 64.94 319 THR A CA 1
ATOM 2418 C C . THR A 1 319 ? -5.311 5.706 22.955 1.00 64.94 319 THR A C 1
ATOM 2420 O O . THR A 1 319 ? -6.289 6.039 23.623 1.00 64.94 319 THR A O 1
ATOM 2423 N N . LYS A 1 320 ? -5.432 5.175 21.734 1.00 74.19 320 LYS A N 1
ATOM 2424 C CA . LYS A 1 320 ? -6.696 5.107 20.991 1.00 74.19 320 LYS A CA 1
ATOM 2425 C C . LYS A 1 320 ? -7.804 4.308 21.699 1.00 74.19 320 LYS A C 1
ATOM 2427 O O . LYS A 1 320 ? -8.875 4.888 21.894 1.00 74.19 320 LYS A O 1
ATOM 2432 N N . PRO A 1 321 ? -7.580 3.081 22.213 1.00 63.91 321 PRO A N 1
ATOM 2433 C CA . PRO A 1 321 ? -8.595 2.368 22.998 1.00 63.91 321 PRO A CA 1
ATOM 2434 C C . PRO A 1 321 ? -8.951 3.063 24.325 1.00 63.91 321 PRO A C 1
ATOM 2436 O O . PRO A 1 321 ? -10.052 2.880 24.855 1.00 63.91 321 PRO A O 1
ATOM 2439 N N . LEU A 1 322 ? -8.017 3.845 24.888 1.00 58.56 322 LEU A N 1
ATOM 2440 C CA . LEU A 1 322 ? -8.131 4.471 26.210 1.00 58.56 322 LEU A CA 1
ATOM 2441 C C . LEU A 1 322 ? -8.837 5.834 26.177 1.00 58.56 322 LEU A C 1
ATOM 2443 O O . LEU A 1 322 ? -9.644 6.125 27.061 1.00 58.56 322 LEU A O 1
ATOM 2447 N N . SER A 1 323 ? -8.499 6.692 25.211 1.00 60.47 323 SER A N 1
ATOM 2448 C CA . SER A 1 323 ? -8.970 8.076 25.127 1.00 60.47 323 SER A CA 1
ATOM 2449 C C . SER A 1 323 ? -8.813 8.661 23.723 1.00 60.47 323 SER A C 1
ATOM 2451 O O . SER A 1 323 ? -7.712 8.809 23.198 1.00 60.47 323 SER A O 1
ATOM 2453 N N . GLY A 1 324 ? -9.927 9.116 23.157 1.00 61.25 324 GLY A N 1
ATOM 2454 C CA . GLY A 1 324 ? -9.973 9.691 21.812 1.00 61.25 324 GLY A CA 1
ATOM 2455 C C . GLY A 1 324 ? -9.423 11.110 21.778 1.00 61.25 324 GLY A C 1
ATOM 2456 O O . GLY A 1 324 ? -8.846 11.522 20.785 1.00 61.25 324 GLY A O 1
ATOM 2457 N N . GLY A 1 325 ? -9.542 11.866 22.876 1.00 55.53 325 GLY A N 1
ATOM 2458 C CA . GLY A 1 325 ? -8.874 13.165 23.020 1.00 55.53 325 GLY A CA 1
ATOM 2459 C C . GLY A 1 325 ? -7.349 13.035 23.048 1.00 55.53 325 GLY A C 1
ATOM 2460 O O . GLY A 1 325 ? -6.666 13.794 22.371 1.00 55.53 325 GLY A O 1
ATOM 2461 N N . ALA A 1 326 ? -6.832 12.033 23.767 1.00 53.38 326 ALA A N 1
ATOM 2462 C CA . ALA A 1 326 ? -5.400 11.744 23.822 1.00 53.38 326 ALA A CA 1
ATOM 2463 C C . ALA A 1 326 ? -4.869 11.278 22.462 1.00 53.38 326 ALA A C 1
ATOM 2465 O O . ALA A 1 326 ? -3.905 11.841 21.959 1.00 53.38 326 ALA A O 1
ATOM 2466 N N . ALA A 1 327 ? -5.545 10.306 21.845 1.00 63.66 327 ALA A N 1
ATOM 2467 C CA . ALA A 1 327 ? -5.180 9.787 20.532 1.00 63.66 327 ALA A CA 1
ATOM 2468 C C . ALA A 1 327 ? -5.209 10.870 19.446 1.00 63.66 327 ALA A C 1
ATOM 2470 O O . ALA A 1 327 ? -4.332 10.904 18.594 1.00 63.66 327 ALA A O 1
ATOM 2471 N N . ARG A 1 328 ? -6.160 11.813 19.512 1.00 64.75 328 ARG A N 1
ATOM 2472 C CA . ARG A 1 328 ? -6.175 12.988 18.628 1.00 64.75 328 ARG A CA 1
ATOM 2473 C C . ARG A 1 328 ? -4.959 13.876 18.806 1.00 64.75 328 ARG A C 1
ATOM 2475 O O . ARG A 1 328 ? -4.394 14.298 17.811 1.00 64.75 328 ARG A O 1
ATOM 2482 N N . GLY A 1 329 ? -4.567 14.173 20.041 1.00 59.75 329 GLY A N 1
ATOM 2483 C CA . GLY A 1 329 ? -3.382 14.997 20.269 1.00 59.75 329 GLY A CA 1
ATOM 2484 C C . GLY A 1 329 ? -2.098 14.311 19.820 1.00 59.75 329 GLY A C 1
ATOM 2485 O O . GLY A 1 329 ? -1.259 14.965 19.220 1.00 59.75 329 GLY A O 1
ATOM 2486 N N . VAL A 1 330 ? -1.988 12.993 20.026 1.00 66.19 330 VAL A N 1
ATOM 2487 C CA . VAL A 1 330 ? -0.890 12.193 19.462 1.00 66.19 330 VAL A CA 1
ATOM 2488 C C . VAL A 1 330 ? -0.924 12.242 17.935 1.00 66.19 330 VAL A C 1
ATOM 2490 O O . VAL A 1 330 ? 0.108 12.448 17.319 1.00 66.19 330 VAL A O 1
ATOM 2493 N N . LEU A 1 331 ? -2.098 12.103 17.310 1.00 76.50 331 LEU A N 1
ATOM 2494 C CA . LEU A 1 331 ? -2.212 12.212 15.858 1.00 76.50 331 LEU A CA 1
ATOM 2495 C C . LEU A 1 331 ? -1.786 13.596 15.360 1.00 76.50 331 LEU A C 1
ATOM 2497 O O . LEU A 1 331 ? -1.007 13.666 14.427 1.00 76.50 331 LEU A O 1
ATOM 2501 N N . VAL A 1 332 ? -2.277 14.685 15.953 1.00 69.19 332 VAL A N 1
ATOM 2502 C CA . VAL A 1 332 ? -1.917 16.051 15.531 1.00 69.19 332 VAL A CA 1
ATOM 2503 C C . VAL A 1 332 ? -0.411 16.278 15.632 1.00 69.19 332 VAL A C 1
ATOM 2505 O O . VAL A 1 332 ? 0.171 16.851 14.724 1.00 69.19 332 VAL A O 1
ATOM 2508 N N . ASP A 1 333 ? 0.210 15.768 16.691 1.00 69.88 333 ASP A N 1
ATOM 2509 C CA . ASP A 1 333 ? 1.657 15.800 16.891 1.00 69.88 333 ASP A CA 1
ATOM 2510 C C . ASP A 1 333 ? 2.421 14.990 15.827 1.00 69.88 333 ASP A C 1
ATOM 2512 O O . ASP A 1 333 ? 3.474 15.410 15.366 1.00 69.88 333 ASP A O 1
ATOM 2516 N N . LEU A 1 334 ? 1.878 13.848 15.389 1.00 74.31 334 LEU A N 1
ATOM 2517 C CA . LEU A 1 334 ? 2.432 13.076 14.270 1.00 74.31 334 LEU A CA 1
ATOM 2518 C C . LEU A 1 334 ? 2.232 13.772 12.915 1.00 74.31 334 LEU A C 1
ATOM 2520 O O . LEU A 1 334 ? 3.063 13.622 12.031 1.00 74.31 334 LEU A O 1
ATOM 2524 N N . LEU A 1 335 ? 1.130 14.505 12.734 1.00 70.69 335 LEU A N 1
ATOM 2525 C CA . LEU A 1 335 ? 0.829 15.230 11.495 1.00 70.69 335 LEU A CA 1
ATOM 2526 C C . LEU A 1 335 ? 1.609 16.547 11.375 1.00 70.69 335 LEU A C 1
ATOM 2528 O O . LEU A 1 335 ? 1.556 17.168 10.314 1.00 70.69 335 LEU A O 1
ATOM 2532 N N . ASP A 1 336 ? 2.294 16.984 12.433 1.00 75.00 336 ASP A N 1
ATOM 2533 C CA . ASP A 1 336 ? 3.114 18.191 12.416 1.00 75.00 336 ASP A CA 1
ATOM 2534 C C . ASP A 1 336 ? 4.181 18.100 11.313 1.00 75.00 336 ASP A C 1
ATOM 2536 O O . ASP A 1 336 ? 4.872 17.082 11.182 1.00 75.00 336 ASP A O 1
ATOM 2540 N N . LYS A 1 337 ? 4.290 19.161 10.504 1.00 60.47 337 LYS A N 1
ATOM 2541 C CA . LYS A 1 337 ? 5.224 19.245 9.373 1.00 60.47 337 LYS A CA 1
ATOM 2542 C C . LYS A 1 337 ? 6.677 19.179 9.822 1.00 60.47 337 LYS A C 1
ATOM 2544 O O . LYS A 1 337 ? 7.490 18.645 9.078 1.00 60.47 337 LYS A O 1
ATOM 2549 N N . ASP A 1 338 ? 6.967 19.649 11.030 1.00 58.94 338 ASP A N 1
ATOM 2550 C CA . ASP A 1 338 ? 8.321 19.651 11.582 1.00 58.94 338 ASP A CA 1
ATOM 2551 C C . ASP A 1 338 ? 8.701 18.291 12.200 1.00 58.94 338 ASP A C 1
ATOM 2553 O O . ASP A 1 338 ? 9.837 18.106 12.634 1.00 58.94 338 ASP A O 1
ATOM 2557 N N . ARG A 1 339 ? 7.768 17.320 12.239 1.00 63.19 339 ARG A N 1
ATOM 2558 C CA . ARG A 1 339 ? 8.003 15.979 12.795 1.00 63.19 339 ARG A CA 1
ATOM 2559 C C . ARG A 1 339 ? 7.938 14.858 11.757 1.00 63.19 339 ARG A C 1
ATOM 2561 O O . ARG A 1 339 ? 8.934 14.180 11.546 1.00 63.19 339 ARG A O 1
ATOM 2568 N N . PHE A 1 340 ? 6.778 14.642 11.134 1.00 70.19 340 PHE A N 1
ATOM 2569 C CA . PHE A 1 340 ? 6.621 13.655 10.047 1.00 70.19 340 PHE A CA 1
ATOM 2570 C C . PHE A 1 340 ? 5.775 14.174 8.883 1.00 70.19 340 PHE A C 1
ATOM 2572 O O . PHE A 1 340 ? 5.845 13.636 7.785 1.00 70.19 340 PHE A O 1
ATOM 2579 N N . GLY A 1 341 ? 4.933 15.181 9.106 1.00 63.00 341 GLY A N 1
ATOM 2580 C CA . GLY A 1 341 ? 4.014 15.713 8.110 1.00 63.00 341 GLY A CA 1
ATOM 2581 C C . GLY A 1 341 ? 2.774 14.841 7.878 1.00 63.00 341 GLY A C 1
ATOM 2582 O O . GLY A 1 341 ? 2.755 13.639 8.156 1.00 63.00 341 GLY A O 1
ATOM 2583 N N . PRO A 1 342 ? 1.687 15.434 7.358 1.00 59.66 342 PRO A N 1
ATOM 2584 C CA . PRO A 1 342 ? 0.416 14.735 7.267 1.00 59.66 342 PRO A CA 1
ATOM 2585 C C . PRO A 1 342 ? 0.370 13.673 6.164 1.00 59.66 342 PRO A C 1
ATOM 2587 O O . PRO A 1 342 ? -0.368 12.697 6.302 1.00 59.66 342 PRO A O 1
ATOM 2590 N N . ASP A 1 343 ? 1.143 13.838 5.092 1.00 61.66 343 ASP A N 1
ATOM 2591 C CA . ASP A 1 343 ? 1.112 12.967 3.913 1.00 61.66 343 ASP A CA 1
ATOM 2592 C C . ASP A 1 343 ? 2.156 11.838 3.937 1.00 61.66 343 ASP A C 1
ATOM 2594 O O . ASP A 1 343 ? 2.125 10.988 3.051 1.00 61.66 343 ASP A O 1
ATOM 2598 N N . SER A 1 344 ? 2.989 11.766 4.980 1.00 57.81 344 SER A N 1
ATOM 2599 C CA . SER A 1 344 ? 3.986 10.705 5.164 1.00 57.81 344 SER A CA 1
ATOM 2600 C C . SER A 1 344 ? 3.370 9.349 5.507 1.00 57.81 344 SER A C 1
ATOM 2602 O O . SER A 1 344 ? 2.191 9.240 5.868 1.00 57.81 344 SER A O 1
ATOM 2604 N N . PHE A 1 345 ? 4.174 8.283 5.464 1.00 61.50 345 PHE A N 1
ATOM 2605 C CA . PHE A 1 345 ? 3.757 6.945 5.896 1.00 61.50 345 PHE A CA 1
ATOM 2606 C C . PHE A 1 345 ? 3.170 6.934 7.321 1.00 61.50 345 PHE A C 1
ATOM 2608 O O . PHE A 1 345 ? 2.093 6.363 7.543 1.00 61.50 345 PHE A O 1
ATOM 2615 N N . VAL A 1 346 ? 3.832 7.600 8.275 1.00 65.12 346 VAL A N 1
ATOM 2616 C CA . VAL A 1 346 ? 3.389 7.713 9.676 1.00 65.12 346 VAL A CA 1
ATOM 2617 C C . VAL A 1 346 ? 2.124 8.571 9.775 1.00 65.12 346 VAL A C 1
ATOM 2619 O O . VAL A 1 346 ? 1.162 8.165 10.432 1.00 65.12 346 VAL A O 1
ATOM 2622 N N . GLY A 1 347 ? 2.056 9.699 9.059 1.00 65.88 347 GLY A N 1
ATOM 2623 C CA . GLY A 1 347 ? 0.873 10.564 9.020 1.00 65.88 347 GLY A CA 1
ATOM 2624 C C . GLY A 1 347 ? -0.362 9.871 8.431 1.00 65.88 347 GLY A C 1
ATOM 2625 O O . GLY A 1 347 ? -1.459 9.932 8.999 1.00 65.88 347 GLY A O 1
ATOM 2626 N N . ASN A 1 348 ? -0.195 9.136 7.329 1.00 67.00 348 ASN A N 1
ATOM 2627 C CA . ASN A 1 348 ? -1.243 8.342 6.684 1.00 67.00 348 ASN A CA 1
ATOM 2628 C C . ASN A 1 348 ? -1.687 7.172 7.560 1.00 67.00 348 ASN A C 1
ATOM 2630 O O . ASN A 1 348 ? -2.884 6.987 7.779 1.00 67.00 348 ASN A O 1
ATOM 2634 N N . THR A 1 349 ? -0.748 6.401 8.107 1.00 69.56 349 THR A N 1
ATOM 2635 C CA . THR A 1 349 ? -1.078 5.233 8.933 1.00 69.56 349 THR A CA 1
ATOM 2636 C C . THR A 1 349 ? -1.702 5.655 10.263 1.00 69.56 349 THR A C 1
ATOM 2638 O O . THR A 1 349 ? -2.706 5.073 10.676 1.00 69.56 349 THR A O 1
ATOM 2641 N N . GLY A 1 350 ? -1.217 6.734 10.882 1.00 74.12 350 GLY A N 1
ATOM 2642 C CA . GLY A 1 350 ? -1.841 7.330 12.061 1.00 74.12 350 GLY A CA 1
ATOM 2643 C C . GLY A 1 350 ? -3.250 7.855 11.776 1.00 74.12 350 GLY A C 1
ATOM 2644 O O . GLY A 1 350 ? -4.170 7.637 12.566 1.00 74.12 350 GLY A O 1
ATOM 2645 N N . SER A 1 351 ? -3.462 8.463 10.606 1.00 76.81 351 SER A N 1
ATOM 2646 C CA . SER A 1 351 ? -4.791 8.885 10.143 1.00 76.81 351 SER A CA 1
ATOM 2647 C C . SER A 1 351 ? -5.737 7.693 9.959 1.00 76.81 351 SER A C 1
ATOM 2649 O O . SER A 1 351 ? -6.897 7.757 10.375 1.00 76.81 351 SER A O 1
ATOM 2651 N N . ILE A 1 352 ? -5.239 6.582 9.402 1.00 76.94 352 ILE A N 1
ATOM 2652 C CA . ILE A 1 352 ? -5.997 5.333 9.266 1.00 76.94 352 ILE A CA 1
ATOM 2653 C C . ILE A 1 352 ? -6.369 4.797 10.647 1.00 76.94 352 ILE A C 1
ATOM 2655 O O . ILE A 1 352 ? -7.550 4.596 10.911 1.00 76.94 352 ILE A O 1
ATOM 2659 N N . MET A 1 353 ? -5.408 4.634 11.557 1.00 79.88 353 MET A N 1
ATOM 2660 C CA . MET A 1 353 ? -5.648 4.140 12.920 1.00 79.88 353 MET A CA 1
ATOM 2661 C C . MET A 1 353 ? -6.647 5.013 13.685 1.00 79.88 353 MET A C 1
ATOM 2663 O O . MET A 1 353 ? -7.523 4.502 14.382 1.00 79.88 353 MET A O 1
ATOM 2667 N N . MET A 1 354 ? -6.562 6.334 13.521 1.00 77.25 354 MET A N 1
ATOM 2668 C CA . MET A 1 354 ? -7.488 7.263 14.158 1.00 77.25 354 MET A CA 1
ATOM 2669 C C . MET A 1 354 ? -8.914 7.133 13.614 1.00 77.25 354 MET A C 1
ATOM 2671 O O . MET A 1 354 ? -9.860 7.209 14.399 1.00 77.25 354 MET A O 1
ATOM 2675 N N . GLY A 1 355 ? -9.064 6.932 12.302 1.00 71.06 355 GLY A N 1
ATOM 2676 C CA . GLY A 1 355 ? -10.361 6.765 11.643 1.00 71.06 355 GLY A CA 1
ATOM 2677 C C . GLY A 1 355 ? -10.955 5.355 11.736 1.00 71.06 355 GLY A C 1
ATOM 2678 O O . GLY A 1 355 ? -12.126 5.183 11.397 1.00 71.06 355 GLY A O 1
ATOM 2679 N N . SER A 1 356 ? -10.165 4.362 12.167 1.00 72.75 356 SER A N 1
ATOM 2680 C CA . SER A 1 356 ? -10.522 2.938 12.057 1.00 72.75 356 SER A CA 1
ATOM 2681 C C . SER A 1 356 ? -11.222 2.333 13.269 1.00 72.75 356 SER A C 1
ATOM 2683 O O . SER A 1 356 ? -11.856 1.287 13.143 1.00 72.75 356 SER A O 1
ATOM 2685 N N . THR A 1 357 ? -11.085 2.941 14.446 1.00 70.81 357 THR A N 1
ATOM 2686 C CA . THR A 1 357 ? -11.659 2.418 15.692 1.00 70.81 357 THR A CA 1
ATOM 2687 C C . THR A 1 357 ? -12.145 3.550 16.588 1.00 70.81 357 THR A C 1
ATOM 2689 O O . THR A 1 357 ? -11.848 4.723 16.363 1.00 70.81 357 THR A O 1
ATOM 2692 N N . GLU A 1 358 ? -12.887 3.209 17.631 1.00 68.38 358 GLU A N 1
ATOM 2693 C CA . GLU A 1 358 ? -13.396 4.121 18.649 1.00 68.38 358 GLU A CA 1
ATOM 2694 C C . GLU A 1 358 ? -12.816 3.823 20.036 1.00 68.38 358 GLU A C 1
ATOM 2696 O O . GLU A 1 358 ? -12.058 2.884 20.262 1.00 68.38 358 GLU A O 1
ATOM 2701 N N . THR A 1 359 ? -13.162 4.662 21.005 1.00 70.25 359 THR A N 1
ATOM 2702 C CA . THR A 1 359 ? -12.608 4.611 22.362 1.00 70.25 359 THR A CA 1
ATOM 2703 C C . THR A 1 359 ? -13.254 3.532 23.232 1.00 70.25 359 THR A C 1
ATOM 2705 O O . THR A 1 359 ? -14.100 3.818 24.081 1.00 70.25 359 THR A O 1
ATOM 2708 N N . THR A 1 360 ? -12.833 2.275 23.068 1.00 66.12 360 THR A N 1
ATOM 2709 C CA . THR A 1 360 ? -13.399 1.093 23.751 1.00 66.12 360 THR A CA 1
ATOM 2710 C C . THR A 1 360 ? -13.694 1.293 25.235 1.00 66.12 360 THR A C 1
ATOM 2712 O O . THR A 1 360 ? -14.822 1.068 25.680 1.00 66.12 360 THR A O 1
ATOM 2715 N N . PHE A 1 361 ? -12.718 1.742 26.029 1.00 57.25 361 PHE A N 1
ATOM 2716 C CA . PHE A 1 361 ? -12.919 1.858 27.477 1.00 57.25 361 PHE A CA 1
ATOM 2717 C C . PHE A 1 361 ? -13.865 3.000 27.853 1.00 57.25 361 PHE A C 1
ATOM 2719 O O . PHE A 1 361 ? -14.645 2.860 28.800 1.00 57.25 361 PHE A O 1
ATOM 2726 N N . TYR A 1 362 ? -13.818 4.114 27.121 1.00 58.78 362 TYR A N 1
ATOM 2727 C CA . TYR A 1 362 ? -14.704 5.254 27.341 1.00 58.78 362 TYR A CA 1
ATOM 2728 C C . TYR A 1 362 ? -16.143 4.903 26.961 1.00 58.78 362 TYR A C 1
ATOM 2730 O O . TYR A 1 362 ? -17.038 5.020 27.800 1.00 58.78 362 TYR A O 1
ATOM 2738 N N . VAL A 1 363 ? -16.346 4.385 25.747 1.00 63.03 363 VAL A N 1
ATOM 2739 C CA . VAL A 1 363 ? -17.650 3.973 25.224 1.00 63.03 363 VAL A CA 1
ATOM 2740 C C . VAL A 1 363 ? -18.288 2.948 26.160 1.00 63.03 363 VAL A C 1
ATOM 2742 O O . VAL A 1 363 ? -19.392 3.173 26.647 1.00 63.03 363 VAL A O 1
ATOM 2745 N N . MET A 1 364 ? -17.572 1.884 26.538 1.00 62.44 364 MET A N 1
ATOM 2746 C CA . MET A 1 364 ? -18.089 0.893 27.488 1.00 62.44 364 MET A CA 1
ATOM 2747 C C . MET A 1 364 ? -18.448 1.495 28.852 1.00 62.44 364 MET A C 1
ATOM 2749 O O . MET A 1 364 ? -19.501 1.170 29.402 1.00 62.44 364 MET A O 1
ATOM 2753 N N . SER A 1 365 ? -17.597 2.364 29.406 1.00 57.91 365 SER A N 1
ATOM 2754 C CA . SER A 1 365 ? -17.815 2.950 30.736 1.00 57.91 365 SER A CA 1
ATOM 2755 C C . SER A 1 365 ? -19.022 3.882 30.760 1.00 57.91 365 SER A C 1
ATOM 2757 O O . SER A 1 365 ? -19.834 3.811 31.681 1.00 57.91 365 SER A O 1
ATOM 2759 N N . VAL A 1 366 ? -19.159 4.735 29.745 1.00 57.94 366 VAL A N 1
ATOM 2760 C CA . VAL A 1 366 ? -20.270 5.683 29.625 1.00 57.94 366 VAL A CA 1
ATOM 2761 C C . VAL A 1 366 ? -21.575 4.939 29.366 1.00 57.94 366 VAL A C 1
ATOM 2763 O O . VAL A 1 366 ? -22.572 5.190 30.037 1.00 57.94 366 VAL A O 1
ATOM 2766 N N . TYR A 1 367 ? -21.564 3.978 28.445 1.00 63.50 367 TYR A N 1
ATOM 2767 C CA . TYR A 1 367 ? -22.777 3.321 27.976 1.00 63.50 367 TYR A CA 1
ATOM 2768 C C . TYR A 1 367 ? -23.304 2.322 28.999 1.00 63.50 367 TYR A C 1
ATOM 2770 O O . TYR A 1 367 ? -24.481 2.383 29.340 1.00 63.50 367 TYR A O 1
ATOM 2778 N N . PHE A 1 368 ? -22.458 1.440 29.546 1.00 62.56 368 PHE A N 1
ATOM 2779 C CA . PHE A 1 368 ? -22.896 0.530 30.608 1.00 62.56 368 PHE A CA 1
ATOM 2780 C C . PHE A 1 368 ? -23.145 1.255 31.929 1.00 62.56 368 PHE A C 1
ATOM 2782 O O . PHE A 1 368 ? -24.091 0.905 32.638 1.00 62.56 368 PHE A O 1
ATOM 2789 N N . GLY A 1 369 ? -22.347 2.281 32.242 1.00 52.69 369 GLY A N 1
ATOM 2790 C CA . GLY A 1 369 ? -22.536 3.110 33.430 1.00 52.69 369 GLY A CA 1
ATOM 2791 C C . GLY A 1 369 ? -23.888 3.821 33.430 1.00 52.69 369 GLY A C 1
ATOM 2792 O O . GLY A 1 369 ? -24.585 3.793 34.443 1.00 52.69 369 GLY A O 1
ATOM 2793 N N . ALA A 1 370 ? -24.305 4.373 32.287 1.00 49.88 370 ALA A N 1
ATOM 2794 C CA . ALA A 1 370 ? -25.576 5.085 32.150 1.00 49.88 370 ALA A CA 1
ATOM 2795 C C . ALA A 1 370 ? -26.817 4.201 32.347 1.00 49.88 370 ALA A C 1
ATOM 2797 O O . ALA A 1 370 ? -27.869 4.710 32.730 1.00 49.88 370 ALA A O 1
ATOM 2798 N N . VAL A 1 371 ? -26.707 2.892 32.106 1.00 57.50 371 VAL A N 1
ATOM 2799 C CA . VAL A 1 371 ? -27.820 1.941 32.277 1.00 57.50 371 VAL A CA 1
ATOM 2800 C C . VAL A 1 371 ? -27.661 1.017 33.483 1.00 57.50 371 VAL A C 1
ATOM 2802 O O . VAL A 1 371 ? -28.491 0.135 33.700 1.00 57.50 371 VAL A O 1
ATOM 2805 N N . GLY A 1 372 ? -26.618 1.222 34.291 1.00 50.84 372 GLY A N 1
ATOM 2806 C CA . GLY A 1 372 ? -26.390 0.478 35.530 1.00 50.84 372 GLY A CA 1
ATOM 2807 C C . GLY A 1 372 ? -25.953 -0.978 35.337 1.00 50.84 372 GLY A C 1
ATOM 2808 O O . GLY A 1 372 ? -26.058 -1.770 36.275 1.00 50.84 372 GLY A O 1
ATOM 2809 N N . VAL A 1 373 ? -25.446 -1.343 34.155 1.00 64.50 373 VAL A N 1
ATOM 2810 C CA . VAL A 1 373 ? -24.890 -2.679 33.902 1.00 64.50 373 VAL A CA 1
ATOM 2811 C C . VAL A 1 373 ? -23.539 -2.794 34.604 1.00 64.50 373 VAL A C 1
ATOM 2813 O O . VAL A 1 373 ? -22.648 -1.972 34.414 1.00 64.50 373 VAL A O 1
ATOM 2816 N N . LYS A 1 374 ? -23.372 -3.837 35.420 1.00 60.09 374 LYS A N 1
ATOM 2817 C CA . LYS A 1 374 ? -22.170 -4.077 36.237 1.00 60.09 374 LYS A CA 1
ATOM 2818 C C . LYS A 1 374 ? -21.304 -5.211 35.687 1.00 60.09 374 LYS A C 1
ATOM 2820 O O . LYS A 1 374 ? -20.112 -5.272 35.973 1.00 60.09 374 LYS A O 1
ATOM 2825 N N . ARG A 1 375 ? -21.901 -6.132 34.923 1.00 67.00 375 ARG A N 1
ATOM 2826 C CA . ARG A 1 375 ? -21.257 -7.338 34.387 1.00 67.00 375 ARG A CA 1
ATOM 2827 C C . ARG A 1 375 ? -21.180 -7.264 32.862 1.00 67.00 375 ARG A C 1
ATOM 2829 O O . ARG A 1 375 ? -22.164 -7.510 32.169 1.00 67.00 375 ARG A O 1
ATOM 2836 N N . PHE A 1 376 ? -19.988 -6.973 32.339 1.00 71.25 376 PHE A N 1
ATOM 2837 C CA . PHE A 1 376 ? -19.759 -6.710 30.907 1.00 71.25 376 PHE A CA 1
ATOM 2838 C C . PHE A 1 376 ? -19.612 -7.972 30.026 1.00 71.25 376 PHE A C 1
ATOM 2840 O O . PHE A 1 376 ? -19.595 -7.862 28.801 1.00 71.25 376 PHE A O 1
ATOM 2847 N N . ARG A 1 377 ? -19.532 -9.177 30.616 1.00 79.31 377 ARG A N 1
ATOM 2848 C CA . ARG A 1 377 ? -19.403 -10.483 29.919 1.00 79.31 377 ARG A CA 1
ATOM 2849 C C . ARG A 1 377 ? -18.279 -10.502 28.863 1.00 79.31 377 ARG A C 1
ATOM 2851 O O . ARG A 1 377 ? -17.135 -10.210 29.189 1.00 79.31 377 ARG A O 1
ATOM 2858 N N . HIS A 1 378 ? -18.594 -10.888 27.625 1.00 77.56 378 HIS A N 1
ATOM 2859 C CA . HIS A 1 378 ? -17.669 -10.994 26.494 1.00 77.56 378 HIS A CA 1
ATOM 2860 C C . HIS A 1 378 ? -17.523 -9.678 25.710 1.00 77.56 378 HIS A C 1
ATOM 2862 O O . HIS A 1 378 ? -16.835 -9.658 24.697 1.00 77.56 378 HIS A O 1
ATOM 2868 N N . THR A 1 379 ? -18.142 -8.583 26.168 1.00 73.62 379 THR A N 1
ATOM 2869 C CA . THR A 1 379 ? -18.107 -7.291 25.463 1.00 73.62 379 THR A CA 1
ATOM 2870 C C . THR A 1 379 ? -16.686 -6.738 25.374 1.00 73.62 379 THR A C 1
ATOM 2872 O O . THR A 1 379 ? -16.223 -6.431 24.287 1.00 73.62 379 THR A O 1
ATOM 2875 N N . LEU A 1 380 ? -15.954 -6.697 26.495 1.00 71.00 380 LEU A N 1
ATOM 2876 C CA . LEU A 1 380 ? -14.577 -6.190 26.530 1.00 71.00 380 LEU A CA 1
ATOM 2877 C C . LEU A 1 380 ? -13.620 -6.954 25.592 1.00 71.00 380 LEU A C 1
ATOM 2879 O O . LEU A 1 380 ? -12.971 -6.306 24.777 1.00 71.00 380 LEU A O 1
ATOM 2883 N N . PRO A 1 381 ? -13.513 -8.299 25.652 1.00 70.31 381 PRO A N 1
ATOM 2884 C CA . PRO A 1 381 ? -12.636 -9.020 24.731 1.00 70.31 381 PRO A CA 1
ATOM 2885 C C . PRO A 1 381 ? -13.075 -8.894 23.265 1.00 70.31 381 PRO A C 1
ATOM 2887 O O . PRO A 1 381 ? -12.214 -8.882 22.394 1.00 70.31 381 PRO A O 1
ATOM 2890 N N . ALA A 1 382 ? -14.374 -8.757 22.975 1.00 70.44 382 ALA A N 1
ATOM 2891 C CA . ALA A 1 382 ? -14.836 -8.512 21.609 1.00 70.44 382 ALA A CA 1
ATOM 2892 C C . ALA A 1 382 ? -14.431 -7.119 21.091 1.00 70.44 382 ALA A C 1
ATOM 2894 O O . ALA A 1 382 ? -13.941 -7.018 19.970 1.00 70.44 382 ALA A O 1
ATOM 2895 N N . CYS A 1 383 ? -14.572 -6.072 21.910 1.00 70.50 383 CYS A N 1
ATOM 2896 C CA . CYS A 1 383 ? -14.128 -4.717 21.573 1.00 70.50 383 CYS A CA 1
ATOM 2897 C C . CYS A 1 383 ? -12.603 -4.646 21.377 1.00 70.50 383 CYS A C 1
ATOM 2899 O O . CYS A 1 383 ? -12.145 -4.083 20.394 1.00 70.50 383 CYS A O 1
ATOM 2901 N N . LEU A 1 384 ? -11.807 -5.287 22.239 1.00 72.75 384 LEU A N 1
ATOM 2902 C CA . LEU A 1 384 ? -10.343 -5.288 22.096 1.00 72.75 384 LEU A CA 1
ATOM 2903 C C . LEU A 1 384 ? -9.856 -6.046 20.849 1.00 72.75 384 LEU A C 1
ATOM 2905 O O . LEU A 1 384 ? -8.864 -5.654 20.243 1.00 72.75 384 LEU A O 1
ATOM 2909 N N . LEU A 1 385 ? -10.547 -7.120 20.446 1.00 73.00 385 LEU A N 1
ATOM 2910 C CA . LEU A 1 385 ? -10.262 -7.811 19.181 1.00 73.00 385 LEU A CA 1
ATOM 2911 C C . LEU A 1 385 ? -10.609 -6.940 17.966 1.00 73.00 385 LEU A C 1
ATOM 2913 O O . LEU A 1 385 ? -9.897 -6.982 16.965 1.00 73.00 385 LEU A O 1
ATOM 2917 N N . ALA A 1 386 ? -11.682 -6.153 18.061 1.00 70.31 386 ALA A N 1
ATOM 2918 C CA . ALA A 1 386 ? -12.055 -5.183 17.039 1.00 70.31 386 ALA A CA 1
ATOM 2919 C C . ALA A 1 386 ? -11.030 -4.042 16.935 1.00 70.31 386 ALA A C 1
ATOM 2921 O O . ALA A 1 386 ? -10.612 -3.709 15.826 1.00 70.31 386 ALA A O 1
ATOM 2922 N N . ASP A 1 387 ? -10.568 -3.511 18.072 1.00 68.56 387 ASP A N 1
ATOM 2923 C CA . ASP A 1 387 ? -9.492 -2.517 18.122 1.00 68.56 387 ASP A CA 1
ATOM 2924 C C . ASP A 1 387 ? -8.223 -3.058 17.467 1.00 68.56 387 ASP A C 1
ATOM 2926 O O . ASP A 1 387 ? -7.656 -2.425 16.584 1.00 68.56 387 ASP A O 1
ATOM 2930 N N . PHE A 1 388 ? -7.810 -4.272 17.840 1.00 70.38 388 PHE A N 1
ATOM 2931 C CA . PHE A 1 388 ? -6.631 -4.906 17.260 1.00 70.38 388 PHE A CA 1
ATOM 2932 C C . PHE A 1 388 ? -6.745 -5.044 15.735 1.00 70.38 388 PHE A C 1
ATOM 2934 O O . PHE A 1 388 ? -5.837 -4.643 15.017 1.00 70.38 388 PHE A O 1
ATOM 2941 N N . ALA A 1 389 ? -7.879 -5.540 15.232 1.00 65.75 389 ALA A N 1
ATOM 2942 C CA . ALA A 1 389 ? -8.101 -5.702 13.796 1.00 65.75 389 ALA A CA 1
ATOM 2943 C C . ALA A 1 389 ? -8.158 -4.367 13.028 1.00 65.75 389 ALA A C 1
ATOM 2945 O O . ALA A 1 389 ? -7.729 -4.314 11.878 1.00 65.75 389 ALA A O 1
ATOM 2946 N N . GLY A 1 390 ? -8.681 -3.302 13.645 1.00 54.16 390 GLY A N 1
ATOM 2947 C CA . GLY A 1 390 ? -8.745 -1.965 13.044 1.00 54.16 390 GLY A CA 1
ATOM 2948 C C . GLY A 1 390 ? -7.420 -1.197 13.085 1.00 54.16 390 GLY A C 1
ATOM 2949 O O . GLY A 1 390 ? -7.235 -0.272 12.302 1.00 54.16 390 GLY A O 1
ATOM 2950 N N . LEU A 1 391 ? -6.489 -1.584 13.964 1.00 66.44 391 LEU A N 1
ATOM 2951 C CA . LEU A 1 391 ? -5.173 -0.950 14.109 1.00 66.44 391 LEU A CA 1
ATOM 2952 C C . LEU A 1 391 ? -4.064 -1.640 13.290 1.00 66.44 391 LEU A C 1
ATOM 2954 O O . LEU A 1 391 ? -2.975 -1.088 13.160 1.00 66.44 391 LEU A O 1
ATOM 2958 N N . THR A 1 392 ? -4.312 -2.822 12.715 1.00 57.44 392 THR A N 1
ATOM 2959 C CA . THR A 1 392 ? -3.334 -3.548 11.884 1.00 57.44 392 THR A CA 1
ATOM 2960 C C . THR A 1 392 ? -3.508 -3.246 10.389 1.00 57.44 392 THR A C 1
ATOM 2962 O O . THR A 1 392 ? -4.515 -3.639 9.796 1.00 57.44 392 THR A O 1
ATOM 2965 N N . ARG A 1 393 ? -2.514 -2.612 9.742 1.00 45.91 393 ARG A N 1
ATOM 2966 C CA . ARG A 1 393 ? -2.439 -2.508 8.268 1.00 45.91 393 ARG A CA 1
ATOM 2967 C C . ARG A 1 393 ? -2.160 -3.891 7.667 1.00 45.91 393 ARG A C 1
ATOM 2969 O O . ARG A 1 393 ? -1.354 -4.656 8.197 1.00 45.91 393 ARG A O 1
ATOM 2976 N N . LYS A 1 394 ? -2.812 -4.217 6.545 1.00 40.91 394 LYS A N 1
ATOM 2977 C CA . LYS A 1 394 ? -2.523 -5.446 5.792 1.00 40.91 394 LYS A CA 1
ATOM 2978 C C . LYS A 1 394 ? -1.108 -5.323 5.194 1.00 40.91 394 LYS A C 1
ATOM 2980 O O . LYS A 1 394 ? -0.865 -4.333 4.502 1.00 40.91 394 LYS A O 1
ATOM 2985 N N . PRO A 1 395 ? -0.181 -6.262 5.452 1.00 44.16 395 PRO A N 1
ATOM 2986 C CA . PRO A 1 395 ? 1.112 -6.261 4.775 1.00 44.16 395 PRO A CA 1
ATOM 2987 C C . PRO A 1 395 ? 0.906 -6.396 3.261 1.00 44.16 395 PRO A C 1
ATOM 2989 O O . PRO A 1 395 ? -0.108 -6.957 2.829 1.00 44.16 395 PRO A O 1
ATOM 2992 N N . LEU A 1 396 ? 1.862 -5.877 2.481 1.00 49.38 396 LEU A N 1
ATOM 2993 C CA . LEU A 1 396 ? 1.898 -6.008 1.021 1.00 49.38 396 LEU A CA 1
ATOM 2994 C C . LEU A 1 396 ? 1.598 -7.464 0.643 1.00 49.38 396 LEU A C 1
ATOM 2996 O O . LEU A 1 396 ? 2.223 -8.390 1.172 1.00 49.38 396 LEU A O 1
ATOM 3000 N N . ALA A 1 397 ? 0.600 -7.684 -0.211 1.00 59.84 397 ALA A N 1
ATOM 3001 C CA . ALA A 1 397 ? 0.255 -9.042 -0.594 1.00 59.84 397 ALA A CA 1
ATOM 3002 C C . ALA A 1 397 ? 1.290 -9.535 -1.618 1.00 59.84 397 ALA A C 1
ATOM 3004 O O . ALA A 1 397 ? 1.512 -8.936 -2.666 1.00 59.84 397 ALA A O 1
ATOM 3005 N N . ILE A 1 398 ? 1.971 -10.625 -1.279 1.00 70.75 398 ILE A N 1
ATOM 3006 C CA . ILE A 1 398 ? 2.962 -11.269 -2.142 1.00 70.75 398 ILE A CA 1
ATOM 3007 C C . ILE A 1 398 ? 2.298 -12.435 -2.891 1.00 70.75 398 ILE A C 1
ATOM 3009 O O . ILE A 1 398 ? 1.523 -13.183 -2.284 1.00 70.75 398 ILE A O 1
ATOM 3013 N N . PRO A 1 399 ? 2.534 -12.589 -4.206 1.00 84.94 399 PRO A N 1
ATOM 3014 C CA . PRO A 1 399 ? 1.923 -13.658 -4.991 1.00 84.94 399 PRO A CA 1
ATOM 3015 C C . PRO A 1 399 ? 2.508 -15.041 -4.647 1.00 84.94 399 PRO A C 1
ATOM 3017 O O . PRO A 1 399 ? 3.602 -15.129 -4.090 1.00 84.94 399 PRO A O 1
ATOM 3020 N N . PRO A 1 400 ? 1.807 -16.144 -4.964 1.00 88.44 400 PRO A N 1
ATOM 3021 C CA . PRO A 1 400 ? 2.358 -17.492 -4.819 1.00 88.44 400 PRO A CA 1
ATOM 3022 C C . PRO A 1 400 ? 3.598 -17.701 -5.698 1.00 88.44 400 PRO A C 1
ATOM 3024 O O . PRO A 1 400 ? 3.634 -17.230 -6.835 1.00 88.44 400 PRO A O 1
ATOM 3027 N N . ALA A 1 401 ? 4.596 -18.424 -5.180 1.00 92.00 401 ALA A N 1
ATOM 3028 C CA . ALA A 1 401 ? 5.783 -18.788 -5.946 1.00 92.00 401 ALA A CA 1
ATOM 3029 C C . ALA A 1 401 ? 5.432 -19.682 -7.142 1.00 92.00 401 ALA A C 1
ATOM 3031 O O . ALA A 1 401 ? 4.599 -20.584 -7.048 1.00 92.00 401 ALA A O 1
ATOM 3032 N N . LEU A 1 402 ? 6.131 -19.462 -8.251 1.00 93.50 402 LEU A N 1
ATOM 3033 C CA . LEU A 1 402 ? 5.994 -20.230 -9.477 1.00 93.50 402 LEU A CA 1
ATOM 3034 C C . LEU A 1 402 ? 6.635 -21.619 -9.326 1.00 93.50 402 LEU A C 1
ATOM 3036 O O . LEU A 1 402 ? 7.810 -21.745 -8.963 1.00 93.50 402 LEU A O 1
ATOM 3040 N N . ARG A 1 403 ? 5.881 -22.675 -9.639 1.00 93.12 403 ARG A N 1
ATOM 3041 C CA . ARG A 1 403 ? 6.334 -24.074 -9.585 1.00 93.12 403 ARG A CA 1
ATOM 3042 C C . ARG A 1 403 ? 6.298 -24.734 -10.967 1.00 93.12 403 ARG A C 1
ATOM 3044 O O . ARG A 1 403 ? 5.444 -24.391 -11.784 1.00 93.12 403 ARG A O 1
ATOM 3051 N N . PRO A 1 404 ? 7.198 -25.692 -11.262 1.00 91.06 404 PRO A N 1
ATOM 3052 C CA . PRO A 1 404 ? 7.097 -26.488 -12.481 1.00 91.06 404 PRO A CA 1
ATOM 3053 C C . PRO A 1 404 ? 5.707 -27.118 -12.608 1.00 91.06 404 PRO A C 1
ATOM 3055 O O . PRO A 1 404 ? 5.166 -27.662 -11.647 1.00 91.06 404 PRO A O 1
ATOM 3058 N N . GLY A 1 405 ? 5.130 -27.041 -13.800 1.00 92.69 405 GLY A N 1
ATOM 3059 C CA . GLY A 1 405 ? 3.758 -27.440 -14.077 1.00 92.69 405 GLY A CA 1
ATOM 3060 C C . GLY A 1 405 ? 2.740 -26.313 -13.936 1.00 92.69 405 GLY A C 1
ATOM 3061 O O . GLY A 1 405 ? 1.624 -26.496 -14.403 1.00 92.69 405 GLY A O 1
ATOM 3062 N N . ASP A 1 406 ? 3.069 -25.158 -13.362 1.00 95.81 406 ASP A N 1
ATOM 3063 C CA . ASP A 1 406 ? 2.111 -24.057 -13.233 1.00 95.81 406 ASP A CA 1
ATOM 3064 C C . ASP A 1 406 ? 1.691 -23.476 -14.586 1.00 95.81 406 ASP A C 1
ATOM 3066 O O . ASP A 1 406 ? 2.435 -23.521 -15.575 1.00 95.81 406 ASP A O 1
ATOM 3070 N N . ALA A 1 407 ? 0.476 -22.919 -14.629 1.00 96.94 407 ALA A N 1
ATOM 3071 C CA . ALA A 1 407 ? 0.016 -22.199 -15.805 1.00 96.94 407 ALA A CA 1
ATOM 3072 C C . ALA A 1 407 ? 0.510 -20.748 -15.793 1.00 96.94 407 ALA A C 1
ATOM 3074 O O . ALA A 1 407 ? 0.415 -20.046 -14.780 1.00 96.94 407 ALA A O 1
ATOM 3075 N N . ILE A 1 408 ? 1.008 -20.305 -16.947 1.00 97.62 408 ILE A N 1
ATOM 3076 C CA . ILE A 1 408 ? 1.497 -18.946 -17.177 1.00 97.62 408 ILE A CA 1
ATOM 3077 C C . ILE A 1 408 ? 0.631 -18.323 -18.265 1.00 97.62 408 ILE A C 1
ATOM 3079 O O . ILE A 1 408 ? 0.641 -18.757 -19.415 1.00 97.62 408 ILE A O 1
ATOM 3083 N N . SER A 1 409 ? -0.133 -17.305 -17.900 1.00 98.06 409 SER A N 1
ATOM 3084 C CA . SER A 1 409 ? -0.916 -16.521 -18.844 1.00 98.06 409 SER A CA 1
ATOM 3085 C C . SER A 1 409 ? -0.018 -15.558 -19.599 1.00 98.06 409 SER A C 1
ATOM 3087 O O . SER A 1 409 ? 0.624 -14.707 -18.989 1.00 98.06 409 SER A O 1
ATOM 3089 N N . ILE A 1 410 ? -0.004 -15.663 -20.922 1.00 97.94 410 ILE A N 1
ATOM 3090 C CA . ILE A 1 410 ? 0.704 -14.736 -21.796 1.00 97.94 410 ILE A CA 1
ATOM 3091 C C . ILE A 1 410 ? -0.265 -13.656 -22.263 1.00 97.94 410 ILE A C 1
ATOM 3093 O O . ILE A 1 410 ? -1.329 -13.961 -22.804 1.00 97.94 410 ILE A O 1
ATOM 3097 N N . VAL A 1 411 ? 0.127 -12.400 -22.063 1.00 97.62 411 VAL A N 1
ATOM 3098 C CA . VAL A 1 411 ? -0.672 -11.217 -22.409 1.00 97.62 411 VAL A CA 1
ATOM 3099 C C . VAL A 1 411 ? 0.140 -10.241 -23.252 1.00 97.62 411 VAL A C 1
ATOM 3101 O O . VAL A 1 411 ? 1.364 -10.181 -23.146 1.00 97.62 411 VAL A O 1
ATOM 3104 N N . ALA A 1 412 ? -0.523 -9.435 -24.072 1.00 97.06 412 ALA A N 1
ATOM 3105 C CA . ALA A 1 412 ? 0.108 -8.405 -24.885 1.00 97.06 412 ALA A CA 1
ATOM 3106 C C . ALA A 1 412 ? -0.505 -7.027 -24.587 1.00 97.06 412 ALA A C 1
ATOM 3108 O O . ALA A 1 412 ? -1.176 -6.458 -25.446 1.00 97.06 412 ALA A O 1
ATOM 3109 N N . PRO A 1 413 ? -0.284 -6.445 -23.395 1.00 96.31 413 PRO A N 1
ATOM 3110 C CA . PRO A 1 413 ? -0.896 -5.172 -23.022 1.00 96.31 413 PRO A CA 1
ATOM 3111 C C . PRO A 1 413 ? -0.326 -3.978 -23.803 1.00 96.31 413 PRO A C 1
ATOM 3113 O O . PRO A 1 413 ? -0.941 -2.920 -23.794 1.00 96.31 413 PRO A O 1
ATOM 3116 N N . ALA A 1 414 ? 0.799 -4.145 -24.504 1.00 96.19 414 ALA A N 1
ATOM 3117 C CA . ALA A 1 414 ? 1.461 -3.116 -25.306 1.00 96.19 414 ALA A CA 1
ATOM 3118 C C . ALA A 1 414 ? 1.455 -3.481 -26.806 1.00 96.19 414 ALA A C 1
ATOM 3120 O O . ALA A 1 414 ? 0.397 -3.511 -27.439 1.00 96.19 414 ALA A O 1
ATOM 3121 N N . SER A 1 415 ? 2.621 -3.786 -27.384 1.00 95.38 415 SER A N 1
ATOM 3122 C CA . SER A 1 415 ? 2.811 -4.022 -28.821 1.00 95.38 415 SER A CA 1
ATOM 3123 C C . SER A 1 415 ? 2.849 -5.510 -29.203 1.00 95.38 415 SER A C 1
ATOM 3125 O O . SER A 1 415 ? 3.155 -6.374 -28.383 1.00 95.38 415 SER A O 1
ATOM 3127 N N . SER A 1 416 ? 2.589 -5.827 -30.478 1.00 94.75 416 SER A N 1
ATOM 3128 C CA . SER A 1 416 ? 2.666 -7.205 -31.001 1.00 94.75 416 SER A CA 1
ATOM 3129 C C . SER A 1 416 ? 4.102 -7.735 -31.115 1.00 94.75 416 SER A C 1
ATOM 3131 O O . SER A 1 416 ? 4.996 -6.980 -31.522 1.00 94.75 416 SER A O 1
ATOM 3133 N N . PRO A 1 417 ? 4.349 -9.025 -30.810 1.00 93.25 417 PRO A N 1
ATOM 3134 C CA . PRO A 1 417 ? 5.601 -9.709 -31.128 1.00 93.25 417 PRO A CA 1
ATOM 3135 C C . PRO A 1 417 ? 5.665 -10.142 -32.603 1.00 93.25 417 PRO A C 1
ATOM 3137 O O . PRO A 1 417 ? 4.649 -10.221 -33.292 1.00 93.25 417 PRO A O 1
ATOM 3140 N N . GLN A 1 418 ? 6.866 -10.491 -33.072 1.00 90.75 418 GLN A N 1
ATOM 3141 C CA . GLN A 1 418 ? 7.033 -11.253 -34.315 1.00 90.75 418 GLN A CA 1
ATOM 3142 C C . GLN A 1 418 ? 6.637 -12.715 -34.078 1.00 90.75 418 GLN A C 1
ATOM 3144 O O . GLN A 1 418 ? 7.034 -13.295 -33.064 1.00 90.75 418 GLN A O 1
ATOM 3149 N N . ARG A 1 419 ? 5.898 -13.312 -35.022 1.00 92.81 419 ARG A N 1
ATOM 3150 C CA . ARG A 1 419 ? 5.340 -14.669 -34.890 1.00 92.81 419 ARG A CA 1
ATOM 3151 C C . ARG A 1 419 ? 6.407 -15.725 -34.594 1.00 92.81 419 ARG A C 1
ATOM 3153 O O . ARG A 1 419 ? 6.280 -16.432 -33.602 1.00 92.81 419 ARG A O 1
ATOM 3160 N N . ASP A 1 420 ? 7.491 -15.753 -35.366 1.00 90.94 420 ASP A N 1
ATOM 3161 C CA . ASP A 1 420 ? 8.548 -16.765 -35.214 1.00 90.94 420 ASP A CA 1
ATOM 3162 C C . ASP A 1 420 ? 9.206 -16.720 -33.823 1.00 90.94 420 ASP A C 1
ATOM 3164 O O . ASP A 1 420 ? 9.420 -17.751 -33.185 1.00 90.94 420 ASP A O 1
ATOM 3168 N N . ARG A 1 421 ? 9.471 -15.511 -33.302 1.00 90.19 421 ARG A N 1
ATOM 3169 C CA . ARG A 1 421 ? 10.037 -15.322 -31.953 1.00 90.19 421 ARG A CA 1
ATOM 3170 C C . ARG A 1 421 ? 9.051 -15.707 -30.857 1.00 90.19 421 ARG A C 1
ATOM 3172 O O . ARG A 1 421 ? 9.453 -16.264 -29.838 1.00 90.19 421 ARG A O 1
ATOM 3179 N N . PHE A 1 422 ? 7.771 -15.401 -31.050 1.00 93.25 422 PHE A N 1
ATOM 3180 C CA . PHE A 1 422 ? 6.718 -15.785 -30.118 1.00 93.25 422 PHE A CA 1
ATOM 3181 C C . PHE A 1 422 ? 6.580 -17.309 -30.026 1.00 93.25 422 PHE A C 1
ATOM 3183 O O . PHE A 1 422 ? 6.582 -17.856 -28.925 1.00 93.25 422 PHE A O 1
ATOM 3190 N N . GLU A 1 423 ? 6.528 -18.002 -31.164 1.00 92.94 423 GLU A N 1
ATOM 3191 C CA . GLU A 1 423 ? 6.422 -19.463 -31.213 1.00 92.94 423 GLU A CA 1
ATOM 3192 C C . GLU A 1 423 ? 7.642 -20.141 -30.572 1.00 92.94 423 GLU A C 1
ATOM 3194 O O . GLU A 1 423 ? 7.479 -21.058 -29.760 1.00 92.94 423 GLU A O 1
ATOM 3199 N N . ALA A 1 424 ? 8.852 -19.635 -30.836 1.00 91.06 424 ALA A N 1
ATOM 3200 C CA . ALA A 1 424 ? 10.071 -20.098 -30.172 1.00 91.06 424 ALA A CA 1
ATOM 3201 C C . ALA A 1 424 ? 10.010 -19.905 -28.645 1.00 91.06 424 ALA A C 1
ATOM 3203 O O . ALA A 1 424 ? 10.324 -20.825 -27.886 1.00 91.06 424 ALA A O 1
ATOM 3204 N N . ALA A 1 425 ? 9.549 -18.741 -28.179 1.00 91.69 425 ALA A N 1
ATOM 3205 C CA . ALA A 1 425 ? 9.434 -18.452 -26.754 1.00 91.69 425 ALA A CA 1
ATOM 3206 C C . ALA A 1 425 ? 8.399 -19.332 -26.041 1.00 91.69 425 ALA A C 1
ATOM 3208 O O . ALA A 1 425 ? 8.654 -19.824 -24.941 1.00 91.69 425 ALA A O 1
ATOM 3209 N N . MET A 1 426 ? 7.258 -19.592 -26.682 1.00 93.81 426 MET A N 1
ATOM 3210 C CA . MET A 1 426 ? 6.229 -20.505 -26.177 1.00 93.81 426 MET A CA 1
ATOM 3211 C C . MET A 1 426 ? 6.753 -21.942 -26.059 1.00 93.81 426 MET A C 1
ATOM 3213 O O . MET A 1 426 ? 6.504 -22.616 -25.052 1.00 93.81 426 MET A O 1
ATOM 3217 N N . ALA A 1 427 ? 7.517 -22.404 -27.055 1.00 92.38 427 ALA A N 1
ATOM 3218 C CA . ALA A 1 427 ? 8.164 -23.712 -27.022 1.00 92.38 427 ALA A CA 1
ATOM 3219 C C . ALA A 1 427 ? 9.195 -23.804 -25.886 1.00 92.38 427 ALA A C 1
ATOM 3221 O O . ALA A 1 427 ? 9.176 -24.767 -25.120 1.00 92.38 427 ALA A O 1
ATOM 3222 N N . ASN A 1 428 ? 10.029 -22.775 -25.711 1.00 90.94 428 ASN A N 1
ATOM 3223 C CA . ASN A 1 428 ? 11.022 -22.710 -24.636 1.00 90.94 428 ASN A CA 1
ATOM 3224 C C . ASN A 1 428 ? 10.385 -22.664 -23.238 1.00 90.94 428 ASN A C 1
ATOM 3226 O O . ASN A 1 428 ? 10.896 -23.292 -22.310 1.00 90.94 428 ASN A O 1
ATOM 3230 N N . LEU A 1 429 ? 9.257 -21.968 -23.079 1.00 91.44 429 LEU A N 1
ATOM 3231 C CA . LEU A 1 429 ? 8.513 -21.931 -21.818 1.00 91.44 429 LEU A CA 1
ATOM 3232 C C . LEU A 1 429 ? 7.883 -23.294 -21.487 1.00 91.44 429 LEU A C 1
ATOM 3234 O O . LEU A 1 429 ? 7.922 -23.739 -20.340 1.00 91.44 429 LEU A O 1
ATOM 3238 N N . THR A 1 430 ? 7.373 -23.991 -22.506 1.00 94.19 430 THR A N 1
ATOM 3239 C CA . THR A 1 430 ? 6.842 -25.357 -22.375 1.00 94.19 430 THR A CA 1
ATOM 3240 C C . THR A 1 430 ? 7.951 -26.359 -22.041 1.00 94.19 430 THR A C 1
ATOM 3242 O O . THR A 1 430 ? 7.778 -27.206 -21.166 1.00 94.19 430 THR A O 1
ATOM 3245 N N . ALA A 1 431 ? 9.121 -26.243 -22.679 1.00 91.31 431 ALA A N 1
ATOM 3246 C CA . ALA A 1 431 ? 10.285 -27.091 -22.417 1.00 91.31 431 ALA A CA 1
ATOM 3247 C C . ALA A 1 431 ? 10.833 -26.930 -20.987 1.00 91.31 431 ALA A C 1
ATOM 3249 O O . ALA A 1 431 ? 11.342 -27.890 -20.414 1.00 91.31 431 ALA A O 1
ATOM 3250 N N . ARG A 1 432 ? 10.663 -25.745 -20.383 1.00 89.81 432 ARG A N 1
ATOM 3251 C CA . ARG A 1 432 ? 10.945 -25.482 -18.959 1.00 89.81 432 ARG A CA 1
ATOM 3252 C C . ARG A 1 432 ? 9.919 -26.100 -17.995 1.00 89.81 432 ARG A C 1
ATOM 3254 O O . ARG A 1 432 ? 10.079 -25.996 -16.784 1.00 89.81 432 ARG A O 1
ATOM 3261 N N . GLY A 1 433 ? 8.886 -26.770 -18.511 1.00 92.75 433 GLY A N 1
ATOM 3262 C CA . GLY A 1 433 ? 7.899 -27.503 -17.720 1.00 92.75 433 GLY A CA 1
ATOM 3263 C C . GLY A 1 433 ? 6.680 -26.684 -17.297 1.00 92.75 433 GLY A C 1
ATOM 3264 O O . GLY A 1 433 ? 5.929 -27.144 -16.442 1.00 92.75 433 GLY A O 1
ATOM 3265 N N . TYR A 1 434 ? 6.456 -25.500 -17.868 1.00 96.19 434 TYR A N 1
ATOM 3266 C CA . TYR A 1 434 ? 5.283 -24.665 -17.582 1.00 96.19 434 TYR A CA 1
ATOM 3267 C C . TYR A 1 434 ? 4.179 -24.842 -18.629 1.00 96.19 434 TYR A C 1
ATOM 3269 O O . TYR A 1 434 ? 4.421 -25.324 -19.736 1.00 96.19 434 TYR A O 1
ATOM 3277 N N . ARG A 1 435 ? 2.948 -24.439 -18.292 1.00 96.94 435 ARG A N 1
ATOM 3278 C CA . ARG A 1 435 ? 1.791 -24.491 -19.202 1.00 96.94 435 ARG A CA 1
ATOM 3279 C C . ARG A 1 435 ? 1.415 -23.084 -19.681 1.00 96.94 435 ARG A C 1
ATOM 3281 O O . ARG A 1 435 ? 0.647 -22.408 -18.992 1.00 96.94 435 ARG A O 1
ATOM 3288 N N . PRO A 1 436 ? 1.930 -22.606 -20.826 1.00 96.38 436 PRO A N 1
ATOM 3289 C CA . PRO A 1 436 ? 1.570 -21.284 -21.313 1.00 96.38 436 PRO A CA 1
ATOM 3290 C C . PRO A 1 436 ? 0.125 -21.248 -21.843 1.00 96.38 436 PRO A C 1
ATOM 3292 O O . PRO A 1 436 ? -0.301 -22.148 -22.569 1.00 96.38 436 PRO A O 1
ATOM 3295 N N . LYS A 1 437 ? -0.629 -20.200 -21.495 1.00 96.44 437 LYS A N 1
ATOM 3296 C CA . LYS A 1 437 ? -2.015 -19.952 -21.932 1.00 96.44 437 LYS A CA 1
ATOM 3297 C C . LYS A 1 437 ? -2.091 -18.615 -22.669 1.00 96.44 437 LYS A C 1
ATOM 3299 O O . LYS A 1 437 ? -1.448 -17.653 -22.267 1.00 96.44 437 LYS A O 1
ATOM 3304 N N . THR A 1 438 ? -2.883 -18.551 -23.735 1.00 95.81 438 THR A N 1
ATOM 3305 C CA . THR A 1 438 ? -3.160 -17.321 -24.498 1.00 95.81 438 THR A CA 1
ATOM 3306 C C . THR A 1 438 ? -4.667 -17.117 -24.597 1.00 95.81 438 THR A C 1
ATOM 3308 O O . THR A 1 438 ? -5.429 -18.081 -24.509 1.00 95.81 438 THR A O 1
ATOM 3311 N N . TYR A 1 439 ? -5.101 -15.868 -24.770 1.00 92.50 439 TYR A N 1
ATOM 3312 C CA . TYR A 1 439 ? -6.524 -15.499 -24.775 1.00 92.50 439 TYR A CA 1
ATOM 3313 C C . TYR A 1 439 ? -7.021 -15.021 -26.143 1.00 92.50 439 TYR A C 1
ATOM 3315 O O . TYR A 1 439 ? -8.226 -14.950 -26.377 1.00 92.50 439 TYR A O 1
ATOM 3323 N N . ARG A 1 440 ? -6.093 -14.716 -27.053 1.00 93.44 440 ARG A N 1
ATOM 3324 C CA . ARG A 1 440 ? -6.315 -14.318 -28.448 1.00 93.44 440 ARG A CA 1
ATOM 3325 C C . ARG A 1 440 ? -5.004 -14.446 -29.228 1.00 93.44 440 ARG A C 1
ATOM 3327 O O . ARG A 1 440 ? -3.949 -14.674 -28.638 1.00 93.44 440 ARG A O 1
ATOM 3334 N N . ASP A 1 441 ? -5.061 -14.255 -30.544 1.00 91.88 441 ASP A N 1
ATOM 3335 C CA . ASP A 1 441 ? -3.858 -14.074 -31.361 1.00 91.88 441 ASP A CA 1
ATOM 3336 C C . ASP A 1 441 ? -3.429 -12.598 -31.349 1.00 91.88 441 ASP A C 1
ATOM 3338 O O . ASP A 1 441 ? -4.072 -11.747 -31.960 1.00 91.88 441 ASP A O 1
ATOM 3342 N N . PHE A 1 442 ? -2.337 -12.294 -30.648 1.00 91.06 442 PHE A N 1
ATOM 3343 C CA . PHE A 1 442 ? -1.732 -10.959 -30.594 1.00 91.06 442 PHE A CA 1
ATOM 3344 C C . PHE A 1 442 ? -0.501 -10.808 -31.503 1.00 91.06 442 PHE A C 1
ATOM 3346 O O . PHE A 1 442 ? 0.187 -9.788 -31.434 1.00 91.06 442 PHE A O 1
ATOM 3353 N N . CYS A 1 443 ? -0.206 -11.782 -32.375 1.00 92.12 443 CYS A N 1
ATOM 3354 C CA . CYS A 1 443 ? 0.877 -11.683 -33.366 1.00 92.12 443 CYS A CA 1
ATOM 3355 C C . CYS A 1 443 ? 0.478 -10.880 -34.617 1.00 92.12 443 CYS A C 1
ATOM 3357 O O . CYS A 1 443 ? 1.305 -10.692 -35.508 1.00 92.12 443 CYS A O 1
ATOM 3359 N N . THR A 1 444 ? -0.773 -10.416 -34.698 1.00 91.38 444 THR A N 1
ATOM 3360 C CA . THR A 1 444 ? -1.258 -9.529 -35.763 1.00 91.38 444 THR A CA 1
ATOM 3361 C C . THR A 1 444 ? -1.318 -8.092 -35.231 1.00 91.38 444 THR A C 1
ATOM 3363 O O . THR A 1 444 ? -2.171 -7.809 -34.392 1.00 91.38 444 THR A O 1
ATOM 3366 N N . PRO A 1 445 ? -0.436 -7.181 -35.681 1.00 91.38 445 PRO A N 1
ATOM 3367 C CA . PRO A 1 445 ? -0.384 -5.819 -35.155 1.00 91.38 445 PRO A CA 1
ATOM 3368 C C . PRO A 1 445 ? -1.638 -4.996 -35.460 1.00 91.38 445 PRO A C 1
ATOM 3370 O O . PRO A 1 445 ? -2.166 -5.029 -36.572 1.00 91.38 445 PRO A O 1
ATOM 3373 N N . HIS A 1 446 ? -2.044 -4.168 -34.499 1.00 93.25 446 HIS A N 1
ATOM 3374 C CA . HIS A 1 446 ? -3.010 -3.088 -34.676 1.00 93.25 446 HIS A CA 1
ATOM 3375 C C . HIS A 1 446 ? -2.270 -1.743 -34.616 1.00 93.25 446 HIS A C 1
ATOM 3377 O O . HIS A 1 446 ? -2.185 -1.087 -33.575 1.00 93.25 446 HIS A O 1
ATOM 3383 N N . GLY A 1 447 ? -1.653 -1.353 -35.736 1.00 93.19 447 GLY A N 1
ATOM 3384 C CA . GLY A 1 447 ? -0.710 -0.232 -35.753 1.00 93.19 447 GLY A CA 1
ATOM 3385 C C . GLY A 1 447 ? 0.518 -0.543 -34.891 1.00 93.19 447 GLY A C 1
ATOM 3386 O O . GL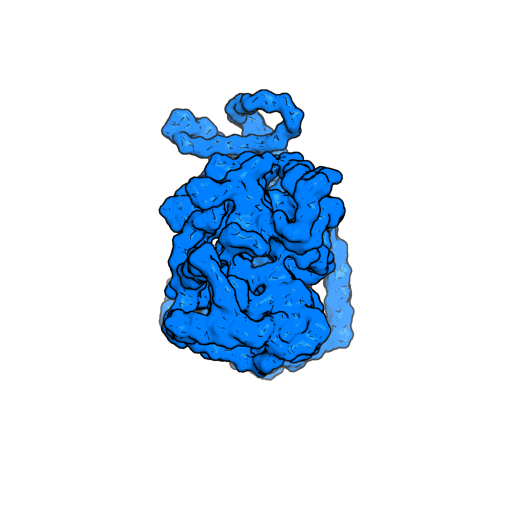Y A 1 447 ? 1.157 -1.575 -35.079 1.00 93.19 447 GLY A O 1
ATOM 3387 N N . PHE A 1 448 ? 0.838 0.334 -33.936 1.00 91.81 448 PHE A N 1
ATOM 3388 C CA . PHE A 1 448 ? 1.904 0.099 -32.950 1.00 91.81 448 PHE A CA 1
ATOM 3389 C C . PHE A 1 448 ? 1.444 -0.733 -31.733 1.00 91.81 448 PHE A C 1
ATOM 3391 O O . PHE A 1 448 ? 2.273 -1.099 -30.898 1.00 91.81 448 PHE A O 1
ATOM 3398 N N . LEU A 1 449 ? 0.146 -1.042 -31.619 1.00 96.62 449 LEU A N 1
ATOM 3399 C CA . LEU A 1 449 ? -0.445 -1.831 -30.531 1.00 96.62 449 LEU A CA 1
ATOM 3400 C C . LEU A 1 449 ? -0.585 -3.306 -30.920 1.00 96.62 449 LEU A C 1
ATOM 3402 O O . LEU A 1 449 ? -0.571 -3.662 -32.098 1.00 96.62 449 LEU A O 1
ATOM 3406 N N . SER A 1 450 ? -0.782 -4.169 -29.925 1.00 95.69 450 SER A N 1
ATOM 3407 C CA . SER A 1 450 ? -1.075 -5.591 -30.132 1.00 95.69 450 SER A CA 1
ATOM 3408 C C . SER A 1 450 ? -2.532 -5.902 -30.501 1.00 95.69 450 SER A C 1
ATOM 3410 O O . SER A 1 450 ? -2.869 -7.048 -30.796 1.00 95.69 450 SER A O 1
ATOM 3412 N N . GLY A 1 451 ? -3.408 -4.906 -30.395 1.00 96.31 451 GLY A N 1
ATOM 3413 C CA . GLY A 1 451 ? -4.856 -5.013 -30.518 1.00 96.31 451 GLY A CA 1
ATOM 3414 C C . GLY A 1 451 ? -5.523 -3.712 -30.077 1.00 96.31 451 GLY A C 1
ATOM 3415 O O . GLY A 1 451 ? -4.853 -2.776 -29.624 1.00 96.31 451 GLY A O 1
ATOM 3416 N N . THR A 1 452 ? -6.843 -3.652 -30.198 1.00 96.31 452 THR A N 1
ATOM 3417 C CA . THR A 1 452 ? -7.646 -2.548 -29.661 1.00 96.31 452 THR A CA 1
ATOM 3418 C C . THR A 1 452 ? -7.540 -2.479 -28.134 1.00 96.31 452 THR A C 1
ATOM 3420 O O . THR A 1 452 ? -7.152 -3.444 -27.473 1.00 96.31 452 THR A O 1
ATOM 3423 N N . ASP A 1 453 ? -7.880 -1.327 -27.552 1.00 97.19 453 ASP A N 1
ATOM 3424 C CA . ASP A 1 453 ? -7.853 -1.135 -26.096 1.00 97.19 453 ASP A CA 1
ATOM 3425 C C . ASP A 1 453 ? -8.753 -2.178 -25.400 1.00 97.19 453 ASP A C 1
ATOM 3427 O O . ASP A 1 453 ? -8.334 -2.794 -24.423 1.00 97.19 453 ASP A O 1
ATOM 3431 N N . ASP A 1 454 ? -9.925 -2.472 -25.973 1.00 96.94 454 ASP A N 1
ATOM 3432 C CA . ASP A 1 454 ? -10.880 -3.458 -25.450 1.00 96.94 454 ASP A CA 1
ATOM 3433 C C . ASP A 1 454 ? -10.342 -4.894 -25.496 1.00 96.94 454 ASP A C 1
ATOM 3435 O O . ASP A 1 454 ? -10.500 -5.642 -24.530 1.00 96.94 454 ASP A O 1
ATOM 3439 N N . GLU A 1 455 ? -9.679 -5.290 -26.587 1.00 96.75 455 GLU A N 1
ATOM 3440 C CA . GLU A 1 455 ? -9.057 -6.616 -26.701 1.00 96.75 455 GLU A CA 1
ATOM 3441 C C . GLU A 1 455 ? -7.933 -6.799 -25.677 1.00 96.75 455 GLU A C 1
ATOM 3443 O O . GLU A 1 455 ? -7.832 -7.860 -25.059 1.00 96.75 455 GLU A O 1
ATOM 3448 N N . ARG A 1 456 ? -7.110 -5.761 -25.467 1.00 97.31 456 ARG A N 1
ATOM 3449 C CA . ARG A 1 456 ? -6.000 -5.782 -24.500 1.00 97.31 456 ARG A CA 1
ATOM 3450 C C . ARG A 1 456 ? -6.502 -5.822 -23.055 1.00 97.31 456 ARG A C 1
ATOM 3452 O O . ARG A 1 456 ? -5.974 -6.601 -22.265 1.00 97.31 456 ARG A O 1
ATOM 3459 N N . ILE A 1 457 ? -7.544 -5.054 -22.724 1.00 97.25 457 ILE A N 1
ATOM 3460 C CA . ILE A 1 457 ? -8.205 -5.101 -21.407 1.00 97.25 457 ILE A CA 1
ATOM 3461 C C . ILE A 1 457 ? -8.818 -6.483 -21.174 1.00 97.25 457 ILE A C 1
ATOM 3463 O O . ILE A 1 457 ? -8.556 -7.111 -20.152 1.00 97.25 457 ILE A O 1
ATOM 3467 N N . THR A 1 458 ? -9.593 -6.986 -22.139 1.00 96.75 458 THR A N 1
ATOM 3468 C CA . THR A 1 458 ? -10.291 -8.275 -22.018 1.00 96.75 458 THR A CA 1
ATOM 3469 C C . THR A 1 458 ? -9.311 -9.424 -21.795 1.00 96.75 458 THR A C 1
ATOM 3471 O O . THR A 1 458 ? -9.537 -10.269 -20.931 1.00 96.75 458 THR A O 1
ATOM 3474 N N . GLU A 1 459 ? -8.204 -9.448 -22.538 1.00 95.44 459 GLU A N 1
ATOM 3475 C CA . GLU A 1 459 ? -7.123 -10.420 -22.361 1.00 95.44 459 GLU A CA 1
ATOM 3476 C C . GLU A 1 459 ? -6.469 -10.325 -20.978 1.00 95.44 459 GLU A C 1
ATOM 3478 O O . GLU A 1 459 ? -6.289 -11.346 -20.310 1.00 95.44 459 GLU A O 1
ATOM 3483 N N . LEU A 1 460 ? -6.123 -9.113 -20.538 1.00 96.75 460 LEU A N 1
ATOM 3484 C CA . LEU A 1 460 ? -5.453 -8.901 -19.258 1.00 96.75 460 LEU A CA 1
ATOM 3485 C C . LEU A 1 460 ? -6.350 -9.314 -18.085 1.00 96.75 460 LEU A C 1
ATOM 3487 O O . LEU A 1 460 ? -5.926 -10.051 -17.195 1.00 96.75 460 LEU A O 1
ATOM 3491 N N . GLU A 1 461 ? -7.619 -8.916 -18.107 1.00 96.81 461 GLU A N 1
ATOM 3492 C CA . GLU A 1 461 ? -8.567 -9.303 -17.069 1.00 96.81 461 GLU A CA 1
ATOM 3493 C C . GLU A 1 461 ? -8.927 -10.793 -17.116 1.00 96.81 461 GLU A C 1
ATOM 3495 O O . GLU A 1 461 ? -9.196 -11.392 -16.073 1.00 96.81 461 GLU A O 1
ATOM 3500 N N . ALA A 1 462 ? -8.938 -11.423 -18.297 1.00 97.06 462 ALA A N 1
ATOM 3501 C CA . ALA A 1 462 ? -9.100 -12.872 -18.406 1.00 97.06 462 ALA A CA 1
ATOM 3502 C C . ALA A 1 462 ? -7.941 -13.604 -17.711 1.00 97.06 462 ALA A C 1
ATOM 3504 O O . ALA A 1 462 ? -8.185 -14.534 -16.940 1.00 97.06 462 ALA A O 1
ATOM 3505 N N . ALA A 1 463 ? -6.706 -13.123 -17.890 1.00 97.25 463 ALA A N 1
ATOM 3506 C CA . ALA A 1 463 ? -5.536 -13.626 -17.176 1.00 97.25 463 ALA A CA 1
ATOM 3507 C C . ALA A 1 463 ? -5.630 -13.417 -15.653 1.00 97.25 463 ALA A C 1
ATOM 3509 O O . ALA A 1 463 ? -5.274 -14.311 -14.881 1.00 97.25 463 ALA A O 1
ATOM 3510 N N . PHE A 1 464 ? -6.158 -12.275 -15.199 1.00 93.81 464 PHE A N 1
ATOM 3511 C CA . PHE A 1 464 ? -6.386 -12.017 -13.771 1.00 93.81 464 PHE A CA 1
ATOM 3512 C C . PHE A 1 464 ? -7.478 -12.916 -13.172 1.00 93.81 464 PHE A C 1
ATOM 3514 O O . PHE A 1 464 ? -7.329 -13.393 -12.046 1.00 93.81 464 PHE A O 1
ATOM 3521 N N . ARG A 1 465 ? -8.546 -13.211 -13.924 1.00 93.75 465 ARG A N 1
ATOM 3522 C CA . ARG A 1 465 ? -9.644 -14.091 -13.481 1.00 93.75 465 ARG A CA 1
ATOM 3523 C C . ARG A 1 465 ? -9.277 -15.572 -13.480 1.00 93.75 465 ARG A C 1
ATOM 3525 O O . ARG A 1 465 ? -9.867 -16.323 -12.704 1.00 93.75 465 ARG A O 1
ATOM 3532 N N . ASP A 1 466 ? -8.341 -16.005 -14.325 1.00 94.94 466 ASP A N 1
ATOM 3533 C CA . ASP A 1 466 ? -8.040 -17.425 -14.510 1.00 94.94 466 ASP A CA 1
ATOM 3534 C C . ASP A 1 466 ? -7.549 -18.085 -13.206 1.00 94.94 466 ASP A C 1
ATOM 3536 O O . ASP A 1 466 ? -6.476 -17.741 -12.691 1.00 94.94 466 ASP A O 1
ATOM 3540 N N . PRO A 1 467 ? -8.294 -19.055 -12.646 1.00 90.25 467 PRO A N 1
ATOM 3541 C CA . PRO A 1 467 ? -7.917 -19.705 -11.404 1.00 90.25 467 PRO A CA 1
ATOM 3542 C C . PRO A 1 467 ? -6.721 -20.652 -11.537 1.00 90.25 467 PRO A C 1
ATOM 3544 O O . PRO A 1 467 ? -6.162 -21.041 -10.516 1.00 90.25 467 PRO A O 1
ATOM 3547 N N . GLU A 1 468 ? -6.327 -21.048 -12.742 1.00 92.75 468 GLU A N 1
ATOM 3548 C CA . GLU A 1 468 ? -5.188 -21.951 -12.941 1.00 92.75 468 GLU A CA 1
ATOM 3549 C C . GLU A 1 468 ? -3.865 -21.205 -13.110 1.00 92.75 468 GLU A C 1
ATOM 3551 O O . GLU A 1 468 ? -2.799 -21.799 -12.974 1.00 92.75 468 GLU A O 1
ATOM 3556 N N . THR A 1 469 ? -3.936 -19.909 -13.417 1.00 93.88 469 THR A N 1
ATOM 3557 C CA . THR A 1 469 ? -2.768 -19.076 -13.695 1.00 93.88 469 THR A CA 1
ATOM 3558 C C . THR A 1 469 ? -2.076 -18.646 -12.403 1.00 93.88 469 THR A C 1
ATOM 3560 O O . THR A 1 469 ? -2.683 -17.956 -11.578 1.00 93.88 469 THR A O 1
ATOM 3563 N N . THR A 1 470 ? -0.791 -18.977 -12.271 1.00 94.75 470 THR A N 1
ATOM 3564 C CA . THR A 1 470 ? 0.093 -18.490 -11.193 1.00 94.75 470 THR A CA 1
ATOM 3565 C C . THR A 1 470 ? 0.789 -17.183 -11.589 1.00 94.75 470 THR A C 1
ATOM 3567 O O . THR A 1 470 ? 1.009 -16.310 -10.749 1.00 94.75 470 THR A O 1
ATOM 3570 N N . MET A 1 471 ? 1.093 -17.021 -12.882 1.00 96.50 471 MET A N 1
ATOM 3571 C CA . MET A 1 471 ? 1.858 -15.892 -13.416 1.00 96.50 471 MET A CA 1
ATOM 3572 C C . MET A 1 471 ? 1.226 -15.320 -14.686 1.00 96.50 471 MET A C 1
ATOM 3574 O O . MET A 1 471 ? 0.844 -16.061 -15.586 1.00 96.50 471 MET A O 1
ATOM 3578 N N . VAL A 1 472 ? 1.175 -13.997 -14.776 1.00 97.81 472 VAL A N 1
ATOM 3579 C CA . VAL A 1 472 ? 0.875 -13.223 -15.977 1.00 97.81 472 VAL A CA 1
ATOM 3580 C C . VAL A 1 472 ? 2.191 -12.668 -16.518 1.00 97.81 472 VAL A C 1
ATOM 3582 O O . VAL A 1 472 ? 2.861 -11.875 -15.860 1.00 97.81 472 VAL A O 1
ATOM 3585 N N . LEU A 1 473 ? 2.580 -13.104 -17.710 1.00 97.31 473 LEU A N 1
ATOM 3586 C CA . LEU A 1 473 ? 3.823 -12.707 -18.362 1.00 97.31 473 LEU A CA 1
ATOM 3587 C C . LEU A 1 473 ? 3.499 -11.907 -19.620 1.00 97.31 473 LEU A C 1
ATOM 3589 O O . LEU A 1 473 ? 2.815 -12.398 -20.523 1.00 97.31 473 LEU A O 1
ATOM 3593 N N . ALA A 1 474 ? 4.000 -10.678 -19.695 1.00 96.69 474 ALA A N 1
ATOM 3594 C CA . ALA A 1 474 ? 3.863 -9.897 -20.908 1.00 96.69 474 ALA A CA 1
ATOM 3595 C C . ALA A 1 474 ? 4.708 -10.480 -22.033 1.00 96.69 474 ALA A C 1
ATOM 3597 O O . ALA A 1 474 ? 5.865 -10.872 -21.854 1.00 96.69 474 ALA A O 1
ATOM 3598 N N . VAL A 1 475 ? 4.129 -10.508 -23.230 1.00 94.19 475 VAL A N 1
ATOM 3599 C CA . VAL A 1 475 ? 4.825 -11.034 -24.393 1.00 94.19 475 VAL A CA 1
ATOM 3600 C C . VAL A 1 475 ? 5.996 -10.136 -24.788 1.00 94.19 475 VAL A C 1
ATOM 3602 O O . VAL A 1 475 ? 7.076 -10.640 -25.087 1.00 94.19 475 VAL A O 1
ATOM 3605 N N . ARG A 1 476 ? 5.792 -8.814 -24.734 1.00 92.81 476 ARG A N 1
ATOM 3606 C CA . ARG A 1 476 ? 6.788 -7.746 -24.898 1.00 92.81 476 ARG A CA 1
ATOM 3607 C C . ARG A 1 476 ? 6.255 -6.415 -24.354 1.00 92.81 476 ARG A C 1
ATOM 3609 O O . ARG A 1 476 ? 5.046 -6.263 -24.188 1.00 92.81 476 ARG A O 1
ATOM 3616 N N . GLY A 1 477 ? 7.159 -5.454 -24.168 1.00 89.56 477 GLY A N 1
ATOM 3617 C CA . GLY A 1 477 ? 6.834 -4.036 -23.991 1.00 89.56 477 GLY A CA 1
ATOM 3618 C C . GLY A 1 477 ? 6.460 -3.356 -25.316 1.00 89.56 477 GLY A C 1
ATOM 3619 O O . GLY A 1 477 ? 5.972 -4.002 -26.247 1.00 89.56 477 GLY A O 1
ATOM 3620 N N . GLY A 1 478 ? 6.722 -2.056 -25.435 1.00 92.19 478 GLY A N 1
ATOM 3621 C CA . GLY A 1 478 ? 6.395 -1.268 -26.625 1.00 92.19 478 GLY A CA 1
ATOM 3622 C C . GLY A 1 478 ? 5.661 0.008 -26.248 1.00 92.19 478 GLY A C 1
ATOM 3623 O O . GLY A 1 478 ? 6.250 0.870 -25.619 1.00 92.19 478 GLY A O 1
ATOM 3624 N N . TYR A 1 479 ? 4.397 0.135 -26.637 1.00 94.38 479 TYR A N 1
ATOM 3625 C CA . TYR A 1 479 ? 3.558 1.256 -26.221 1.00 94.38 479 TYR A CA 1
ATOM 3626 C C . TYR A 1 479 ? 2.114 0.801 -26.032 1.00 94.38 479 TYR A C 1
ATOM 3628 O O . TYR A 1 479 ? 1.604 0.020 -26.839 1.00 94.38 479 TYR A O 1
ATOM 3636 N N . GLY A 1 480 ? 1.433 1.342 -25.023 1.00 94.56 480 GLY A N 1
ATOM 3637 C CA . GLY A 1 480 ? -0.018 1.249 -24.888 1.00 94.56 480 GLY A CA 1
ATOM 3638 C C . GLY A 1 480 ? -0.541 0.842 -23.515 1.00 94.56 480 GLY A C 1
ATOM 3639 O O . GLY A 1 480 ? -1.755 0.944 -23.323 1.00 94.56 480 GLY A O 1
ATOM 3640 N N . CYS A 1 481 ? 0.301 0.421 -22.569 1.00 97.12 481 CYS A N 1
ATOM 3641 C CA . CYS A 1 481 ? -0.131 0.044 -21.217 1.00 97.12 481 CYS A CA 1
ATOM 3642 C C . CYS A 1 481 ? -0.820 1.212 -20.501 1.00 97.12 481 CYS A C 1
ATOM 3644 O O . CYS A 1 481 ? -1.913 1.046 -19.965 1.00 97.12 481 CYS A O 1
ATOM 3646 N N . GLY A 1 482 ? -0.251 2.420 -20.591 1.00 95.06 482 GLY A N 1
ATOM 3647 C CA . GLY A 1 482 ? -0.836 3.630 -19.999 1.00 95.06 482 GLY A CA 1
ATOM 3648 C C . GLY A 1 482 ? -2.252 3.957 -20.500 1.00 95.06 482 GLY A C 1
ATOM 3649 O O . GLY A 1 482 ? -3.043 4.543 -19.773 1.00 95.06 482 GLY A O 1
ATOM 3650 N N . ARG A 1 483 ? -2.617 3.528 -21.719 1.00 95.31 483 ARG A N 1
ATOM 3651 C CA . ARG A 1 483 ? -3.932 3.809 -22.332 1.00 95.31 483 ARG A CA 1
ATOM 3652 C C . ARG A 1 483 ? -5.086 2.990 -21.758 1.00 95.31 483 ARG A C 1
ATOM 3654 O O . ARG A 1 483 ? -6.229 3.260 -22.104 1.00 95.31 483 ARG A O 1
ATOM 3661 N N . ILE A 1 484 ? -4.784 1.933 -21.005 1.00 96.62 484 ILE A N 1
ATOM 3662 C CA . ILE A 1 484 ? -5.791 0.981 -20.524 1.00 96.62 484 ILE A CA 1
ATOM 3663 C C . ILE A 1 484 ? -5.930 0.975 -18.997 1.00 96.62 484 ILE A C 1
ATOM 3665 O O . ILE A 1 484 ? -6.847 0.335 -18.491 1.00 96.62 484 ILE A O 1
ATOM 3669 N N . LEU A 1 485 ? -5.062 1.679 -18.258 1.00 94.56 485 LEU A N 1
ATOM 3670 C CA . LEU A 1 485 ? -5.001 1.606 -16.791 1.00 94.56 485 LEU A CA 1
ATOM 3671 C C . LEU A 1 485 ? -6.304 2.020 -16.097 1.00 94.56 485 LEU A C 1
ATOM 3673 O O . LEU A 1 485 ? -6.706 1.403 -15.115 1.00 94.56 485 LEU A O 1
ATOM 3677 N N . ASP A 1 486 ? -6.990 3.040 -16.606 1.00 88.56 486 ASP A N 1
ATOM 3678 C CA . ASP A 1 486 ? -8.232 3.562 -16.029 1.00 88.56 486 ASP A CA 1
ATOM 3679 C C . ASP A 1 486 ? -9.429 2.615 -16.209 1.00 88.56 486 ASP A C 1
ATOM 3681 O O . ASP A 1 486 ? -10.427 2.739 -15.496 1.00 88.56 486 ASP A O 1
ATOM 3685 N N . ARG A 1 487 ? -9.322 1.658 -17.138 1.00 95.06 487 ARG A N 1
ATOM 3686 C CA . ARG A 1 487 ? -10.400 0.738 -17.523 1.00 95.06 487 ARG A CA 1
ATOM 3687 C C . ARG A 1 487 ? -10.184 -0.707 -17.078 1.00 95.06 487 ARG A C 1
ATOM 3689 O O . ARG A 1 487 ? -11.137 -1.477 -17.127 1.00 95.06 487 ARG A O 1
ATOM 3696 N N . VAL A 1 488 ? -8.968 -1.082 -16.683 1.00 92.56 488 VAL A N 1
ATOM 3697 C CA . VAL A 1 488 ? -8.653 -2.428 -16.178 1.00 92.56 488 VAL A CA 1
ATOM 3698 C C . VAL A 1 488 ? -9.142 -2.574 -14.737 1.00 92.56 488 VAL A C 1
ATOM 3700 O O . VAL A 1 488 ? -8.798 -1.775 -13.865 1.00 92.56 488 VAL A O 1
ATOM 3703 N N . ASP A 1 489 ? -9.889 -3.641 -14.452 1.00 86.75 489 ASP A N 1
ATOM 3704 C CA . ASP A 1 489 ? -10.271 -3.993 -13.084 1.00 86.75 489 ASP A CA 1
ATOM 3705 C C . ASP A 1 489 ? -9.107 -4.654 -12.320 1.00 86.75 489 ASP A C 1
ATOM 3707 O O . ASP A 1 489 ? -8.961 -5.879 -12.243 1.00 86.75 489 ASP A O 1
ATOM 3711 N N . PHE A 1 490 ? -8.270 -3.818 -11.707 1.00 83.50 490 PHE A N 1
ATOM 3712 C CA . PHE A 1 490 ? -7.187 -4.248 -10.817 1.00 83.50 490 PHE A CA 1
ATOM 3713 C C . PHE A 1 490 ? -7.682 -4.949 -9.538 1.00 83.50 490 PHE A C 1
ATOM 3715 O O . PHE A 1 490 ? -6.920 -5.685 -8.905 1.00 83.50 490 PHE A O 1
ATOM 3722 N N . GLY A 1 491 ? -8.966 -4.814 -9.184 1.00 73.31 491 GLY A N 1
ATOM 3723 C CA . GLY A 1 491 ? -9.581 -5.554 -8.083 1.00 73.31 491 GLY A CA 1
ATOM 3724 C C . GLY A 1 491 ? -9.531 -7.070 -8.290 1.00 73.31 491 GLY A C 1
ATOM 3725 O O . GLY A 1 491 ? -9.408 -7.819 -7.319 1.00 73.31 491 GLY A O 1
ATOM 3726 N N . LEU A 1 492 ? -9.531 -7.532 -9.547 1.00 81.94 492 LEU A N 1
ATOM 3727 C CA . LEU A 1 492 ? -9.370 -8.946 -9.903 1.00 81.94 492 LEU A CA 1
ATOM 3728 C C . LEU A 1 492 ? -8.015 -9.495 -9.446 1.00 81.94 492 LEU A C 1
ATOM 3730 O O . LEU A 1 492 ? -7.944 -10.586 -8.875 1.00 81.94 492 LEU A O 1
ATOM 3734 N N . LEU A 1 493 ? -6.948 -8.723 -9.670 1.00 84.69 493 LEU A N 1
ATOM 3735 C CA . LEU A 1 493 ? -5.594 -9.094 -9.275 1.00 84.69 493 LEU A CA 1
ATOM 3736 C C . LEU A 1 493 ? -5.407 -8.967 -7.757 1.00 84.69 493 LEU A C 1
ATOM 3738 O O . LEU A 1 493 ? -4.837 -9.861 -7.137 1.00 84.69 493 LEU A O 1
ATOM 3742 N N . ALA A 1 494 ? -5.949 -7.914 -7.136 1.00 75.44 494 ALA A N 1
ATOM 3743 C CA . ALA A 1 494 ? -5.909 -7.735 -5.683 1.00 75.44 494 ALA A CA 1
ATOM 3744 C C . ALA A 1 494 ? -6.645 -8.858 -4.924 1.00 75.44 494 ALA A C 1
ATOM 3746 O O . ALA A 1 494 ? -6.194 -9.306 -3.868 1.00 75.44 494 ALA A O 1
ATOM 3747 N N . ALA A 1 495 ? -7.770 -9.342 -5.463 1.00 73.25 495 ALA A N 1
ATOM 3748 C CA . ALA A 1 495 ? -8.535 -10.444 -4.882 1.00 73.25 495 ALA A CA 1
ATOM 3749 C C . ALA A 1 495 ? -7.798 -11.788 -4.973 1.00 73.25 495 ALA A C 1
ATOM 3751 O O . ALA A 1 495 ? -7.951 -12.642 -4.096 1.00 73.25 495 ALA A O 1
ATOM 3752 N N . ARG A 1 496 ? -6.999 -11.983 -6.028 1.00 79.56 496 ARG A N 1
ATOM 3753 C CA . ARG A 1 496 ? -6.218 -13.198 -6.244 1.00 79.56 496 ARG A CA 1
ATOM 3754 C C . ARG A 1 496 ? -4.831 -12.852 -6.797 1.00 79.56 496 ARG A C 1
ATOM 3756 O O . ARG A 1 496 ? -4.649 -12.902 -8.015 1.00 79.56 496 ARG A O 1
ATOM 3763 N N . PRO A 1 497 ? -3.859 -12.558 -5.914 1.00 86.19 497 PRO A N 1
ATOM 3764 C CA . PRO A 1 497 ? -2.513 -12.171 -6.318 1.00 86.19 497 PRO A CA 1
ATOM 3765 C C . PRO A 1 497 ? -1.855 -13.208 -7.228 1.00 86.19 497 PRO A C 1
ATOM 3767 O O . PRO A 1 497 ? -1.929 -14.415 -6.979 1.00 86.19 497 PRO A O 1
ATOM 3770 N N . LYS A 1 498 ? -1.202 -12.719 -8.280 1.00 94.06 498 LYS A N 1
ATOM 3771 C CA . LYS A 1 498 ? -0.435 -13.489 -9.265 1.00 94.06 498 LYS A CA 1
ATOM 3772 C C . LYS A 1 498 ? 0.875 -12.760 -9.521 1.00 94.06 498 LYS A C 1
ATOM 3774 O O . LYS A 1 498 ? 0.930 -11.541 -9.379 1.00 94.06 498 LYS A O 1
ATOM 3779 N N . ILE A 1 499 ? 1.908 -13.488 -9.929 1.00 95.75 499 ILE A N 1
ATOM 3780 C CA . ILE A 1 499 ? 3.142 -12.860 -10.412 1.00 95.75 499 ILE A CA 1
ATOM 3781 C C . ILE A 1 499 ? 2.796 -12.110 -11.701 1.00 95.75 499 ILE A C 1
ATOM 3783 O O . ILE A 1 499 ? 2.244 -12.718 -12.612 1.00 95.75 499 ILE A O 1
ATOM 3787 N N . VAL A 1 500 ? 3.107 -10.818 -11.795 1.00 97.12 500 VAL A N 1
ATOM 3788 C CA . VAL A 1 500 ? 3.013 -10.052 -13.048 1.00 97.12 500 VAL A CA 1
ATOM 3789 C C . VAL A 1 500 ? 4.418 -9.641 -13.453 1.00 97.12 500 VAL A C 1
ATOM 3791 O O . VAL A 1 500 ? 5.117 -9.036 -12.645 1.00 97.12 500 VAL A O 1
ATOM 3794 N N . CYS A 1 501 ? 4.838 -9.988 -14.670 1.00 95.88 501 CYS A N 1
ATOM 3795 C CA . CYS A 1 501 ? 6.201 -9.739 -15.134 1.00 95.88 501 CYS A CA 1
ATOM 3796 C C . CYS A 1 501 ? 6.262 -9.074 -16.513 1.00 95.88 501 CYS A C 1
ATOM 3798 O O . CYS A 1 501 ? 5.557 -9.477 -17.447 1.00 95.88 501 CYS A O 1
ATOM 3800 N N . GLY A 1 502 ? 7.164 -8.101 -16.622 1.00 94.31 502 GLY A N 1
ATOM 3801 C CA . GLY A 1 502 ? 7.671 -7.533 -17.865 1.00 94.31 502 GLY A CA 1
ATOM 3802 C C . GLY A 1 502 ? 8.403 -6.216 -17.628 1.00 94.31 502 GLY A C 1
ATOM 3803 O O . GLY A 1 502 ? 8.548 -5.790 -16.492 1.00 94.31 502 GLY A O 1
ATOM 3804 N N . TYR A 1 503 ? 8.870 -5.545 -18.674 1.00 93.19 503 TYR A N 1
ATOM 3805 C CA . TYR A 1 503 ? 9.631 -4.290 -18.547 1.00 93.19 503 TYR A CA 1
ATOM 3806 C C . TYR A 1 503 ? 9.310 -3.308 -19.680 1.00 93.19 503 TYR A C 1
ATOM 3808 O O . TYR A 1 503 ? 8.517 -3.647 -20.569 1.00 93.19 503 TYR A O 1
ATOM 3816 N N . SER A 1 504 ? 9.929 -2.117 -19.666 1.00 94.00 504 SER A N 1
ATOM 3817 C CA . SER A 1 504 ? 9.665 -1.010 -20.601 1.00 94.00 504 SER A CA 1
ATOM 3818 C C . SER A 1 504 ? 8.290 -0.367 -20.338 1.00 94.00 504 SER A C 1
ATOM 3820 O O . SER A 1 504 ? 8.007 0.018 -19.205 1.00 94.00 504 SER A O 1
ATOM 3822 N N . ASP A 1 505 ? 7.398 -0.310 -21.330 1.00 96.44 505 ASP A N 1
ATOM 3823 C CA . ASP A 1 505 ?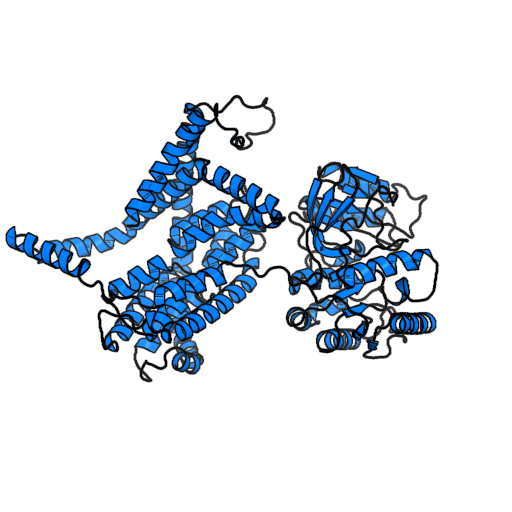 6.012 0.201 -21.222 1.00 96.44 505 ASP A CA 1
ATOM 3824 C C . ASP A 1 505 ? 5.180 -0.437 -20.095 1.00 96.44 505 ASP A C 1
ATOM 3826 O O . ASP A 1 505 ? 4.258 0.184 -19.566 1.00 96.44 505 ASP A O 1
ATOM 3830 N N . LEU A 1 506 ? 5.547 -1.645 -19.649 1.00 96.88 506 LEU A N 1
ATOM 3831 C CA . LEU A 1 506 ? 4.932 -2.285 -18.483 1.00 96.88 506 LEU A CA 1
ATOM 3832 C C . LEU A 1 506 ? 5.169 -1.556 -17.160 1.00 96.88 506 LEU A C 1
ATOM 3834 O O . LEU A 1 506 ? 4.459 -1.833 -16.200 1.00 96.88 506 LEU A O 1
ATOM 3838 N N . THR A 1 507 ? 6.078 -0.586 -17.117 1.00 98.00 507 THR A N 1
ATOM 3839 C CA . THR A 1 507 ? 6.232 0.352 -15.995 1.00 98.00 507 THR A CA 1
ATOM 3840 C C . THR A 1 507 ? 4.892 0.972 -15.586 1.00 98.00 507 THR A C 1
ATOM 3842 O O . THR A 1 507 ? 4.600 1.071 -14.398 1.00 98.00 507 THR A O 1
ATOM 3845 N N . ALA A 1 508 ? 4.023 1.278 -16.558 1.00 97.88 508 ALA A N 1
ATOM 3846 C CA . ALA A 1 508 ? 2.663 1.754 -16.314 1.00 97.88 508 ALA A CA 1
ATOM 3847 C C . ALA A 1 508 ? 1.806 0.744 -15.527 1.00 97.88 508 ALA A C 1
ATOM 3849 O O . ALA A 1 508 ? 1.085 1.121 -14.605 1.00 97.88 508 ALA A O 1
ATOM 3850 N N . LEU A 1 509 ? 1.903 -0.547 -15.860 1.00 97.12 509 LEU A N 1
ATOM 3851 C CA . LEU A 1 509 ? 1.208 -1.603 -15.124 1.00 97.12 509 LEU A CA 1
ATOM 3852 C C . LEU A 1 509 ? 1.824 -1.828 -13.743 1.00 97.12 509 LEU A C 1
ATOM 3854 O O . LEU A 1 509 ? 1.072 -1.992 -12.791 1.00 97.12 509 LEU A O 1
ATOM 3858 N N . HIS A 1 510 ? 3.152 -1.811 -13.614 1.00 97.50 510 HIS A N 1
ATOM 3859 C CA . HIS A 1 510 ? 3.829 -1.987 -12.323 1.00 97.50 510 HIS A CA 1
ATOM 3860 C C . HIS A 1 510 ? 3.417 -0.909 -11.322 1.00 97.50 510 HIS A C 1
ATOM 3862 O O . HIS A 1 510 ? 2.997 -1.234 -10.213 1.00 97.50 510 HIS A O 1
ATOM 3868 N N . ALA A 1 511 ? 3.430 0.356 -11.748 1.00 96.19 511 ALA A N 1
ATOM 3869 C CA . ALA A 1 511 ? 2.982 1.484 -10.939 1.00 96.19 511 ALA A CA 1
ATOM 3870 C C . ALA A 1 511 ? 1.504 1.355 -10.529 1.00 96.19 511 ALA A C 1
ATOM 3872 O O . ALA A 1 511 ? 1.167 1.503 -9.353 1.00 96.19 511 ALA A O 1
ATOM 3873 N N . ALA A 1 512 ? 0.621 0.989 -11.466 1.00 94.31 512 ALA A N 1
ATOM 3874 C CA . ALA A 1 512 ? -0.797 0.779 -11.174 1.00 94.31 512 ALA A CA 1
ATOM 3875 C C . ALA A 1 512 ? -1.039 -0.408 -10.223 1.00 94.31 512 ALA A C 1
ATOM 3877 O O . ALA A 1 512 ? -1.864 -0.322 -9.313 1.00 94.31 512 ALA A O 1
ATOM 3878 N N . ILE A 1 513 ? -0.312 -1.518 -10.386 1.00 93.50 513 ILE A N 1
ATOM 3879 C CA . ILE A 1 513 ? -0.396 -2.687 -9.497 1.00 93.50 513 ILE A CA 1
ATOM 3880 C C . ILE A 1 513 ? 0.043 -2.302 -8.084 1.00 93.50 513 ILE A C 1
ATOM 3882 O O . ILE A 1 513 ? -0.653 -2.618 -7.116 1.00 93.50 513 ILE A O 1
ATOM 3886 N N . GLN A 1 514 ? 1.148 -1.573 -7.963 1.00 89.44 514 GLN A N 1
ATOM 3887 C CA . GLN A 1 514 ? 1.648 -1.082 -6.688 1.00 89.44 514 GLN A CA 1
ATOM 3888 C C . GLN A 1 514 ? 0.623 -0.158 -6.016 1.00 89.44 514 GLN A C 1
ATOM 3890 O O . GLN A 1 514 ? 0.184 -0.431 -4.898 1.00 89.44 514 GLN A O 1
ATOM 3895 N N . ARG A 1 515 ? 0.148 0.874 -6.726 1.00 83.62 515 ARG A N 1
ATOM 3896 C CA . ARG A 1 515 ? -0.776 1.880 -6.182 1.00 83.62 515 ARG A CA 1
ATOM 3897 C C . ARG A 1 515 ? -2.177 1.361 -5.889 1.00 83.62 515 ARG A C 1
ATOM 3899 O O . ARG A 1 515 ? -2.755 1.725 -4.867 1.00 83.62 515 ARG A O 1
ATOM 3906 N N . ARG A 1 516 ? -2.742 0.528 -6.767 1.00 81.88 516 ARG A N 1
ATOM 3907 C CA . ARG A 1 516 ? -4.140 0.072 -6.657 1.00 81.88 516 ARG A CA 1
ATOM 3908 C C . ARG A 1 516 ? -4.295 -1.253 -5.931 1.00 81.88 516 ARG A C 1
ATOM 3910 O O . ARG A 1 516 ? -5.346 -1.488 -5.340 1.00 81.88 516 ARG A O 1
ATOM 3917 N N . CYS A 1 517 ? -3.289 -2.127 -5.987 1.00 79.69 517 CYS A N 1
ATOM 3918 C CA . CYS A 1 517 ? -3.376 -3.461 -5.394 1.00 79.69 517 CYS A CA 1
ATOM 3919 C C . CYS A 1 517 ? -2.520 -3.617 -4.132 1.00 79.69 517 CYS A C 1
ATOM 3921 O O . CYS A 1 517 ? -2.818 -4.502 -3.330 1.00 79.69 517 CYS A O 1
ATOM 3923 N N . GLY A 1 518 ? -1.466 -2.810 -3.954 1.00 75.88 518 GLY A N 1
ATOM 3924 C CA . GLY A 1 518 ? -0.466 -3.047 -2.909 1.00 75.88 518 GLY A CA 1
ATOM 3925 C C . GLY A 1 518 ? 0.192 -4.422 -3.073 1.00 75.88 518 GLY A C 1
ATOM 3926 O O . GLY A 1 518 ? 0.268 -5.197 -2.115 1.00 75.88 518 GLY A O 1
ATOM 3927 N N . LEU A 1 519 ? 0.563 -4.762 -4.312 1.00 83.56 519 LEU A N 1
ATOM 3928 C CA . LEU A 1 519 ? 1.190 -6.031 -4.681 1.00 83.56 519 LEU A CA 1
ATOM 3929 C C . LEU A 1 519 ? 2.573 -5.787 -5.273 1.00 83.56 519 LEU A C 1
ATOM 3931 O O . LEU A 1 519 ? 2.764 -4.837 -6.030 1.00 83.56 519 LEU A O 1
ATOM 3935 N N . VAL A 1 520 ? 3.495 -6.711 -4.999 1.00 90.75 520 VAL A N 1
ATOM 3936 C CA . VAL A 1 520 ? 4.772 -6.769 -5.716 1.00 90.75 520 VAL A CA 1
ATOM 3937 C C . VAL A 1 520 ? 4.528 -7.247 -7.147 1.00 90.75 520 VAL A C 1
ATOM 3939 O O . VAL A 1 520 ? 3.826 -8.238 -7.376 1.00 90.75 520 VAL A O 1
ATOM 3942 N N . SER A 1 521 ? 5.146 -6.562 -8.103 1.00 94.94 521 SER A N 1
ATOM 3943 C CA . SER A 1 521 ? 5.248 -6.978 -9.506 1.00 94.94 521 SER A CA 1
ATOM 3944 C C . SER A 1 521 ? 6.718 -7.074 -9.907 1.00 94.94 521 SER A C 1
ATOM 3946 O O . SER A 1 521 ? 7.591 -6.674 -9.148 1.00 94.94 521 SER A O 1
ATOM 3948 N N . PHE A 1 522 ? 7.025 -7.662 -11.059 1.00 94.19 522 PHE A N 1
ATOM 3949 C CA . PHE A 1 522 ? 8.404 -7.946 -11.446 1.00 94.19 522 PHE A CA 1
ATOM 3950 C C . PHE A 1 522 ? 8.757 -7.201 -12.729 1.00 94.19 522 PHE A C 1
ATOM 3952 O O . PHE A 1 522 ? 8.279 -7.540 -13.815 1.00 94.19 522 PHE A O 1
ATOM 3959 N N . HIS A 1 523 ? 9.622 -6.198 -12.606 1.00 93.94 523 HIS A N 1
ATOM 3960 C CA . HIS A 1 523 ? 10.353 -5.678 -13.747 1.00 93.94 523 HIS A CA 1
ATOM 3961 C C . HIS A 1 523 ? 11.385 -6.727 -14.158 1.00 93.94 523 HIS A C 1
ATOM 3963 O O . HIS A 1 523 ? 12.208 -7.140 -13.352 1.00 93.94 523 HIS A O 1
ATOM 3969 N N . GLY A 1 524 ? 11.312 -7.219 -15.388 1.00 87.94 524 GLY A N 1
ATOM 3970 C CA . GLY A 1 524 ? 12.180 -8.298 -15.850 1.00 87.94 524 GLY A CA 1
ATOM 3971 C C . GLY A 1 524 ? 11.870 -8.707 -17.286 1.00 87.94 524 GLY A C 1
ATOM 3972 O O . GLY A 1 524 ? 10.934 -8.169 -17.889 1.00 87.94 524 GLY A O 1
ATOM 3973 N N . PRO A 1 525 ? 12.640 -9.644 -17.861 1.00 83.62 525 PRO A N 1
ATOM 3974 C CA . PRO A 1 525 ? 12.548 -9.995 -19.269 1.00 83.62 525 PRO A CA 1
ATOM 3975 C C . PRO A 1 525 ? 11.133 -10.447 -19.654 1.00 83.62 525 PRO A C 1
ATOM 3977 O O . PRO A 1 525 ? 10.566 -11.388 -19.098 1.00 83.62 525 PRO A O 1
ATOM 3980 N N . ASN A 1 526 ? 10.573 -9.775 -20.662 1.00 88.75 526 ASN A N 1
ATOM 3981 C CA . ASN A 1 526 ? 9.328 -10.184 -21.311 1.00 88.75 526 ASN A CA 1
ATOM 3982 C C . ASN A 1 526 ? 9.506 -11.530 -22.043 1.00 88.75 526 ASN A C 1
ATOM 3984 O O . ASN A 1 526 ? 10.633 -11.903 -22.377 1.00 88.75 526 ASN A O 1
ATOM 3988 N N . LEU A 1 527 ? 8.406 -12.208 -22.402 1.00 90.44 527 LEU A N 1
ATOM 3989 C CA . LEU A 1 527 ? 8.444 -13.540 -23.028 1.00 90.44 527 LEU A CA 1
ATOM 3990 C C . LEU A 1 527 ? 9.423 -13.621 -24.211 1.00 90.44 527 LEU A C 1
ATOM 3992 O O . LEU A 1 527 ? 10.290 -14.489 -24.222 1.00 90.44 527 LEU A O 1
ATOM 3996 N N . VAL A 1 528 ? 9.314 -12.734 -25.209 1.00 87.94 528 VAL A N 1
ATOM 3997 C CA . VAL A 1 528 ? 10.194 -12.826 -26.390 1.00 87.94 528 VAL A CA 1
ATOM 3998 C C . VAL A 1 528 ? 11.612 -12.319 -26.138 1.00 87.94 528 VAL A C 1
ATOM 4000 O O . VAL A 1 528 ? 12.510 -12.715 -26.870 1.00 87.94 528 VAL A O 1
ATOM 4003 N N . ALA A 1 529 ? 11.823 -11.465 -25.133 1.00 81.62 529 ALA A N 1
ATOM 4004 C CA . ALA A 1 529 ? 13.155 -10.965 -24.793 1.00 81.62 529 ALA A CA 1
ATOM 4005 C C . ALA A 1 529 ? 13.968 -12.036 -24.051 1.00 81.62 529 ALA A C 1
ATOM 4007 O O . ALA A 1 529 ? 15.107 -12.287 -24.418 1.00 81.62 529 ALA A O 1
ATOM 4008 N N . GLY A 1 530 ? 13.356 -12.721 -23.077 1.00 75.31 530 GLY A N 1
ATOM 4009 C CA . GLY A 1 530 ? 14.030 -13.778 -22.316 1.00 75.31 530 GLY A CA 1
ATOM 4010 C C . GLY A 1 530 ? 14.026 -15.149 -22.999 1.00 75.31 530 GLY A C 1
ATOM 4011 O O . GLY A 1 530 ? 14.939 -15.945 -22.811 1.00 75.31 530 GLY A O 1
ATOM 4012 N N . LEU A 1 531 ? 12.995 -15.464 -23.796 1.00 80.19 531 LEU A N 1
ATOM 4013 C CA . LEU A 1 531 ? 12.790 -16.818 -24.333 1.00 80.19 531 LEU A CA 1
ATOM 4014 C C . LEU A 1 531 ? 12.689 -16.886 -25.871 1.00 80.19 531 LEU A C 1
ATOM 4016 O O . LEU A 1 531 ? 12.613 -17.988 -26.410 1.00 80.19 531 LEU A O 1
ATOM 4020 N N . GLY A 1 532 ? 12.722 -15.764 -26.602 1.00 63.72 532 GLY A N 1
ATOM 4021 C CA . GLY A 1 532 ? 12.462 -15.681 -28.056 1.00 63.72 532 GLY A CA 1
ATOM 4022 C C . GLY A 1 532 ? 13.616 -16.017 -29.013 1.00 63.72 532 GLY A C 1
ATOM 4023 O O . GLY A 1 532 ? 13.516 -15.672 -30.189 1.00 63.72 532 GLY A O 1
ATOM 4024 N N . ALA A 1 533 ? 14.642 -16.729 -28.531 1.00 57.22 533 ALA A N 1
ATOM 4025 C CA . ALA A 1 533 ? 15.888 -17.142 -29.203 1.00 57.22 533 ALA A CA 1
ATOM 4026 C C . ALA A 1 533 ? 16.974 -16.047 -29.364 1.00 57.22 533 ALA A C 1
ATOM 4028 O O . ALA A 1 533 ? 16.850 -15.142 -30.188 1.00 57.22 533 ALA A O 1
ATOM 4029 N N . GLY A 1 534 ? 18.083 -16.213 -28.623 1.00 53.50 534 GLY A N 1
ATOM 4030 C CA . GLY A 1 534 ? 19.338 -15.448 -28.708 1.00 53.50 534 GLY A CA 1
ATOM 4031 C C . GLY A 1 534 ? 20.262 -15.713 -27.497 1.00 53.50 534 GLY A C 1
ATOM 4032 O O . GLY A 1 534 ? 19.755 -15.999 -26.426 1.00 53.50 534 GLY A O 1
ATOM 4033 N N . GLY A 1 535 ? 21.590 -15.715 -27.717 1.00 51.03 535 GLY A N 1
ATOM 4034 C CA . GLY A 1 535 ? 22.740 -15.598 -26.778 1.00 51.03 535 GLY A CA 1
ATOM 4035 C C . GLY A 1 535 ? 22.793 -16.309 -25.403 1.00 51.03 535 GLY A C 1
ATOM 4036 O O . GLY A 1 535 ? 21.850 -16.286 -24.626 1.00 51.03 535 GLY A O 1
ATOM 4037 N N . GLU A 1 536 ? 23.974 -16.824 -25.016 1.00 47.41 536 GLU A N 1
ATOM 4038 C CA . GLU A 1 536 ? 24.255 -17.323 -23.645 1.00 47.41 536 GLU A CA 1
ATOM 4039 C C . GLU A 1 536 ? 23.977 -16.274 -22.539 1.00 47.41 536 GLU A C 1
ATOM 4041 O O . GLU A 1 536 ? 23.558 -16.643 -21.441 1.00 47.41 536 GLU A O 1
ATOM 4046 N N . GLU A 1 537 ? 24.130 -14.974 -22.831 1.00 48.34 537 GLU A N 1
ATOM 4047 C CA . GLU A 1 537 ? 23.868 -13.865 -21.890 1.00 48.34 537 GLU A CA 1
ATOM 4048 C C . GLU A 1 537 ? 22.378 -13.709 -21.526 1.00 48.34 537 GLU A C 1
ATOM 4050 O O . GLU A 1 537 ? 22.058 -13.473 -20.361 1.00 48.34 537 GLU A O 1
ATOM 4055 N N . GLN A 1 538 ? 21.461 -13.954 -22.471 1.00 59.44 538 GLN A N 1
ATOM 4056 C CA . GLN A 1 538 ? 20.003 -13.935 -22.240 1.00 59.44 538 GLN A CA 1
ATOM 4057 C C . GLN A 1 538 ? 19.532 -15.112 -21.364 1.00 59.44 538 GLN A C 1
ATOM 4059 O O . GLN A 1 538 ? 18.477 -15.066 -20.722 1.00 59.44 538 GLN A O 1
ATOM 4064 N N . GLY A 1 539 ? 20.341 -16.174 -21.278 1.00 67.38 539 GLY A N 1
ATOM 4065 C CA . GLY A 1 539 ? 20.087 -17.314 -20.403 1.00 67.38 539 GLY A CA 1
ATOM 4066 C C . GLY A 1 539 ? 20.206 -16.959 -18.921 1.00 67.38 539 GLY A C 1
ATOM 4067 O O . GLY A 1 539 ? 19.328 -17.313 -18.139 1.00 67.38 539 GLY A O 1
ATOM 4068 N N . ALA A 1 540 ? 21.251 -16.229 -18.522 1.00 72.19 540 ALA A N 1
ATOM 4069 C CA . ALA A 1 540 ? 21.533 -15.959 -17.108 1.00 72.19 540 ALA A CA 1
ATOM 4070 C C . ALA A 1 540 ? 20.485 -15.046 -16.441 1.00 72.19 540 ALA A C 1
ATOM 4072 O O . ALA A 1 540 ? 20.069 -15.311 -15.313 1.00 72.19 540 ALA A O 1
ATOM 4073 N N . GLU A 1 541 ? 20.028 -14.005 -17.139 1.00 77.62 541 GLU A N 1
ATOM 4074 C CA . GLU A 1 541 ? 18.957 -13.099 -16.684 1.00 77.62 541 GLU A CA 1
ATOM 4075 C C . GLU A 1 541 ? 17.594 -13.804 -16.589 1.00 77.62 541 GLU A C 1
ATOM 4077 O O . GLU A 1 541 ? 16.832 -13.600 -15.637 1.00 77.62 541 GLU A O 1
ATOM 4082 N N . THR A 1 542 ? 17.316 -14.708 -17.532 1.00 82.25 542 THR A N 1
ATOM 4083 C CA . THR A 1 542 ? 16.114 -15.542 -17.517 1.00 82.25 542 THR A CA 1
ATOM 4084 C C . THR A 1 542 ? 16.144 -16.490 -16.320 1.00 82.25 542 THR A C 1
ATOM 4086 O O . THR A 1 542 ? 15.180 -16.542 -15.560 1.00 82.25 542 THR A O 1
ATOM 4089 N N . GLU A 1 543 ? 17.258 -17.186 -16.080 1.00 84.06 543 GLU A N 1
ATOM 4090 C CA . GLU A 1 543 ? 17.391 -18.068 -14.914 1.00 84.06 543 GLU A CA 1
ATOM 4091 C C . GLU A 1 543 ? 17.306 -17.296 -13.588 1.00 84.06 543 GLU A C 1
ATOM 4093 O O . GLU A 1 543 ? 16.636 -17.757 -12.666 1.00 84.06 543 GLU A O 1
ATOM 4098 N N . ALA A 1 544 ? 17.890 -16.095 -13.496 1.00 84.88 544 ALA A N 1
ATOM 4099 C CA . ALA A 1 544 ? 17.732 -15.230 -12.324 1.00 84.88 544 ALA A CA 1
ATOM 4100 C C . ALA A 1 544 ? 16.255 -14.860 -12.082 1.00 84.88 544 ALA A C 1
ATOM 4102 O O . ALA A 1 544 ? 15.764 -14.936 -10.954 1.00 84.88 544 ALA A O 1
ATOM 4103 N N . SER A 1 545 ? 15.521 -14.531 -13.147 1.00 87.75 545 SER A N 1
ATOM 4104 C CA . SER A 1 545 ? 14.087 -14.223 -13.081 1.00 87.75 545 SER A CA 1
ATOM 4105 C C . SER A 1 545 ? 13.275 -15.411 -12.567 1.00 87.75 545 SER A C 1
ATOM 4107 O O . SER A 1 545 ? 12.542 -15.283 -11.587 1.00 87.75 545 SER A O 1
ATOM 4109 N N . PHE A 1 546 ? 13.455 -16.600 -13.150 1.00 88.25 546 PHE A N 1
ATOM 4110 C CA . PHE A 1 546 ? 12.756 -17.811 -12.707 1.00 88.25 546 PHE A CA 1
ATOM 4111 C C . PHE A 1 546 ? 13.169 -18.259 -11.295 1.00 88.25 546 PHE A C 1
ATOM 4113 O O . PHE A 1 546 ? 12.322 -18.745 -10.538 1.00 88.25 546 PHE A O 1
ATOM 4120 N N . ALA A 1 547 ? 14.425 -18.043 -10.894 1.00 87.62 547 ALA A N 1
ATOM 4121 C CA . ALA A 1 547 ? 14.871 -18.254 -9.520 1.00 87.62 547 ALA A CA 1
ATOM 4122 C C . ALA A 1 547 ? 14.064 -17.374 -8.551 1.00 87.62 547 ALA A C 1
ATOM 4124 O O . ALA A 1 547 ? 13.452 -17.906 -7.620 1.00 87.62 547 ALA A O 1
ATOM 4125 N N . MET A 1 548 ? 13.946 -16.071 -8.832 1.00 88.06 548 MET A N 1
ATOM 4126 C CA . MET A 1 548 ? 13.153 -15.147 -8.017 1.00 88.06 548 MET A CA 1
ATOM 4127 C C . MET A 1 548 ? 11.661 -15.520 -7.998 1.00 88.06 548 MET A C 1
ATOM 4129 O O . MET A 1 548 ? 11.063 -15.593 -6.924 1.00 88.06 548 MET A O 1
ATOM 4133 N N . PHE A 1 549 ? 11.069 -15.851 -9.153 1.00 91.00 549 PHE A N 1
ATOM 4134 C CA . PHE A 1 549 ? 9.659 -16.265 -9.243 1.00 91.00 549 PHE A CA 1
ATOM 4135 C C . PHE A 1 549 ? 9.368 -17.531 -8.434 1.00 91.00 549 PHE A C 1
ATOM 4137 O O . PHE A 1 549 ? 8.274 -17.683 -7.897 1.00 91.00 549 PHE A O 1
ATOM 4144 N N . SER A 1 550 ? 10.339 -18.440 -8.323 1.00 88.69 550 SER A N 1
ATOM 4145 C CA . SER A 1 550 ? 10.215 -19.680 -7.548 1.00 88.69 550 SER A CA 1
ATOM 4146 C C . SER A 1 550 ? 10.518 -19.520 -6.048 1.00 88.69 550 SER A C 1
ATOM 4148 O O . SER A 1 550 ? 10.432 -20.499 -5.298 1.00 88.69 550 SER A O 1
ATOM 4150 N N . GLY A 1 551 ? 10.840 -18.304 -5.596 1.00 81.75 551 GLY A N 1
ATOM 4151 C CA . GLY A 1 551 ? 11.133 -17.987 -4.196 1.00 81.75 551 GLY A CA 1
ATOM 4152 C C . GLY A 1 551 ? 12.580 -18.234 -3.777 1.00 81.75 551 GLY A C 1
ATOM 4153 O O . GLY A 1 551 ? 12.866 -18.272 -2.581 1.00 81.75 551 GLY A O 1
ATOM 4154 N N . GLN A 1 552 ? 13.501 -18.395 -4.731 1.00 77.81 552 GLN A N 1
ATOM 4155 C CA . GLN A 1 552 ? 14.930 -18.372 -4.428 1.00 77.81 552 GLN A CA 1
ATOM 4156 C C . GLN A 1 552 ? 15.336 -16.917 -4.184 1.00 77.81 552 GLN A C 1
ATOM 4158 O O . GLN A 1 552 ? 15.184 -16.060 -5.053 1.00 77.81 552 GLN A O 1
ATOM 4163 N N . ASN A 1 553 ? 15.794 -16.628 -2.967 1.00 61.25 553 ASN A N 1
ATOM 4164 C CA . ASN A 1 553 ? 16.115 -15.270 -2.550 1.00 61.25 553 ASN A CA 1
ATOM 4165 C C . ASN A 1 553 ? 17.416 -14.804 -3.224 1.00 61.25 553 ASN A C 1
ATOM 4167 O O . ASN A 1 553 ? 18.506 -15.227 -2.834 1.00 61.25 553 ASN A O 1
ATOM 4171 N N . LEU A 1 554 ? 17.294 -13.946 -4.238 1.00 63.16 554 LEU A N 1
ATOM 4172 C CA . LEU A 1 554 ? 18.414 -13.212 -4.817 1.00 63.16 554 LEU A CA 1
ATOM 4173 C C . LEU A 1 554 ? 18.673 -11.996 -3.929 1.00 63.16 554 LEU A C 1
ATOM 4175 O O . LEU A 1 554 ? 18.164 -10.913 -4.201 1.00 63.16 554 LEU A O 1
ATOM 4179 N N . ARG A 1 555 ? 19.402 -12.208 -2.826 1.00 58.69 555 ARG A N 1
ATOM 4180 C CA . ARG A 1 555 ? 19.707 -11.127 -1.882 1.00 58.69 555 ARG A CA 1
ATOM 4181 C C . ARG A 1 555 ? 20.454 -9.982 -2.555 1.00 58.69 555 ARG A C 1
ATOM 4183 O O . ARG A 1 555 ? 20.089 -8.856 -2.293 1.00 58.69 555 ARG A O 1
ATOM 4190 N N . ASP A 1 556 ? 21.366 -10.259 -3.488 1.00 62.06 556 ASP A N 1
ATOM 4191 C CA . ASP A 1 556 ? 22.129 -9.223 -4.194 1.00 62.06 556 ASP A CA 1
ATOM 4192 C C . ASP A 1 556 ? 21.708 -9.129 -5.666 1.00 62.06 556 ASP A C 1
ATOM 4194 O O . ASP A 1 556 ? 22.164 -9.912 -6.507 1.00 62.06 556 ASP A O 1
ATOM 4198 N N . ILE A 1 557 ? 20.844 -8.167 -6.002 1.00 61.88 557 ILE A N 1
ATOM 4199 C CA . ILE A 1 557 ? 20.389 -7.982 -7.391 1.00 61.88 557 ILE A CA 1
ATOM 4200 C C . ILE A 1 557 ? 21.414 -7.170 -8.204 1.00 61.88 557 ILE A C 1
ATOM 4202 O O . ILE A 1 557 ? 21.575 -7.413 -9.393 1.00 61.88 557 ILE A O 1
ATOM 4206 N N . ALA A 1 558 ? 22.182 -6.271 -7.579 1.00 55.00 558 ALA A N 1
ATOM 4207 C CA . ALA A 1 558 ? 23.073 -5.336 -8.282 1.00 55.00 558 ALA A CA 1
ATOM 4208 C C . ALA A 1 558 ? 24.495 -5.246 -7.685 1.00 55.00 558 ALA A C 1
ATOM 4210 O O . ALA A 1 558 ? 25.005 -4.153 -7.485 1.00 55.00 558 ALA A O 1
ATOM 4211 N N . ALA A 1 559 ? 25.146 -6.377 -7.384 1.00 58.47 559 ALA A N 1
ATOM 4212 C CA . ALA A 1 559 ? 26.473 -6.365 -6.753 1.00 58.47 559 ALA A CA 1
ATOM 4213 C C . ALA A 1 559 ? 27.597 -5.824 -7.676 1.00 58.47 559 ALA A C 1
ATOM 4215 O O . ALA A 1 559 ? 27.726 -6.284 -8.820 1.00 58.47 559 ALA A O 1
ATOM 4216 N N . PRO A 1 560 ? 28.516 -4.974 -7.176 1.00 54.03 560 PRO A N 1
ATOM 4217 C CA . PRO A 1 560 ? 29.538 -4.316 -7.996 1.00 54.03 560 PRO A CA 1
ATOM 4218 C C . PRO A 1 560 ? 30.685 -5.259 -8.366 1.00 54.03 560 PRO A C 1
ATOM 4220 O O . PRO A 1 560 ? 31.340 -5.092 -9.386 1.00 54.03 560 PRO A O 1
ATOM 4223 N N . ALA A 1 561 ? 30.907 -6.318 -7.580 1.00 54.22 561 ALA A N 1
ATOM 4224 C CA . ALA A 1 561 ? 31.888 -7.355 -7.898 1.00 54.22 561 ALA A CA 1
ATOM 4225 C C . ALA A 1 561 ? 31.553 -8.123 -9.193 1.00 54.22 561 ALA A C 1
ATOM 4227 O O . ALA A 1 561 ? 32.403 -8.845 -9.716 1.00 54.22 561 ALA A O 1
ATOM 4228 N N . ARG A 1 562 ? 30.315 -7.996 -9.693 1.00 59.62 562 ARG A N 1
ATOM 4229 C CA . ARG A 1 562 ? 29.804 -8.723 -10.859 1.00 59.62 562 ARG A CA 1
ATOM 4230 C C . ARG A 1 562 ? 29.460 -7.815 -12.045 1.00 59.62 562 ARG A C 1
ATOM 4232 O O . ARG A 1 562 ? 29.448 -8.307 -13.169 1.00 59.62 562 ARG A O 1
ATOM 4239 N N . TYR A 1 563 ? 29.217 -6.523 -11.816 1.00 70.56 563 TYR A N 1
ATOM 4240 C CA . TYR A 1 563 ? 28.729 -5.576 -12.827 1.00 70.56 563 TYR A CA 1
ATOM 4241 C C . TYR A 1 563 ? 29.439 -4.219 -12.722 1.00 70.56 563 TYR A C 1
ATOM 4243 O O . TYR A 1 563 ? 29.926 -3.854 -11.658 1.00 70.56 563 TYR A O 1
ATOM 4251 N N . ASN A 1 564 ? 29.482 -3.451 -13.817 1.00 76.06 564 ASN A N 1
ATOM 4252 C CA . ASN A 1 564 ? 30.147 -2.141 -13.876 1.00 76.06 564 ASN A CA 1
ATOM 4253 C C . ASN A 1 564 ? 29.292 -1.021 -13.243 1.00 76.06 564 ASN A C 1
ATOM 4255 O O . ASN A 1 564 ? 28.942 -0.040 -13.902 1.00 76.06 564 ASN A O 1
ATOM 4259 N N . VAL A 1 565 ? 28.926 -1.207 -11.974 1.00 83.06 565 VAL A N 1
ATOM 4260 C CA . VAL A 1 565 ? 28.158 -0.245 -11.178 1.00 83.06 565 VAL A CA 1
ATOM 4261 C C . VAL A 1 565 ? 29.090 0.864 -10.699 1.00 83.06 565 VAL A C 1
ATOM 4263 O O . VAL A 1 565 ? 30.177 0.610 -10.180 1.00 83.06 565 VAL A O 1
ATOM 4266 N N . ARG A 1 566 ? 28.656 2.108 -10.871 1.00 86.81 566 ARG A N 1
ATOM 4267 C CA . ARG A 1 566 ? 29.392 3.330 -10.531 1.00 86.81 566 ARG A CA 1
ATOM 4268 C C . ARG A 1 566 ? 28.611 4.140 -9.506 1.00 86.81 566 ARG A C 1
ATOM 4270 O O . ARG A 1 566 ? 27.387 4.191 -9.556 1.00 86.81 566 ARG A O 1
ATOM 4277 N N . MET A 1 567 ? 29.322 4.784 -8.591 1.00 89.81 567 MET A N 1
ATOM 4278 C CA . MET A 1 567 ? 28.716 5.648 -7.581 1.00 89.81 567 MET A CA 1
ATOM 4279 C C . MET A 1 567 ? 28.596 7.077 -8.093 1.00 89.81 567 MET A C 1
ATOM 4281 O O . MET A 1 567 ? 29.571 7.629 -8.602 1.00 89.81 567 MET A O 1
ATOM 4285 N N . ILE A 1 568 ? 27.422 7.675 -7.914 1.00 92.25 568 ILE A N 1
ATOM 4286 C CA . ILE A 1 568 ? 27.220 9.121 -8.067 1.00 92.25 568 ILE A CA 1
ATOM 4287 C C . ILE A 1 568 ? 27.280 9.790 -6.692 1.00 92.25 568 ILE A C 1
ATOM 4289 O O . ILE A 1 568 ? 27.920 10.827 -6.543 1.00 92.25 568 ILE A O 1
ATOM 4293 N N . SER A 1 569 ? 26.654 9.174 -5.687 1.00 93.31 569 SER A N 1
ATOM 4294 C CA . SER A 1 569 ? 26.629 9.649 -4.304 1.00 93.31 569 SER A CA 1
ATOM 4295 C C . SER A 1 569 ? 26.647 8.460 -3.341 1.00 93.31 569 SER A C 1
ATOM 4297 O O . SER A 1 569 ? 26.061 7.419 -3.638 1.00 93.31 569 SER A O 1
ATOM 4299 N N . ILE A 1 570 ? 27.356 8.610 -2.223 1.00 92.81 570 ILE A N 1
ATOM 4300 C CA . ILE A 1 570 ? 27.617 7.552 -1.234 1.00 92.81 570 ILE A CA 1
ATOM 4301 C C . ILE A 1 570 ? 26.512 7.456 -0.171 1.00 92.81 570 ILE A C 1
ATOM 4303 O O . ILE A 1 570 ? 25.628 8.310 -0.111 1.00 92.81 570 ILE A O 1
ATOM 4307 N N . GLY A 1 571 ? 26.595 6.440 0.689 1.00 91.75 571 GLY A N 1
ATOM 4308 C CA . GLY A 1 571 ? 25.680 6.219 1.807 1.00 91.75 571 GLY A CA 1
ATOM 4309 C C . GLY A 1 571 ? 24.759 5.015 1.628 1.00 91.75 571 GLY A C 1
ATOM 4310 O O . GLY A 1 571 ? 24.850 4.260 0.660 1.00 91.75 571 GLY A O 1
ATOM 4311 N N . VAL A 1 572 ? 23.839 4.853 2.577 1.00 91.94 572 VAL A N 1
ATOM 4312 C CA . VAL A 1 572 ? 22.890 3.737 2.626 1.00 91.94 572 VAL A CA 1
ATOM 4313 C C . VAL A 1 572 ? 21.477 4.281 2.766 1.00 91.94 572 VAL A C 1
ATOM 4315 O O . VAL A 1 572 ? 21.238 5.182 3.567 1.00 91.94 572 VAL A O 1
ATOM 4318 N N . ALA A 1 573 ? 20.552 3.733 1.987 1.00 90.50 573 ALA A N 1
ATOM 4319 C CA . ALA A 1 573 ? 19.142 4.081 2.032 1.00 90.50 573 ALA A CA 1
ATOM 4320 C C . ALA A 1 573 ? 18.285 2.822 2.021 1.00 90.50 573 ALA A C 1
ATOM 4322 O O . ALA A 1 573 ? 18.607 1.843 1.348 1.00 90.50 573 ALA A O 1
ATOM 4323 N N . GLU A 1 574 ? 17.170 2.864 2.735 1.00 90.56 574 GLU A N 1
ATOM 4324 C CA . GLU A 1 574 ? 16.136 1.839 2.682 1.00 90.56 574 GLU A CA 1
ATOM 4325 C C . GLU A 1 574 ? 14.837 2.487 2.224 1.00 90.56 574 GLU A C 1
ATOM 4327 O O . GLU A 1 574 ? 14.545 3.624 2.585 1.00 90.56 574 GLU A O 1
ATOM 4332 N N . GLY A 1 575 ? 14.072 1.781 1.402 1.00 83.50 575 GLY A N 1
ATOM 4333 C CA . GLY A 1 575 ? 12.820 2.319 0.895 1.00 83.50 575 GLY A CA 1
ATOM 4334 C C . GLY A 1 575 ? 12.104 1.366 -0.042 1.00 83.50 575 GLY A C 1
ATOM 4335 O O . GLY A 1 575 ? 12.623 0.316 -0.434 1.00 83.50 575 GLY A O 1
ATOM 4336 N N . GLU A 1 576 ? 10.877 1.730 -0.395 1.00 90.06 576 GLU A N 1
ATOM 4337 C CA . GLU A 1 576 ? 10.094 0.989 -1.375 1.00 90.06 576 GLU A CA 1
ATOM 4338 C C . GLU A 1 576 ? 10.660 1.199 -2.783 1.00 90.06 576 GLU A C 1
ATOM 4340 O O . GLU A 1 576 ? 10.936 2.323 -3.201 1.00 90.06 576 GLU A O 1
ATOM 4345 N N . MET A 1 577 ? 10.830 0.106 -3.526 1.00 93.88 577 MET A N 1
ATOM 4346 C CA . MET A 1 577 ? 11.279 0.137 -4.911 1.00 93.88 577 MET A CA 1
ATOM 4347 C C . MET A 1 577 ? 10.176 0.689 -5.818 1.00 93.88 577 MET A C 1
ATOM 4349 O O . MET A 1 577 ? 9.138 0.047 -6.000 1.00 93.88 577 MET A O 1
ATOM 4353 N N . ILE A 1 578 ? 10.424 1.833 -6.451 1.00 96.56 578 ILE A N 1
ATOM 4354 C CA . ILE A 1 578 ? 9.517 2.448 -7.431 1.00 96.56 578 ILE A CA 1
ATOM 4355 C C . ILE A 1 578 ? 10.235 2.718 -8.754 1.00 96.56 578 ILE A C 1
ATOM 4357 O O . ILE A 1 578 ? 11.459 2.784 -8.802 1.00 96.56 578 ILE A O 1
ATOM 4361 N N . GLY A 1 579 ? 9.476 2.935 -9.829 1.00 96.38 579 GLY A N 1
ATOM 4362 C CA . GLY A 1 579 ? 10.009 3.403 -11.112 1.00 96.38 579 GLY A CA 1
ATOM 4363 C C . GLY A 1 579 ? 9.982 2.347 -12.219 1.00 96.38 579 GLY A C 1
ATOM 4364 O O . GLY A 1 579 ? 8.987 1.641 -12.367 1.00 96.38 579 GLY A O 1
ATOM 4365 N N . GLY A 1 580 ? 11.034 2.280 -13.034 1.00 96.12 580 GLY A N 1
ATOM 4366 C CA . GLY A 1 580 ? 11.116 1.488 -14.262 1.00 96.12 580 GLY A CA 1
ATOM 4367 C C . GLY A 1 580 ? 11.629 2.333 -15.429 1.00 96.12 580 GLY A C 1
ATOM 4368 O O . GLY A 1 580 ? 12.652 2.999 -15.315 1.00 96.12 580 GLY A O 1
ATOM 4369 N N . ASN A 1 581 ? 10.911 2.329 -16.549 1.00 97.75 581 ASN A N 1
ATOM 4370 C CA . ASN A 1 581 ? 11.236 3.165 -17.700 1.00 97.75 581 ASN A CA 1
ATOM 4371 C C . ASN A 1 581 ? 10.911 4.646 -17.419 1.00 97.75 581 ASN A C 1
ATOM 4373 O O . ASN A 1 581 ? 9.768 4.966 -17.077 1.00 97.75 581 ASN A O 1
ATOM 4377 N N . LEU A 1 582 ? 11.890 5.543 -17.578 1.00 98.12 582 LEU A N 1
ATOM 4378 C CA . LEU A 1 582 ? 11.765 6.961 -17.221 1.00 98.12 582 LEU A CA 1
ATOM 4379 C C . LEU A 1 582 ? 10.675 7.673 -18.036 1.00 98.12 582 LEU A C 1
ATOM 4381 O O . LEU A 1 582 ? 9.811 8.323 -17.445 1.00 98.12 582 LEU A O 1
ATOM 4385 N N . ALA A 1 583 ? 10.656 7.521 -19.361 1.00 97.62 583 ALA A N 1
ATOM 4386 C CA . ALA A 1 583 ? 9.641 8.134 -20.217 1.00 97.62 583 ALA A CA 1
ATOM 4387 C C . ALA A 1 583 ? 8.213 7.704 -19.854 1.00 97.62 583 ALA A C 1
ATOM 4389 O O . ALA A 1 583 ? 7.305 8.539 -19.778 1.00 97.62 583 ALA A O 1
ATOM 4390 N N . VAL A 1 584 ? 8.009 6.416 -19.570 1.00 97.94 584 VAL A N 1
ATOM 4391 C CA . VAL A 1 584 ? 6.704 5.890 -19.143 1.00 97.94 584 VAL A CA 1
ATOM 4392 C C . VAL A 1 584 ? 6.333 6.420 -17.759 1.00 97.94 584 VAL A C 1
ATOM 4394 O O . VAL A 1 584 ? 5.202 6.864 -17.572 1.00 97.94 584 VAL A O 1
ATOM 4397 N N . LEU A 1 585 ? 7.277 6.436 -16.812 1.00 97.50 585 LEU A N 1
ATOM 4398 C CA . LEU A 1 585 ? 7.078 6.981 -15.467 1.00 97.50 585 LEU A CA 1
ATOM 4399 C C . LEU A 1 585 ? 6.638 8.452 -15.511 1.00 97.50 585 LEU A C 1
ATOM 4401 O O . LEU A 1 585 ? 5.712 8.838 -14.800 1.00 97.50 585 LEU A O 1
ATOM 4405 N N . MET A 1 586 ? 7.247 9.267 -16.378 1.00 97.44 586 MET A N 1
ATOM 4406 C CA . MET A 1 586 ? 6.866 10.677 -16.535 1.00 97.44 586 MET A CA 1
ATOM 4407 C C . MET A 1 586 ? 5.438 10.851 -17.048 1.00 97.44 586 MET A C 1
ATOM 4409 O O . MET A 1 586 ? 4.780 11.828 -16.692 1.00 97.44 586 MET A O 1
ATOM 4413 N N . GLY A 1 587 ? 4.935 9.896 -17.832 1.00 95.81 587 GLY A N 1
ATOM 4414 C CA . GLY A 1 587 ? 3.544 9.869 -18.279 1.00 95.81 587 GLY A CA 1
ATOM 4415 C C . GLY A 1 587 ? 2.526 9.594 -17.165 1.00 95.81 587 GLY A C 1
ATOM 4416 O O . GLY A 1 587 ? 1.341 9.847 -17.370 1.00 95.81 587 GLY A O 1
ATOM 4417 N N . LEU A 1 588 ? 2.965 9.095 -16.004 1.00 96.31 588 LEU A N 1
ATOM 4418 C CA . LEU A 1 588 ? 2.097 8.778 -14.863 1.00 96.31 588 LEU A CA 1
ATOM 4419 C C . LEU A 1 588 ? 2.012 9.905 -13.832 1.00 96.31 588 LEU A C 1
ATOM 4421 O O . LEU A 1 588 ? 1.103 9.881 -13.001 1.00 96.31 588 LEU A O 1
ATOM 4425 N N . LEU A 1 589 ? 2.927 10.878 -13.858 1.00 94.19 589 LEU A N 1
ATOM 4426 C CA . LEU A 1 589 ? 2.915 11.991 -12.908 1.00 94.19 589 LEU A CA 1
ATOM 4427 C C . LEU A 1 589 ? 1.596 12.776 -13.009 1.00 94.19 589 LEU A C 1
ATOM 4429 O O . LEU A 1 589 ? 1.174 13.173 -14.094 1.00 94.19 589 LEU A O 1
ATOM 4433 N N . GLY A 1 590 ? 0.947 13.009 -11.869 1.00 86.12 590 GLY A N 1
ATOM 4434 C CA . GLY A 1 590 ? -0.355 13.666 -11.767 1.00 86.12 590 GLY A CA 1
ATOM 4435 C C . GLY A 1 590 ? -1.557 12.763 -12.068 1.00 86.12 590 GLY A C 1
ATOM 4436 O O . GLY A 1 590 ? -2.686 13.254 -12.102 1.00 86.12 590 GLY A O 1
ATOM 4437 N N . THR A 1 591 ? -1.349 11.463 -12.293 1.00 89.25 591 THR A N 1
ATOM 4438 C CA . THR A 1 591 ? -2.428 10.482 -12.497 1.00 89.25 591 THR A CA 1
ATOM 4439 C C . THR A 1 591 ? -2.696 9.679 -11.217 1.00 89.25 591 THR A C 1
ATOM 4441 O O . THR A 1 591 ? -1.844 9.640 -10.331 1.00 89.25 591 THR A O 1
ATOM 4444 N N . PRO A 1 592 ? -3.838 8.971 -11.100 1.00 83.06 592 PRO A N 1
ATOM 4445 C CA . PRO A 1 592 ? -4.084 8.074 -9.965 1.00 83.06 592 PRO A CA 1
ATOM 4446 C C . PRO A 1 592 ? -3.063 6.930 -9.815 1.00 83.06 592 PRO A C 1
ATOM 4448 O O . PRO A 1 592 ? -3.034 6.286 -8.770 1.00 83.06 592 PRO A O 1
ATOM 4451 N N . ASP A 1 593 ? -2.264 6.668 -10.854 1.00 88.94 593 ASP A N 1
ATOM 4452 C CA . ASP A 1 593 ? -1.236 5.623 -10.899 1.00 88.94 593 ASP A CA 1
ATOM 4453 C C . ASP A 1 593 ? 0.184 6.171 -10.676 1.00 88.94 593 ASP A C 1
ATOM 4455 O O . ASP A 1 593 ? 1.151 5.423 -10.798 1.00 88.94 593 ASP A O 1
ATOM 4459 N N . GLU A 1 594 ? 0.333 7.464 -10.358 1.00 93.00 594 GLU A N 1
ATOM 4460 C CA . GLU A 1 594 ? 1.618 8.072 -9.989 1.00 93.00 594 GLU A CA 1
ATOM 4461 C C . GLU A 1 594 ? 2.240 7.311 -8.809 1.00 93.00 594 GLU A C 1
ATOM 4463 O O . GLU A 1 594 ? 1.575 7.243 -7.781 1.00 93.00 594 GLU A O 1
ATOM 4468 N N . PRO A 1 595 ? 3.474 6.772 -8.881 1.00 89.38 595 PRO A N 1
ATOM 4469 C CA . PRO A 1 595 ? 4.131 6.101 -7.749 1.00 89.38 595 PRO A CA 1
ATOM 4470 C C . PRO A 1 595 ? 4.307 6.990 -6.514 1.00 89.38 595 PRO A C 1
ATOM 4472 O O . PRO A 1 595 ? 4.180 8.209 -6.597 1.00 89.38 595 PRO A O 1
ATOM 4475 N N . ASP A 1 596 ? 4.536 6.384 -5.349 1.00 85.75 596 ASP A N 1
ATOM 4476 C CA . ASP A 1 596 ? 4.782 7.130 -4.110 1.00 85.75 596 ASP A CA 1
ATOM 4477 C C . ASP A 1 596 ? 6.275 7.391 -3.953 1.00 85.75 596 ASP A C 1
ATOM 4479 O O . ASP A 1 596 ? 7.036 6.437 -3.837 1.00 85.75 596 ASP A O 1
ATOM 4483 N N . PHE A 1 597 ? 6.696 8.653 -4.023 1.00 90.94 597 PHE A N 1
ATOM 4484 C CA . PHE A 1 597 ? 8.115 9.017 -4.026 1.00 90.94 597 PHE A CA 1
ATOM 4485 C C . PHE A 1 597 ? 8.680 9.254 -2.621 1.00 90.94 597 PHE A C 1
ATOM 4487 O O . PHE A 1 597 ? 9.900 9.251 -2.473 1.00 90.94 597 PHE A O 1
ATOM 4494 N N . ASP A 1 598 ? 7.822 9.435 -1.613 1.00 87.06 598 ASP A N 1
ATOM 4495 C CA . ASP A 1 598 ? 8.222 9.743 -0.237 1.00 87.06 598 ASP A CA 1
ATOM 4496 C C . ASP A 1 598 ? 9.009 8.588 0.394 1.00 87.06 598 ASP A C 1
ATOM 4498 O O . ASP A 1 598 ? 8.486 7.489 0.579 1.00 87.06 598 ASP A O 1
ATOM 4502 N N . GLY A 1 599 ? 10.295 8.821 0.668 1.00 84.69 599 GLY A N 1
ATOM 4503 C CA . GLY A 1 599 ? 11.203 7.823 1.236 1.00 84.69 599 GLY A CA 1
ATOM 4504 C C . GLY A 1 599 ? 11.493 6.631 0.314 1.00 84.69 599 GLY A C 1
ATOM 4505 O O . GLY A 1 599 ? 11.978 5.597 0.769 1.00 84.69 599 GLY A O 1
ATOM 4506 N N . ALA A 1 600 ? 11.188 6.730 -0.981 1.00 92.44 600 ALA A N 1
ATOM 4507 C CA . ALA A 1 600 ? 11.312 5.608 -1.907 1.00 92.44 600 ALA A CA 1
ATOM 4508 C C . ALA A 1 600 ? 12.733 5.455 -2.477 1.00 92.44 600 ALA A C 1
ATOM 4510 O O . ALA A 1 600 ? 13.490 6.424 -2.583 1.00 92.44 600 ALA A O 1
ATOM 4511 N N . VAL A 1 601 ? 13.079 4.241 -2.916 1.00 97.12 601 VAL A N 1
ATOM 4512 C CA . VAL A 1 601 ? 14.274 3.988 -3.734 1.00 97.12 601 VAL A CA 1
ATOM 4513 C C . VAL A 1 601 ? 13.851 4.002 -5.201 1.00 97.12 601 VAL A C 1
ATOM 4515 O O . VAL A 1 601 ? 13.147 3.106 -5.674 1.00 97.12 601 VAL A O 1
ATOM 4518 N N . LEU A 1 602 ? 14.263 5.046 -5.922 1.00 98.12 602 LEU A N 1
ATOM 4519 C CA . LEU A 1 602 ? 13.870 5.283 -7.309 1.00 98.12 602 LEU A CA 1
ATOM 4520 C C . LEU A 1 602 ? 14.739 4.489 -8.287 1.00 98.12 602 LEU A C 1
ATOM 4522 O O . LEU A 1 602 ? 15.954 4.663 -8.332 1.00 98.12 602 LEU A O 1
ATOM 4526 N N . LEU A 1 603 ? 14.109 3.671 -9.127 1.00 97.19 603 LEU A N 1
ATOM 4527 C CA . LEU A 1 603 ? 14.760 2.936 -10.207 1.00 97.19 603 LEU A CA 1
ATOM 4528 C C . LEU A 1 603 ? 14.382 3.555 -11.541 1.00 97.19 603 LEU A C 1
ATOM 4530 O O . LEU A 1 603 ? 13.199 3.613 -11.874 1.00 97.19 603 LEU A O 1
ATOM 4534 N N . ILE A 1 604 ? 15.369 3.990 -12.321 1.00 97.69 604 ILE A N 1
ATOM 4535 C CA . ILE A 1 604 ? 15.113 4.514 -13.666 1.00 97.69 604 ILE A CA 1
ATOM 4536 C C . ILE A 1 604 ? 16.090 3.970 -14.700 1.00 97.69 604 ILE A C 1
ATOM 4538 O O . ILE A 1 604 ? 17.292 3.879 -14.464 1.00 97.69 604 ILE A O 1
ATOM 4542 N N . GLU A 1 605 ? 15.546 3.636 -15.861 1.00 96.88 605 GLU A N 1
ATOM 4543 C CA . GLU A 1 605 ? 16.251 3.232 -17.077 1.00 96.88 605 GLU A CA 1
ATOM 4544 C C . GLU A 1 605 ? 15.522 3.814 -18.293 1.00 96.88 605 GLU A C 1
ATOM 4546 O O . GLU A 1 605 ? 14.351 4.189 -18.184 1.00 96.88 605 GLU A O 1
ATOM 4551 N N . ASP A 1 606 ? 16.182 3.910 -19.447 1.00 97.00 606 ASP A N 1
ATOM 4552 C CA . ASP A 1 606 ? 15.489 4.290 -20.682 1.00 97.00 606 ASP A CA 1
ATOM 4553 C C . ASP A 1 606 ? 16.209 3.825 -21.958 1.00 97.00 606 ASP A C 1
ATOM 4555 O O . ASP A 1 606 ? 17.378 3.428 -21.955 1.00 97.00 606 ASP A O 1
ATOM 4559 N N . THR A 1 607 ? 15.510 3.879 -23.089 1.00 95.19 607 THR A N 1
ATOM 4560 C CA . THR A 1 607 ? 16.054 3.525 -24.403 1.00 95.19 607 THR A CA 1
ATOM 4561 C C . THR A 1 607 ? 15.538 4.473 -25.479 1.00 95.19 607 THR A C 1
ATOM 4563 O O . THR A 1 607 ? 14.363 4.830 -25.488 1.00 95.19 607 THR A O 1
ATOM 4566 N N . GLY A 1 608 ? 16.400 4.893 -26.404 1.00 94.31 608 GLY A N 1
ATOM 4567 C CA . GLY A 1 608 ? 16.003 5.764 -27.515 1.00 94.31 608 GLY A CA 1
ATOM 4568 C C . GLY A 1 608 ? 15.864 7.246 -27.149 1.00 94.31 608 GLY A C 1
ATOM 4569 O O . GLY A 1 608 ? 15.370 8.034 -27.962 1.00 94.31 608 GLY A O 1
ATOM 4570 N N . GLU A 1 609 ? 16.264 7.641 -25.937 1.00 96.31 609 GLU A N 1
ATOM 4571 C CA . GLU A 1 609 ? 16.120 9.009 -25.441 1.00 96.31 609 GLU A CA 1
ATOM 4572 C C . GLU A 1 609 ? 17.455 9.760 -25.446 1.00 96.31 609 GLU A C 1
ATOM 4574 O O . GLU A 1 609 ? 18.386 9.453 -24.705 1.00 96.31 609 GLU A O 1
ATOM 4579 N N . GLU A 1 610 ? 17.524 10.799 -26.281 1.00 96.62 610 GLU A N 1
ATOM 4580 C CA . GLU A 1 610 ? 18.668 11.710 -26.347 1.00 96.62 610 GLU A CA 1
ATOM 4581 C C . GLU A 1 610 ? 18.899 12.442 -25.010 1.00 96.62 610 GLU A C 1
ATOM 4583 O O . GLU A 1 610 ? 17.924 12.742 -24.309 1.00 96.62 610 GLU A O 1
ATOM 4588 N N . PRO A 1 611 ? 20.145 12.842 -24.671 1.00 96.94 611 PRO A N 1
ATOM 4589 C CA . PRO A 1 611 ? 20.458 13.454 -23.375 1.00 96.94 611 PRO A CA 1
ATOM 4590 C C . PRO A 1 611 ? 19.563 14.640 -22.993 1.00 96.94 611 PRO A C 1
ATOM 4592 O O . PRO A 1 611 ? 19.106 14.734 -21.858 1.00 96.94 611 PRO A O 1
ATOM 4595 N N . TYR A 1 612 ? 19.223 15.509 -23.951 1.00 96.69 612 TYR A N 1
ATOM 4596 C CA . TYR A 1 612 ? 18.347 16.662 -23.702 1.00 96.69 612 TYR A CA 1
ATOM 4597 C C . TYR A 1 612 ? 16.897 16.269 -23.354 1.00 96.69 612 TYR A C 1
ATOM 4599 O O . TYR A 1 612 ? 16.153 17.057 -22.768 1.00 96.69 612 TYR A O 1
ATOM 4607 N N . ARG A 1 613 ? 16.449 15.070 -23.746 1.00 98.12 613 ARG A N 1
ATOM 4608 C CA . ARG A 1 613 ? 15.122 14.550 -23.393 1.00 98.12 613 ARG A CA 1
ATOM 4609 C C . ARG A 1 613 ? 15.129 13.945 -22.001 1.00 98.12 613 ARG A C 1
ATOM 4611 O O . ARG A 1 613 ? 14.179 14.197 -21.262 1.00 98.12 613 ARG A O 1
ATOM 4618 N N . VAL A 1 614 ? 16.198 13.231 -21.643 1.00 98.06 614 VAL A N 1
ATOM 4619 C CA . VAL A 1 614 ? 16.435 12.760 -20.271 1.00 98.06 614 VAL A CA 1
ATOM 4620 C C . VAL A 1 614 ? 16.478 13.949 -19.312 1.00 98.06 614 VAL A C 1
ATOM 4622 O O . VAL A 1 614 ? 15.717 13.971 -18.350 1.00 98.06 614 VAL A O 1
ATOM 4625 N N . ASP A 1 615 ? 17.259 14.985 -19.632 1.00 98.31 615 ASP A N 1
ATOM 4626 C CA . ASP A 1 615 ? 17.311 16.242 -18.872 1.00 98.31 615 ASP A CA 1
ATOM 4627 C C . ASP A 1 615 ? 15.914 16.834 -18.656 1.00 98.31 615 ASP A C 1
ATOM 4629 O O . ASP A 1 615 ? 15.516 17.132 -17.531 1.00 98.31 615 ASP A O 1
ATOM 4633 N N . ARG A 1 616 ? 15.118 16.946 -19.726 1.00 98.31 616 ARG A N 1
ATOM 4634 C CA . ARG A 1 616 ? 13.761 17.495 -19.646 1.00 98.31 616 ARG A CA 1
ATOM 4635 C C . ARG A 1 616 ? 12.862 16.680 -18.712 1.00 98.31 616 ARG A C 1
ATOM 4637 O O . ARG A 1 616 ? 12.074 17.264 -17.968 1.00 98.31 616 ARG A O 1
ATOM 4644 N N . MET A 1 617 ? 12.963 15.353 -18.752 1.00 98.56 617 MET A N 1
ATOM 4645 C CA . MET A 1 617 ? 12.193 14.456 -17.885 1.00 98.56 617 MET A CA 1
ATOM 4646 C C . MET A 1 617 ? 12.628 14.574 -16.423 1.00 98.56 617 MET A C 1
ATOM 4648 O O . MET A 1 617 ? 11.786 14.737 -15.543 1.00 98.56 617 MET A O 1
ATOM 4652 N N . LEU A 1 618 ? 13.932 14.601 -16.154 1.00 98.31 618 LEU A N 1
ATOM 4653 C CA . LEU A 1 618 ? 14.458 14.811 -14.803 1.00 98.31 618 LEU A CA 1
ATOM 4654 C C . LEU A 1 618 ? 14.148 16.219 -14.281 1.00 98.31 618 LEU A C 1
ATOM 4656 O O . LEU A 1 618 ? 13.827 16.391 -13.106 1.00 98.31 618 LEU A O 1
ATOM 4660 N N . THR A 1 619 ? 14.129 17.225 -15.156 1.00 98.19 619 THR A N 1
ATOM 4661 C CA . THR A 1 619 ? 13.653 18.575 -14.840 1.00 98.19 619 THR A CA 1
ATOM 4662 C C . THR A 1 619 ? 12.194 18.549 -14.410 1.00 98.19 619 THR A C 1
ATOM 4664 O O . THR A 1 619 ? 11.857 19.166 -13.398 1.00 98.19 619 THR A O 1
ATOM 4667 N N . GLN A 1 620 ? 11.324 17.834 -15.125 1.00 98.00 620 GLN A N 1
ATOM 4668 C CA . GLN A 1 620 ? 9.922 17.668 -14.736 1.00 98.00 620 GLN A CA 1
ATOM 4669 C C . GLN A 1 620 ? 9.801 16.951 -13.383 1.00 98.00 620 GLN A C 1
ATOM 4671 O O . GLN A 1 620 ? 9.074 17.419 -12.505 1.00 98.00 620 GLN A O 1
ATOM 4676 N N . LEU A 1 621 ? 10.546 15.865 -13.174 1.00 96.69 621 LEU A N 1
ATOM 4677 C CA . LEU A 1 621 ? 10.527 15.113 -11.918 1.00 96.69 621 LEU A CA 1
ATOM 4678 C C . LEU A 1 621 ? 11.027 15.951 -10.725 1.00 96.69 621 LEU A C 1
ATOM 4680 O O . LEU A 1 621 ? 10.459 15.901 -9.635 1.00 96.69 621 LEU A O 1
ATOM 4684 N N . ARG A 1 622 ? 12.046 16.788 -10.939 1.00 97.06 622 ARG A N 1
ATOM 4685 C CA . ARG A 1 622 ? 12.558 17.731 -9.937 1.00 97.06 622 ARG A CA 1
ATOM 4686 C C . ARG A 1 622 ? 11.575 18.858 -9.645 1.00 97.06 622 ARG A C 1
ATOM 4688 O O . ARG A 1 622 ? 11.284 19.139 -8.490 1.00 97.06 622 ARG A O 1
ATOM 4695 N N . THR A 1 623 ? 11.070 19.524 -10.681 1.00 95.94 623 THR A N 1
ATOM 4696 C CA . THR A 1 623 ? 10.205 20.710 -10.529 1.00 95.94 623 THR A CA 1
ATOM 4697 C C . THR A 1 623 ? 8.799 20.373 -10.042 1.00 95.94 623 THR A C 1
ATOM 4699 O O . THR A 1 623 ? 8.136 21.234 -9.474 1.00 95.94 623 THR A O 1
ATOM 4702 N N . SER A 1 624 ? 8.365 19.121 -10.191 1.00 93.94 624 SER A N 1
ATOM 4703 C CA . SER A 1 624 ? 7.166 18.593 -9.530 1.00 93.94 624 SER A CA 1
ATOM 4704 C C . SER A 1 624 ? 7.383 18.259 -8.045 1.00 93.94 624 SER A C 1
ATOM 4706 O O . SER A 1 624 ? 6.427 17.909 -7.361 1.00 93.94 624 SER A O 1
ATOM 4708 N N . GLY A 1 625 ? 8.612 18.364 -7.528 1.00 90.69 625 GLY A N 1
ATOM 4709 C CA . GLY A 1 625 ? 8.960 18.114 -6.125 1.00 90.69 625 GLY A CA 1
ATOM 4710 C C . GLY A 1 625 ? 9.237 16.649 -5.778 1.00 90.69 625 GLY A C 1
ATOM 4711 O O . GLY A 1 625 ? 9.726 16.380 -4.689 1.00 90.69 625 GLY A O 1
ATOM 4712 N N . ARG A 1 626 ? 8.997 15.705 -6.698 1.00 92.69 626 ARG A N 1
ATOM 4713 C CA . ARG A 1 626 ? 9.098 14.255 -6.430 1.00 92.69 626 ARG A CA 1
ATOM 4714 C C . ARG A 1 626 ? 10.540 13.798 -6.290 1.00 92.69 626 ARG A C 1
ATOM 4716 O O . ARG A 1 626 ? 10.844 12.972 -5.441 1.00 92.69 626 ARG A O 1
ATOM 4723 N N . LEU A 1 627 ? 11.447 14.365 -7.089 1.00 94.94 627 LEU A N 1
ATOM 4724 C CA . LEU A 1 627 ? 12.862 13.993 -7.018 1.00 94.94 627 LEU A CA 1
ATOM 4725 C C . LEU A 1 627 ? 13.478 14.277 -5.638 1.00 94.94 627 LEU A C 1
ATOM 4727 O O . LEU A 1 627 ? 14.387 13.570 -5.235 1.00 94.94 627 LEU A O 1
ATOM 4731 N N . GLY A 1 628 ? 12.993 15.296 -4.920 1.00 90.12 628 GLY A N 1
ATOM 4732 C CA . GLY A 1 628 ? 13.491 15.644 -3.585 1.00 90.12 628 GLY A CA 1
ATOM 4733 C C . GLY A 1 628 ? 12.921 14.789 -2.449 1.00 90.12 628 GLY A C 1
ATOM 4734 O O . GLY A 1 628 ? 13.334 14.974 -1.313 1.00 90.12 628 GLY A O 1
ATOM 4735 N N . GLN A 1 629 ? 11.968 13.899 -2.737 1.00 91.06 629 GLN A N 1
ATOM 4736 C CA . GLN A 1 629 ? 11.300 13.051 -1.743 1.00 91.06 629 GLN A CA 1
ATOM 4737 C C . GLN A 1 629 ? 11.956 11.672 -1.594 1.00 91.06 629 GLN A C 1
ATOM 4739 O O . GLN A 1 629 ? 11.695 10.970 -0.620 1.00 91.06 629 GLN A O 1
ATOM 4744 N N . ILE A 1 630 ? 12.790 11.270 -2.557 1.00 96.31 630 ILE A N 1
ATOM 4745 C CA . ILE A 1 630 ? 13.364 9.923 -2.601 1.00 96.31 630 ILE A CA 1
ATOM 4746 C C . ILE A 1 630 ? 14.426 9.739 -1.513 1.00 96.31 630 ILE A C 1
ATOM 4748 O O . ILE A 1 630 ? 15.187 10.657 -1.216 1.00 96.31 630 ILE A O 1
ATOM 4752 N N . ALA A 1 631 ? 14.532 8.523 -0.981 1.00 91.38 631 ALA A N 1
ATOM 4753 C CA . ALA A 1 631 ? 15.592 8.138 -0.051 1.00 91.38 631 ALA A CA 1
ATOM 4754 C C . ALA A 1 631 ? 16.890 7.737 -0.770 1.00 91.38 631 ALA A C 1
ATOM 4756 O O . ALA A 1 631 ? 17.958 7.782 -0.172 1.00 91.38 631 ALA A O 1
ATOM 4757 N N . GLY A 1 632 ? 16.815 7.341 -2.045 1.00 96.94 632 GLY A N 1
ATOM 4758 C CA . GLY A 1 632 ? 17.968 6.962 -2.862 1.00 96.94 632 GLY A CA 1
ATOM 4759 C C . GLY A 1 632 ? 17.577 6.623 -4.299 1.00 96.94 632 GLY A C 1
ATOM 4760 O O . GLY A 1 632 ? 16.389 6.552 -4.626 1.00 96.94 632 GLY A O 1
ATOM 4761 N N . ALA A 1 633 ? 18.563 6.408 -5.173 1.00 97.75 633 ALA A N 1
ATOM 4762 C CA . ALA A 1 633 ? 18.305 6.057 -6.571 1.00 97.75 633 ALA A CA 1
ATOM 4763 C C . ALA A 1 633 ? 19.257 4.998 -7.142 1.00 97.75 633 ALA A C 1
ATOM 4765 O O . ALA A 1 633 ? 20.458 4.977 -6.873 1.00 97.75 633 ALA A O 1
ATOM 4766 N N . VAL A 1 634 ? 18.712 4.142 -8.004 1.00 95.69 634 VAL A N 1
ATOM 4767 C CA . VAL A 1 634 ? 19.451 3.142 -8.775 1.00 95.69 634 VAL A CA 1
ATOM 4768 C C . VAL A 1 634 ? 19.184 3.393 -10.255 1.00 95.69 634 VAL A C 1
ATOM 4770 O O . VAL A 1 634 ? 18.073 3.214 -10.752 1.00 95.69 634 VAL A O 1
ATOM 4773 N N . LEU A 1 635 ? 20.216 3.819 -10.972 1.00 96.31 635 LEU A N 1
ATOM 4774 C CA . LEU A 1 635 ? 20.128 4.183 -12.381 1.00 96.31 635 LEU A CA 1
ATOM 4775 C C . LEU A 1 635 ? 20.597 2.994 -13.228 1.00 96.31 635 LEU A C 1
ATOM 4777 O O . LEU A 1 635 ? 21.757 2.572 -13.148 1.00 96.31 635 LEU A O 1
ATOM 4781 N N . GLY A 1 636 ? 19.674 2.428 -14.000 1.00 94.31 636 GLY A N 1
ATOM 4782 C CA . GLY A 1 636 ? 19.919 1.306 -14.899 1.00 94.31 636 GLY A CA 1
ATOM 4783 C C . GLY A 1 636 ? 20.606 1.737 -16.189 1.00 94.31 636 GLY A C 1
ATOM 4784 O O . GLY A 1 636 ? 21.299 2.759 -16.250 1.00 94.31 636 GLY A O 1
ATOM 4785 N N . TYR A 1 637 ? 20.411 0.952 -17.243 1.00 93.00 637 TYR A N 1
ATOM 4786 C CA . TYR A 1 637 ? 20.964 1.258 -18.553 1.00 93.00 637 TYR A CA 1
ATOM 4787 C C . TYR A 1 637 ? 20.134 2.308 -19.288 1.00 93.00 637 TYR A C 1
ATOM 4789 O O . TYR A 1 637 ? 18.938 2.140 -19.513 1.00 93.00 637 TYR A O 1
ATOM 4797 N N . PHE A 1 638 ? 20.808 3.374 -19.712 1.00 94.44 638 PHE A N 1
ATOM 4798 C CA . PHE A 1 638 ? 20.303 4.308 -20.710 1.00 94.44 638 PHE A CA 1
ATOM 4799 C C . PHE A 1 638 ? 20.953 3.955 -22.045 1.00 94.44 638 PHE A C 1
ATOM 4801 O O . PHE A 1 638 ? 22.179 3.896 -22.132 1.00 94.44 638 PHE A O 1
ATOM 4808 N N . SER A 1 639 ? 20.145 3.671 -23.064 1.00 92.62 639 SER A N 1
ATOM 4809 C CA . SER A 1 639 ? 20.609 3.027 -24.302 1.00 92.62 639 SER A CA 1
ATOM 4810 C C . SER A 1 639 ? 20.023 3.656 -25.567 1.00 92.62 639 SER A C 1
ATOM 4812 O O . SER A 1 639 ? 19.099 4.460 -25.498 1.00 92.62 639 SER A O 1
ATOM 4814 N N . ASP A 1 640 ? 20.573 3.287 -26.728 1.00 91.31 640 ASP A N 1
ATOM 4815 C CA . ASP A 1 640 ? 20.095 3.695 -28.063 1.00 91.31 640 ASP A CA 1
ATOM 4816 C C . ASP A 1 640 ? 19.988 5.224 -28.273 1.00 91.31 640 ASP A C 1
ATOM 4818 O O . ASP A 1 640 ? 19.007 5.734 -28.803 1.00 91.31 640 ASP A O 1
ATOM 4822 N N . TYR A 1 641 ? 21.012 5.969 -27.843 1.00 91.50 641 TYR A N 1
ATOM 4823 C CA . TYR A 1 641 ? 21.154 7.416 -28.065 1.00 91.50 641 TYR A CA 1
ATOM 4824 C C . TYR A 1 641 ? 22.521 7.752 -28.682 1.00 91.50 641 TYR A C 1
ATOM 4826 O O . TYR A 1 641 ? 23.450 6.932 -28.653 1.00 91.50 641 TYR A O 1
ATOM 4834 N N . ASP A 1 642 ? 22.679 8.966 -29.215 1.00 90.94 642 ASP A N 1
ATOM 4835 C CA . ASP A 1 642 ? 23.968 9.433 -29.731 1.00 90.94 642 ASP A CA 1
ATOM 4836 C C . ASP A 1 642 ? 25.012 9.627 -28.609 1.00 90.94 642 ASP A C 1
ATOM 4838 O O . ASP A 1 642 ? 24.990 10.599 -27.850 1.00 90.94 642 ASP A O 1
ATOM 4842 N N . LYS A 1 643 ? 25.985 8.708 -28.522 1.00 87.06 643 LYS A N 1
ATOM 4843 C CA . LYS A 1 643 ? 27.069 8.738 -27.519 1.00 87.06 643 LYS A CA 1
ATOM 4844 C C . LYS A 1 643 ? 28.060 9.898 -27.723 1.00 87.06 643 LYS A C 1
ATOM 4846 O O . LYS A 1 643 ? 28.840 10.206 -26.812 1.00 87.06 643 LYS A O 1
ATOM 4851 N N . GLU A 1 644 ? 28.052 10.550 -28.886 1.00 91.25 644 GLU A N 1
ATOM 4852 C CA . GLU A 1 644 ? 28.856 11.749 -29.161 1.00 91.25 644 GLU A CA 1
ATOM 4853 C C . GLU A 1 644 ? 28.183 13.035 -28.658 1.00 91.25 644 GLU A C 1
ATOM 4855 O O . GLU A 1 644 ? 28.866 14.039 -28.442 1.00 91.25 644 GLU A O 1
ATOM 4860 N N . SER A 1 645 ? 26.876 12.992 -28.382 1.00 90.12 645 SER A N 1
ATOM 4861 C CA . SER A 1 645 ? 26.108 14.115 -27.842 1.00 90.12 645 SER A CA 1
ATOM 4862 C C . SER A 1 645 ? 26.659 14.590 -26.491 1.00 90.12 645 SER A C 1
ATOM 4864 O O . SER A 1 645 ? 27.159 13.796 -25.682 1.00 90.12 645 SER A O 1
ATOM 4866 N N . ARG A 1 646 ? 26.623 15.908 -26.254 1.00 90.44 646 ARG A N 1
ATOM 4867 C CA . ARG A 1 646 ? 27.096 16.544 -25.015 1.00 90.44 646 ARG A CA 1
ATOM 4868 C C . ARG A 1 646 ? 26.065 17.546 -24.475 1.00 90.44 646 ARG A C 1
ATOM 4870 O O . ARG A 1 646 ? 25.582 18.362 -25.265 1.00 90.44 646 ARG A O 1
ATOM 4877 N N . PRO A 1 647 ? 25.780 17.546 -23.158 1.00 93.62 647 PRO A N 1
ATOM 4878 C CA . PRO A 1 647 ? 26.254 16.574 -22.162 1.00 93.62 647 PRO A CA 1
ATOM 4879 C C . PRO A 1 647 ? 25.770 15.145 -22.477 1.00 93.62 647 PRO A C 1
ATOM 4881 O O . PRO A 1 647 ? 24.756 14.955 -23.141 1.00 93.62 647 PRO A O 1
ATOM 4884 N N . THR A 1 648 ? 26.544 14.141 -22.074 1.00 94.69 648 THR A N 1
ATOM 4885 C CA . THR A 1 648 ? 26.156 12.725 -22.128 1.00 94.69 648 THR A CA 1
ATOM 4886 C C . THR A 1 648 ? 25.021 12.447 -21.145 1.00 94.69 648 THR A C 1
ATOM 4888 O O . THR A 1 648 ? 24.824 13.200 -20.194 1.00 94.69 648 THR A O 1
ATOM 4891 N N . VAL A 1 649 ? 24.302 11.333 -21.319 1.00 94.69 649 VAL A N 1
ATOM 4892 C CA . VAL A 1 649 ? 23.271 10.924 -20.349 1.00 94.69 649 VAL A CA 1
ATOM 4893 C C . VAL A 1 649 ? 23.857 10.756 -18.944 1.00 94.69 649 VAL A C 1
ATOM 4895 O O . VAL A 1 649 ? 23.256 11.217 -17.984 1.00 94.69 649 VAL A O 1
ATOM 4898 N N . ASP A 1 650 ? 25.057 10.186 -18.813 1.00 92.56 650 ASP A N 1
ATOM 4899 C CA . ASP A 1 650 ? 25.731 10.044 -17.515 1.00 92.56 650 ASP A CA 1
ATOM 4900 C C . ASP A 1 650 ? 26.042 11.395 -16.855 1.00 92.56 650 ASP A C 1
ATOM 4902 O O . ASP A 1 650 ? 25.878 11.535 -15.644 1.00 92.56 650 ASP A O 1
ATOM 4906 N N . GLU A 1 651 ? 26.470 12.390 -17.639 1.00 95.38 651 GLU A N 1
ATOM 4907 C CA . GLU A 1 651 ? 26.705 13.754 -17.147 1.00 95.38 651 GLU A CA 1
ATOM 4908 C C . GLU A 1 651 ? 25.395 14.399 -16.676 1.00 95.38 651 GLU A C 1
ATOM 4910 O O . GLU A 1 651 ? 25.364 14.976 -15.591 1.00 95.38 651 GLU A O 1
ATOM 4915 N N . VAL A 1 652 ? 24.303 14.229 -17.431 1.00 97.19 652 VAL A N 1
ATOM 4916 C CA . VAL A 1 652 ? 22.965 14.695 -17.030 1.00 97.19 652 VAL A CA 1
ATOM 4917 C C . VAL A 1 652 ? 22.522 14.009 -15.733 1.00 97.19 652 VAL A C 1
ATOM 4919 O O . VAL A 1 652 ? 22.116 14.675 -14.786 1.00 97.19 652 VAL A O 1
ATOM 4922 N N . LEU A 1 653 ? 22.630 12.682 -15.635 1.00 96.62 653 LEU A N 1
ATOM 4923 C CA . LEU A 1 653 ? 22.253 11.947 -14.424 1.00 96.62 653 LEU A CA 1
ATOM 4924 C C . LEU A 1 653 ? 23.068 12.411 -13.208 1.00 96.62 653 LEU A C 1
ATOM 4926 O O . LEU A 1 653 ? 22.498 12.653 -12.147 1.00 96.62 653 LEU A O 1
ATOM 4930 N N . ALA A 1 654 ? 24.382 12.591 -13.356 1.00 95.31 654 ALA A N 1
ATOM 4931 C CA . ALA A 1 654 ? 25.232 13.093 -12.279 1.00 95.31 654 ALA A CA 1
ATOM 4932 C C . ALA A 1 654 ? 24.844 14.516 -11.837 1.00 95.31 654 ALA A C 1
ATOM 4934 O O . ALA A 1 654 ? 24.847 14.798 -10.639 1.00 95.31 654 ALA A O 1
ATOM 4935 N N . GLU A 1 655 ? 24.469 15.392 -12.773 1.00 96.38 655 GLU A N 1
ATOM 4936 C CA . GLU A 1 655 ? 24.034 16.763 -12.479 1.00 96.38 655 GLU A CA 1
ATOM 4937 C C . GLU A 1 655 ? 22.733 16.806 -11.664 1.00 96.38 655 GLU A C 1
ATOM 4939 O O . GLU A 1 655 ? 22.616 17.603 -10.733 1.00 96.38 655 GLU A O 1
ATOM 4944 N N . PHE A 1 656 ? 21.766 15.937 -11.973 1.00 97.19 656 PHE A N 1
ATOM 4945 C CA . PHE A 1 656 ? 20.484 15.904 -11.262 1.00 97.19 656 PHE A CA 1
ATOM 4946 C C . PHE A 1 656 ? 20.550 15.169 -9.924 1.00 97.19 656 PHE A C 1
ATOM 4948 O O . PHE A 1 656 ? 19.931 15.617 -8.960 1.00 97.19 656 PHE A O 1
ATOM 4955 N N . PHE A 1 657 ? 21.268 14.046 -9.859 1.00 97.06 657 PHE A N 1
ATOM 4956 C CA . PHE A 1 657 ? 21.275 13.177 -8.681 1.00 97.06 657 PHE A CA 1
ATOM 4957 C C . PHE A 1 657 ? 22.401 13.488 -7.690 1.00 97.06 657 PHE A C 1
ATOM 4959 O O . PHE A 1 657 ? 22.224 13.278 -6.493 1.00 97.06 657 PHE A O 1
ATOM 4966 N N . GLY A 1 658 ? 23.539 14.019 -8.147 1.00 93.88 658 GLY A N 1
ATOM 4967 C CA . GLY A 1 658 ? 24.674 14.355 -7.280 1.00 93.88 658 GLY A CA 1
ATOM 4968 C C . GLY A 1 658 ? 24.332 15.349 -6.157 1.00 93.88 658 GLY A C 1
ATOM 4969 O O . GLY A 1 658 ? 24.690 15.095 -5.008 1.00 93.88 658 GLY A O 1
ATOM 4970 N N . PRO A 1 659 ? 23.608 16.452 -6.431 1.00 95.19 659 PRO A N 1
ATOM 4971 C CA . PRO A 1 659 ? 23.258 17.442 -5.409 1.00 95.19 659 PRO A CA 1
ATOM 4972 C C . PRO A 1 659 ? 22.193 17.001 -4.395 1.00 95.19 659 PRO A C 1
ATOM 4974 O O . PRO A 1 659 ? 21.950 17.742 -3.447 1.00 95.19 659 PRO A O 1
ATOM 4977 N N . LEU A 1 660 ? 21.531 15.852 -4.586 1.00 92.62 660 LEU A N 1
ATOM 4978 C CA . LEU A 1 660 ? 20.422 15.426 -3.720 1.00 92.62 660 LEU A CA 1
ATOM 4979 C C . LEU A 1 660 ? 20.879 14.998 -2.318 1.00 92.62 660 LEU A C 1
ATOM 4981 O O . LEU A 1 660 ? 20.062 14.962 -1.407 1.00 92.62 660 LEU A O 1
ATOM 4985 N N . GLY A 1 661 ? 22.159 14.654 -2.137 1.00 89.81 661 GLY A N 1
ATOM 4986 C CA . GLY A 1 661 ? 22.691 14.206 -0.843 1.00 89.81 661 GLY A CA 1
ATOM 4987 C C . GLY A 1 661 ? 22.202 12.822 -0.394 1.00 89.81 661 GLY A C 1
ATOM 4988 O O . GLY A 1 661 ? 22.479 12.421 0.732 1.00 89.81 661 GLY A O 1
ATOM 4989 N N . VAL A 1 662 ? 21.506 12.090 -1.268 1.00 95.00 662 VAL A N 1
ATOM 4990 C CA . VAL A 1 662 ? 21.042 10.713 -1.041 1.00 95.00 662 VAL A CA 1
ATOM 4991 C C . VAL A 1 662 ? 21.961 9.699 -1.736 1.00 95.00 662 VAL A C 1
ATOM 4993 O O . VAL A 1 662 ? 22.690 10.085 -2.655 1.00 95.00 662 VAL A O 1
ATOM 4996 N N . PRO A 1 663 ? 21.949 8.410 -1.355 1.00 96.38 663 PRO A N 1
ATOM 4997 C CA . PRO A 1 663 ? 22.741 7.370 -2.012 1.00 96.38 663 PRO A CA 1
ATOM 4998 C C . PRO A 1 663 ? 22.281 7.125 -3.447 1.00 96.38 663 PRO A C 1
ATOM 5000 O O . PRO A 1 663 ? 21.089 6.926 -3.704 1.00 96.38 663 PRO A O 1
ATOM 5003 N N . VAL A 1 664 ? 23.226 7.121 -4.392 1.00 96.69 664 VAL A N 1
ATOM 5004 C CA . VAL A 1 664 ? 22.924 6.930 -5.815 1.00 96.69 664 VAL A CA 1
ATOM 5005 C C . VAL A 1 664 ? 23.988 6.090 -6.508 1.00 96.69 664 VAL A C 1
ATOM 5007 O O . VAL A 1 664 ? 25.163 6.469 -6.566 1.00 96.69 664 VAL A O 1
ATOM 5010 N N . ILE A 1 665 ? 23.546 4.995 -7.126 1.00 93.94 665 ILE A N 1
ATOM 5011 C CA . ILE A 1 665 ? 24.369 4.150 -7.999 1.00 93.94 665 ILE A CA 1
ATOM 5012 C C . ILE A 1 665 ? 23.851 4.198 -9.436 1.00 93.94 665 ILE A C 1
ATOM 5014 O O . ILE A 1 665 ? 22.655 4.340 -9.671 1.00 93.94 665 ILE A O 1
ATOM 5018 N N . ALA A 1 666 ? 24.746 4.057 -10.408 1.00 92.81 666 ALA A N 1
ATOM 5019 C CA . ALA A 1 666 ? 24.429 4.062 -11.830 1.00 92.81 666 ALA A CA 1
ATOM 5020 C C . ALA A 1 666 ? 25.108 2.906 -12.573 1.00 92.81 666 ALA A C 1
ATOM 5022 O O . ALA A 1 666 ? 26.118 2.372 -12.119 1.00 92.81 666 ALA A O 1
ATOM 5023 N N . GLY A 1 667 ? 24.573 2.533 -13.738 1.00 89.38 667 GLY A N 1
ATOM 5024 C CA . GLY A 1 667 ? 25.051 1.372 -14.499 1.00 89.38 667 GLY A CA 1
ATOM 5025 C C . GLY A 1 667 ? 24.613 0.033 -13.898 1.00 89.38 667 GLY A C 1
ATOM 5026 O O . GLY A 1 667 ? 25.280 -0.983 -14.102 1.00 89.38 667 GLY A O 1
ATOM 5027 N N . ALA A 1 668 ? 23.522 0.033 -13.128 1.00 90.38 668 ALA A N 1
ATOM 5028 C CA . ALA A 1 668 ? 22.950 -1.183 -12.570 1.00 90.38 668 ALA A CA 1
ATOM 5029 C C . ALA A 1 668 ? 22.414 -2.108 -13.687 1.00 90.38 668 ALA A C 1
ATOM 5031 O O . ALA A 1 668 ? 21.931 -1.610 -14.704 1.00 90.38 668 ALA A O 1
ATOM 5032 N N . PRO A 1 669 ? 22.482 -3.443 -13.509 1.00 88.44 669 PRO A N 1
ATOM 5033 C CA . PRO A 1 669 ? 22.165 -4.448 -14.531 1.00 88.44 669 PRO A CA 1
ATOM 5034 C C . PRO A 1 669 ? 20.655 -4.631 -14.767 1.00 88.44 669 PRO A C 1
ATOM 5036 O O . PRO A 1 669 ? 20.101 -5.704 -14.521 1.00 88.44 669 PRO A O 1
ATOM 5039 N N . PHE A 1 670 ? 19.972 -3.572 -15.199 1.00 90.12 670 PHE A N 1
ATOM 5040 C CA . PHE A 1 670 ? 18.570 -3.611 -15.609 1.00 90.12 670 PHE A CA 1
ATOM 5041 C C . PHE A 1 670 ? 18.264 -2.568 -16.688 1.00 90.12 670 PHE A C 1
ATOM 5043 O O . PHE A 1 670 ? 18.954 -1.553 -16.812 1.00 90.12 670 PHE A O 1
ATOM 5050 N N . GLY A 1 671 ? 17.208 -2.820 -17.461 1.00 88.00 671 GLY A N 1
ATOM 5051 C CA . GLY A 1 671 ? 16.757 -1.960 -18.554 1.00 88.00 671 GLY A CA 1
ATOM 5052 C C . GLY A 1 671 ? 16.811 -2.653 -19.913 1.00 88.00 671 GLY A C 1
ATOM 5053 O O . GLY A 1 671 ? 16.538 -3.849 -20.025 1.00 88.00 671 GLY A O 1
ATOM 5054 N N . HIS A 1 672 ? 17.112 -1.895 -20.968 1.00 87.88 672 HIS A N 1
ATOM 5055 C CA . HIS A 1 672 ? 17.081 -2.394 -22.351 1.00 87.88 672 HIS A CA 1
ATOM 5056 C C . HIS A 1 672 ? 18.412 -2.971 -22.867 1.00 87.88 672 HIS A C 1
ATOM 5058 O O . HIS A 1 672 ? 18.430 -3.537 -23.961 1.00 87.88 672 HIS A O 1
ATOM 5064 N N . GLU A 1 673 ? 19.499 -2.876 -22.093 1.00 86.06 673 GLU A N 1
ATOM 5065 C CA . GLU A 1 673 ? 20.755 -3.599 -22.353 1.00 86.06 673 GLU A CA 1
ATOM 5066 C C . GLU A 1 673 ? 20.857 -4.870 -21.495 1.00 86.06 673 GLU A C 1
ATOM 5068 O O . GLU A 1 673 ? 20.091 -5.067 -20.550 1.00 86.06 673 GLU A O 1
ATOM 5073 N N . HIS A 1 674 ? 21.804 -5.747 -21.838 1.00 82.94 674 HIS A N 1
ATOM 5074 C CA . HIS A 1 674 ? 22.041 -6.994 -21.116 1.00 82.94 674 HIS A CA 1
ATOM 5075 C C . HIS A 1 674 ? 23.191 -6.852 -20.105 1.00 82.94 674 HIS A C 1
ATOM 5077 O O . HIS A 1 674 ? 24.214 -6.246 -20.434 1.00 82.94 674 HIS A O 1
ATOM 5083 N N . PRO A 1 675 ? 23.077 -7.465 -18.912 1.00 83.69 675 PRO A N 1
ATOM 5084 C CA . PRO A 1 675 ? 21.940 -8.267 -18.449 1.00 83.69 675 PRO A CA 1
ATOM 5085 C C . PRO A 1 675 ? 20.786 -7.413 -17.897 1.00 83.69 675 PRO A C 1
ATOM 5087 O O . PRO A 1 675 ? 21.029 -6.404 -17.245 1.00 83.69 675 PRO A O 1
ATOM 5090 N N . ASN A 1 676 ? 19.541 -7.862 -18.090 1.00 86.25 676 ASN A N 1
ATOM 5091 C CA . ASN A 1 676 ? 18.342 -7.265 -17.489 1.00 86.25 676 ASN A CA 1
ATOM 5092 C C . ASN A 1 676 ? 17.820 -8.124 -16.326 1.00 86.25 676 ASN A C 1
ATOM 5094 O O . ASN A 1 676 ? 17.013 -9.039 -16.517 1.00 86.25 676 ASN A O 1
ATOM 5098 N N . LEU A 1 677 ? 18.319 -7.870 -15.117 1.00 87.38 677 LEU A N 1
ATOM 5099 C CA . LEU A 1 677 ? 17.988 -8.662 -13.935 1.00 87.38 677 LEU A CA 1
ATOM 5100 C C . LEU A 1 677 ? 16.589 -8.346 -13.382 1.00 87.38 677 LEU A C 1
ATOM 5102 O O . LEU A 1 677 ? 16.120 -7.212 -13.478 1.00 87.38 677 LEU A O 1
ATOM 5106 N N . PRO A 1 678 ? 15.916 -9.342 -12.773 1.00 87.50 678 PRO A N 1
ATOM 5107 C CA . PRO A 1 678 ? 14.585 -9.158 -12.212 1.00 87.50 678 PRO A CA 1
ATOM 5108 C C . PRO A 1 678 ? 14.607 -8.212 -11.007 1.00 87.50 678 PRO A C 1
ATOM 5110 O O . PRO A 1 678 ? 15.391 -8.384 -10.074 1.00 87.50 678 PRO A O 1
ATOM 5113 N N . LEU A 1 679 ? 13.677 -7.268 -10.997 1.00 91.81 679 LEU A N 1
ATOM 5114 C CA . LEU A 1 679 ? 13.484 -6.279 -9.948 1.00 91.81 679 LEU A CA 1
ATOM 5115 C C . LEU A 1 679 ? 12.037 -6.356 -9.435 1.00 91.81 679 LEU A C 1
ATOM 5117 O O . LEU A 1 679 ? 11.096 -6.140 -10.206 1.00 91.81 679 LEU A O 1
ATOM 5121 N N . PRO A 1 680 ? 11.824 -6.703 -8.155 1.00 92.50 680 PRO A N 1
ATOM 5122 C CA . PRO A 1 680 ? 10.494 -6.788 -7.570 1.00 92.50 680 PRO A CA 1
ATOM 5123 C C . PRO A 1 680 ? 9.987 -5.387 -7.195 1.00 92.50 680 PRO A C 1
ATOM 5125 O O . PRO A 1 680 ? 10.204 -4.898 -6.088 1.00 92.50 680 PRO A O 1
ATOM 5128 N N . MET A 1 681 ? 9.294 -4.745 -8.129 1.00 94.31 681 MET A N 1
ATOM 5129 C CA . MET A 1 681 ? 8.692 -3.424 -7.965 1.00 94.31 681 MET A CA 1
ATOM 5130 C C . MET A 1 681 ? 7.681 -3.432 -6.811 1.00 94.31 681 MET A C 1
ATOM 5132 O O . MET A 1 681 ? 6.819 -4.315 -6.742 1.00 94.31 681 MET A O 1
ATOM 5136 N N . GLY A 1 682 ? 7.785 -2.455 -5.909 1.00 90.75 682 GLY A N 1
ATOM 5137 C CA . GLY A 1 682 ? 7.015 -2.372 -4.664 1.00 90.75 682 GLY A CA 1
ATOM 5138 C C . GLY A 1 682 ? 7.571 -3.188 -3.495 1.00 90.75 682 GLY A C 1
ATOM 5139 O O . GLY A 1 682 ? 6.963 -3.223 -2.427 1.00 90.75 682 GLY A O 1
ATOM 5140 N N . ALA A 1 683 ? 8.709 -3.869 -3.659 1.00 90.00 683 ALA A N 1
ATOM 5141 C CA . ALA A 1 683 ? 9.410 -4.477 -2.532 1.00 90.00 683 ALA A CA 1
ATOM 5142 C C . ALA A 1 683 ? 10.252 -3.440 -1.778 1.00 90.00 683 ALA A C 1
ATOM 5144 O O . ALA A 1 683 ? 10.805 -2.522 -2.382 1.00 90.00 683 ALA A O 1
ATOM 5145 N N . ILE A 1 684 ? 10.401 -3.628 -0.466 1.00 86.19 684 ILE A N 1
ATOM 5146 C CA . ILE A 1 684 ? 11.353 -2.858 0.335 1.00 86.19 684 ILE A CA 1
ATOM 5147 C C . ILE A 1 684 ? 12.773 -3.365 0.082 1.00 86.19 684 ILE A C 1
ATOM 5149 O O . ILE A 1 684 ? 13.043 -4.573 0.162 1.00 86.19 684 ILE A O 1
ATOM 5153 N N . VAL A 1 685 ? 13.671 -2.428 -0.205 1.00 89.94 685 VAL A N 1
ATOM 5154 C CA . VAL A 1 685 ? 15.071 -2.689 -0.525 1.00 89.94 685 VAL A CA 1
ATOM 5155 C C . VAL A 1 685 ? 16.009 -1.809 0.273 1.00 89.94 685 VAL A C 1
ATOM 5157 O O . VAL A 1 685 ? 15.647 -0.704 0.666 1.00 89.94 685 VAL A O 1
ATOM 5160 N N . ARG A 1 686 ? 17.230 -2.304 0.459 1.00 89.56 686 ARG A N 1
ATOM 5161 C CA . ARG A 1 686 ? 18.370 -1.538 0.942 1.00 89.56 686 ARG A CA 1
ATOM 5162 C C . ARG A 1 686 ? 19.311 -1.260 -0.219 1.00 89.56 686 ARG A C 1
ATOM 5164 O O . ARG A 1 686 ? 19.840 -2.186 -0.828 1.00 89.56 686 ARG A O 1
ATOM 5171 N N . LEU A 1 687 ? 19.510 0.014 -0.520 1.00 92.25 687 LEU A N 1
ATOM 5172 C CA . LEU A 1 687 ? 20.551 0.506 -1.405 1.00 92.25 687 LEU A CA 1
ATOM 5173 C C . LEU A 1 687 ? 21.778 0.834 -0.558 1.00 92.25 687 LEU A C 1
ATOM 5175 O O . LEU A 1 687 ? 21.734 1.741 0.268 1.00 92.25 687 LEU A O 1
ATOM 5179 N N . ASP A 1 688 ? 22.868 0.115 -0.778 1.00 90.50 688 ASP A N 1
ATOM 5180 C CA . ASP A 1 688 ? 24.167 0.429 -0.194 1.00 90.50 688 ASP A CA 1
ATOM 5181 C C . ASP A 1 688 ? 25.044 0.997 -1.305 1.00 90.50 688 ASP A C 1
ATOM 5183 O O . ASP A 1 688 ? 25.494 0.255 -2.174 1.00 90.50 688 ASP A O 1
ATOM 5187 N N . ALA A 1 689 ? 25.220 2.317 -1.351 1.00 89.00 689 ALA A N 1
ATOM 5188 C CA . ALA A 1 689 ? 26.126 2.916 -2.316 1.00 89.00 689 ALA A CA 1
ATOM 5189 C C . ALA A 1 689 ? 27.582 2.724 -1.879 1.00 89.00 689 ALA A C 1
ATOM 5191 O O . ALA A 1 689 ? 28.402 2.476 -2.747 1.00 89.00 689 ALA A O 1
ATOM 5192 N N . ASP A 1 690 ? 27.909 2.738 -0.581 1.00 85.62 690 ASP A N 1
ATOM 5193 C CA . ASP A 1 690 ? 29.284 2.550 -0.078 1.00 85.62 690 ASP A CA 1
ATOM 5194 C C . ASP A 1 690 ? 29.906 1.213 -0.528 1.00 85.62 690 ASP A C 1
ATOM 5196 O O . ASP A 1 690 ? 31.093 1.139 -0.869 1.00 85.62 690 ASP A O 1
ATOM 5200 N N . ALA A 1 691 ? 29.085 0.164 -0.582 1.00 84.00 691 ALA A N 1
ATOM 5201 C CA . ALA A 1 691 ? 29.356 -1.117 -1.218 1.00 84.00 691 ALA A CA 1
ATOM 5202 C C . ALA A 1 691 ? 28.304 -1.376 -2.320 1.00 84.00 691 ALA A C 1
ATOM 5204 O O . ALA A 1 691 ? 27.397 -2.178 -2.098 1.00 84.00 691 ALA A O 1
ATOM 5205 N N . PRO A 1 692 ? 28.441 -0.747 -3.514 1.00 77.00 692 PRO A N 1
ATOM 5206 C CA . PRO A 1 692 ? 27.358 -0.517 -4.479 1.00 77.00 692 PRO A CA 1
ATOM 5207 C C . PRO A 1 692 ? 26.463 -1.733 -4.740 1.00 77.00 692 PRO A C 1
ATOM 5209 O O . PRO A 1 692 ? 26.785 -2.579 -5.566 1.00 77.00 692 PRO A O 1
ATOM 5212 N N . GLY A 1 693 ? 25.329 -1.825 -4.059 1.00 81.56 693 GLY A N 1
ATOM 5213 C CA . GLY A 1 693 ? 24.487 -3.010 -4.061 1.00 81.56 693 GLY A CA 1
ATOM 5214 C C . GLY A 1 693 ? 23.036 -2.690 -3.743 1.00 81.56 693 GLY A C 1
ATOM 5215 O O . GLY A 1 693 ? 22.715 -1.660 -3.153 1.00 81.56 693 GLY A O 1
ATOM 5216 N N . LEU A 1 694 ? 22.153 -3.596 -4.158 1.00 86.44 694 LEU A N 1
ATOM 5217 C CA . LEU A 1 694 ? 20.723 -3.520 -3.890 1.00 86.44 694 LEU A CA 1
ATOM 5218 C C . LEU A 1 694 ? 20.268 -4.835 -3.262 1.00 86.44 694 LEU A C 1
ATOM 5220 O O . LEU A 1 694 ? 20.293 -5.873 -3.934 1.00 86.44 694 LEU A O 1
ATOM 5224 N N . GLU A 1 695 ? 19.873 -4.762 -1.991 1.00 86.44 695 GLU A N 1
ATOM 5225 C CA . GLU A 1 695 ? 19.455 -5.902 -1.183 1.00 86.44 695 GLU A CA 1
ATOM 5226 C C . GLU A 1 695 ? 17.938 -5.951 -0.986 1.00 86.44 695 GLU A C 1
ATOM 5228 O O . GLU A 1 695 ? 17.303 -4.953 -0.640 1.00 86.44 695 GLU A O 1
ATOM 5233 N N . LEU A 1 696 ? 17.343 -7.134 -1.172 1.00 85.62 696 LEU A N 1
ATOM 5234 C CA . LEU A 1 696 ? 15.941 -7.376 -0.825 1.00 85.62 696 LEU A CA 1
ATOM 5235 C C . LEU A 1 696 ? 15.774 -7.580 0.681 1.00 85.62 696 LEU A C 1
ATOM 5237 O O . LEU A 1 696 ? 16.200 -8.597 1.231 1.00 85.62 696 LEU A O 1
ATOM 5241 N N . LEU A 1 697 ? 15.022 -6.688 1.324 1.00 82.25 697 LEU A N 1
ATOM 5242 C CA . LEU A 1 697 ? 14.722 -6.786 2.754 1.00 82.25 697 LEU A CA 1
ATOM 5243 C C . LEU A 1 697 ? 13.493 -7.653 3.051 1.00 82.25 697 LEU A C 1
ATOM 5245 O O . LEU A 1 697 ? 13.144 -7.873 4.212 1.00 82.25 697 LEU A O 1
ATOM 5249 N N . GLN A 1 698 ? 12.813 -8.173 2.022 1.00 74.19 698 GLN A N 1
ATOM 5250 C CA . GLN A 1 698 ? 11.599 -8.973 2.175 1.00 74.19 698 GLN A CA 1
ATOM 5251 C C . GLN A 1 698 ? 11.459 -10.129 1.177 1.00 74.19 698 GLN A C 1
ATOM 5253 O O . GLN A 1 698 ? 11.973 -10.053 0.062 1.00 74.19 698 GLN A O 1
ATOM 5258 N N . PRO A 1 699 ? 10.683 -11.178 1.525 1.00 79.44 699 PRO A N 1
ATOM 5259 C CA . PRO A 1 699 ? 10.170 -12.113 0.533 1.00 79.44 699 PRO A CA 1
ATOM 5260 C C . PRO A 1 699 ? 9.271 -11.396 -0.479 1.00 79.44 699 PRO A C 1
ATOM 5262 O O . PRO A 1 699 ? 8.495 -10.510 -0.117 1.00 79.44 699 PRO A O 1
ATOM 5265 N N . VAL A 1 700 ? 9.351 -11.828 -1.735 1.00 85.00 700 VAL A N 1
ATOM 5266 C CA . VAL A 1 700 ? 8.592 -11.255 -2.862 1.00 85.00 700 VAL A CA 1
ATOM 5267 C C . VAL A 1 700 ? 7.580 -12.236 -3.458 1.00 85.00 700 VAL A C 1
ATOM 5269 O O . VAL A 1 700 ? 6.753 -11.850 -4.276 1.00 85.00 700 VAL A O 1
ATOM 5272 N N . VAL A 1 701 ? 7.602 -13.492 -2.999 1.00 86.31 701 VAL A N 1
ATOM 5273 C CA . VAL A 1 701 ? 6.621 -14.542 -3.302 1.00 86.31 701 VAL A CA 1
ATOM 5274 C C . VAL A 1 701 ? 6.381 -15.428 -2.071 1.00 86.31 701 VAL A C 1
ATOM 5276 O O . VAL A 1 701 ? 7.246 -15.534 -1.199 1.00 86.31 701 VAL A O 1
ATOM 5279 N N . LEU A 1 702 ? 5.216 -16.077 -1.991 1.00 79.94 702 LEU A N 1
ATOM 5280 C CA . LEU A 1 702 ? 4.894 -17.068 -0.956 1.00 79.94 702 LEU A CA 1
ATOM 5281 C C . LEU A 1 702 ? 5.552 -18.411 -1.292 1.00 79.94 702 LEU A C 1
ATOM 5283 O O . LEU A 1 702 ? 5.328 -18.943 -2.380 1.00 79.94 702 LEU A O 1
ATOM 5287 N N . SER A 1 703 ? 6.348 -18.936 -0.354 1.00 61.06 703 SER A N 1
ATOM 5288 C CA . SER A 1 703 ? 7.055 -20.223 -0.497 1.00 61.06 703 SER A CA 1
ATOM 5289 C C . SER A 1 703 ? 6.147 -21.446 -0.423 1.00 61.06 703 SER A C 1
ATOM 5291 O O . SER A 1 703 ? 5.152 -21.408 0.333 1.00 61.06 703 SER A O 1
#

Secondary structure (DSSP, 8-state):
-HHHHHHHHHHHHHHHHHHHHHHTTTS-PPP------SS--PSPPP--HHHHHHHHHHHHHHHHHHHHHHHHHHHHHHHHHHHHHHHHHHTTHHHHHHHHHHHHHHHH-TTSPTT-HHHHHHHHHHHHHHTT-HHHHHHHHHHHHHHHHHT-SSTTB--HHHHHHHHHHHH---S--HHHHHHHHHTT-S-TTTTHHHHHHHHHHHHHHHHHHHHHHTT-GGGS------HHHHHHHHHHHHHHHTT--HHHHHHHHHHHHHHHHHHHHHHHHHHHHHHHHHHTTSHHHHHHHHHHHHHHHTT-GGGGGGGTTHHHHHHHHH-HHHHHHHHHHHH-TTTT-TTSHHHHHHHHHHHH---HHHHHHHHHHHHT--B-TTHHHHHHHHHHHHH-PPP-BPPBPP-TT-EEEEE-SSPPPPHHHHHHHHHHHHHTT-EEE-SS--SS-BTTBSS-HHHHHHHHHHHHH-TTEEEEEES--SS-GGGTTTTS-THHHHHS--EEEE-GGGHHHHHHHHHHH-B-EEE---HHHHHSS--HHHHHHHHHHHHHHTT---SBSS-TTTS--EEEE-SEEEEEEEEEEHHHHHTTTTSTT----TT-EEEEEEES--HHHHHHHHHHHHHTT-GGG-SEEEEEEEESS-TTSSS-HHHHHHHHHGGG-S-EEEEEEEESSSP---EEET-EEEEETTTTEEEE-S-SSB-

pLDDT: mean 73.41, std 18.4, range [29.97, 98.56]

Radius of gyration: 30.29 Å; chains: 1; bounding box: 72×54×96 Å

Foldseek 3Di:
DVVVVLVVLLVCLVVLLVVCVVCVVPDPFDDPPDDDDDPDDDDDDRQDPVNLVVQLVVLLVVLLVVLVVLVVLVVVVLVVVVVVVVVCVVVCVLVVVLVVCVVVLCVLCVLDDPPQCLSVLLSQLLVCLQQLVLVVSQVSLLVSLQSVCVSDPDLQADDLSNLSSLQCQFQRQHQHNPSQLSLQVVLPHPCSCVLRVVLNVLSVQLNVLLSVLSVVLVPDVVLVDDDDDPDVVVVVCVVVVVCVVVVPPVVVVVVVVVVCVVVVVVVVSVVLSSLSSSVSSSVSSCPLVSVLVVVCVVCVVVLNNVCSLVSLCVQLLVCFLADLSSNVSSLSVCCHPVHAHCPGPSNSLSSQLSSRGHHSVVSCCSNSVSSNHNHHRSSNVSSVSSSVSSNDDDAQDFAAFDDQAAEEEEAAQFAADAPLLLVQLCVQCVVSRYHYDYDDDQNDTPVRGSDDLVVRLVSVLCLLQDPRHQYYFYQAHTDHNLVNLVPHDLVSCLVHPHEYEEADLCLLVLLSCCLPRSAWYKHAHGSSQLRSDDDPLSPVQNVLVSCLSNQNFPFWQFFVVVFVKDWLAADKAKAAEHEGELVSLLVCPPHSSNHDLASHEYEYEYEQDELVRLLVSLVSCVVVVSLLRYQEYEYAYHYHYPCVDPPGNVVSCSVSHNVSNHTYMYHGQDDDDPPHHMDTHRFMWMQGNVRGTIGGSDRNHDD

Sequence (703 aa):
MLNKIWFWLVVIGILYAPAKALVRPWLPLPPVEAVVLDDGEEPATPVTFAELGKEVTQSAIDGANVAVDVSLNLIGIMVLWLGLMQVAKDAGLVDGLAYLLRPLMRWLFPDIPDGHPAHGAILMNMSANMLGLDNAATPFGLKAMQELQELNPDKETATNAMATFLAINTSSVTLVPIAVIGYRIAAGSENPAGPLAYIMVATIVSTVVAVTAVRLLAKLPRYSVTPVAWTVPGVILLIVFAAWWRDVPMYESFITGAKEGFGVVIMIIPYLVAILFAIKVFLASGLFDDVKWLGEQALMAVGLERFAESFELLPLALTKPLSGGAARGVLVDLLDKDRFGPDSFVGNTGSIMMGSTETTFYVMSVYFGAVGVKRFRHTLPACLLADFAGLTRKPLAIPPALRPGDAISIVAPASSPQRDRFEAAMANLTARGYRPKTYRDFCTPHGFLSGTDDERITELEAAFRDPETTMVLAVRGGYGCGRILDRVDFGLLAARPKIVCGYSDLTALHAAIQRRCGLVSFHGPNLVAGLGAGGEEQGAETEASFAMFSGQNLRDIAAPARYNVRMISIGVAEGEMIGGNLAVLMGLLGTPDEPDFDGAVLLIEDTGEEPYRVDRMLTQLRTSGRLGQIAGAVLGYFSDYDKESRPTVDEVLAEFFGPLGVPVIAGAPFGHEHPNLPLPMGAIVRLDADAPGLELLQPVVLS